Protein AF-A0A5C7ADI3-F1 (afdb_monomer)

Secondary structure (DSSP, 8-state):
-EEEEEEEEEE-SSS-EEEEEEEEE---PPPSSTTTTT--EEEEEEETTEEEES-SS-B-HHHHHHHHHHHHHHHHHTT-EEEEEES-GGG------S---PPPPPPPPP--------PPPPHHHHHHHHTTSHHHHHHS-HHHHHHHHHHHHHH--SSTT-HHHHHHHHTTHHHHHHTTTSS-HHHHHHHHHHHHHHT-GGGHHHHHHHHHH-SSHHHHHHHHHHHHHHS-HHHHHHHHHHHHHHTHHHHH----HHHHHHHHHHHHHHHT--HHHHHHHHHHHTTT-HHHHHHHHHHHHHS-SSHHHHHHHHHHHHHHHHHT-HHHHHHHHHHHHHSPPPPS---EEEEE-TTT--EEEEESB-SSSBS-SS-HHHHHHHHHHHHHHHHHHHHTT-THHHHHHHHHHHTS-GGGPPPPEEEEEEEEETTEEEEEEEEE-TTTT-HHHHHHTSTT-TT-EE-SS--SEEBSS---TTS-GGG--

pLDDT: mean 82.66, std 16.64, range [28.16, 98.69]

Mean predicted aligned error: 15.56 Å

Foldseek 3Di:
DAWDWKWWWWDPPPHTKIKMKTKDFAPDDQDPDPPCNQQGIWIWIDIPVGIDTLDPGRGHPVVRLVSSLVVVQVVVVVVIFTQDIDDPVVNVDDHDDDDDDDDDDDDDDDDDDDDDPADAAPPVLVVLLVCLPPVNVVVDDQVVLLVSLLVLLLPAAPDCPHVRSLVSSLVCLVSLLVCAPVGDLSNLLSSLLNLLRSQALVCLVSLVVCLVPRPDPSSVLSSVLSNLSNDDLVRLVVVLVVLCVVCVVLLPDPDFAQVSVVVVVVVCVVVVHALLVVLSSLLSVVVNDVSSVVRSLRHLLRQDCAQRNVVNLVSVCVSCLSVLVLLSLLQVLLCLLQDDFDDDDQPWDWDQDPVPRDTDTDGPDDPNRHRGNRHPVNSVVSNVVLVVSLVSCVVSVNPSNVVNLVSNVVSNDPVSWAAKDKDWDWDDDPNDIDIAIWIFHTNQSRLSCCVPPVPPDPQWDDDPPDSGITGSDDWPPVDDPVPTD

Radius of gyration: 27.88 Å; Cα contacts (8 Å, |Δi|>4): 667; chains: 1; bounding box: 69×75×76 Å

Structure (mmCIF, N/CA/C/O backbone):
data_AF-A0A5C7ADI3-F1
#
_entry.id   AF-A0A5C7ADI3-F1
#
loop_
_atom_site.group_PDB
_atom_site.id
_atom_site.type_symbol
_atom_site.label_atom_id
_atom_site.label_alt_id
_atom_site.label_comp_id
_atom_site.label_asym_id
_atom_site.label_entity_id
_atom_site.label_seq_id
_atom_site.pdbx_PDB_ins_code
_atom_site.Cartn_x
_atom_site.Cartn_y
_atom_site.Cartn_z
_atom_site.occupancy
_atom_site.B_iso_or_equiv
_atom_site.auth_seq_id
_atom_site.auth_comp_id
_atom_site.auth_asym_id
_atom_site.auth_atom_id
_atom_site.pdbx_PDB_model_num
ATOM 1 N N . MET A 1 1 ? 26.742 -36.962 27.628 1.00 72.81 1 MET A N 1
ATOM 2 C CA . MET A 1 1 ? 25.438 -36.553 27.068 1.00 72.81 1 MET A CA 1
ATOM 3 C C . MET A 1 1 ? 24.797 -37.784 26.461 1.00 72.81 1 MET A C 1
ATOM 5 O O . MET A 1 1 ? 25.396 -38.387 25.574 1.00 72.81 1 MET A O 1
ATOM 9 N N . ARG A 1 2 ? 23.614 -38.178 26.933 1.00 82.25 2 ARG A N 1
ATOM 10 C CA . ARG A 1 2 ? 22.909 -39.387 26.487 1.00 82.25 2 ARG A CA 1
ATOM 11 C C . ARG A 1 2 ? 21.709 -39.012 25.621 1.00 82.25 2 ARG A C 1
ATOM 13 O O . ARG A 1 2 ? 20.872 -38.212 26.026 1.00 82.25 2 ARG A O 1
ATOM 20 N N . LYS A 1 3 ? 21.602 -39.592 24.426 1.00 87.06 3 LYS A N 1
ATOM 21 C CA . LYS A 1 3 ? 20.435 -39.414 23.552 1.00 87.06 3 LYS A CA 1
ATOM 22 C C . LYS A 1 3 ? 19.275 -40.271 24.065 1.00 87.06 3 LYS A C 1
ATOM 24 O O . LYS A 1 3 ? 19.437 -41.476 24.226 1.00 87.06 3 LYS A O 1
ATOM 29 N N . ILE A 1 4 ? 18.134 -39.640 24.332 1.00 88.88 4 ILE A N 1
ATOM 30 C CA . ILE A 1 4 ? 16.936 -40.288 24.887 1.00 88.88 4 ILE A CA 1
ATOM 31 C C . ILE A 1 4 ? 15.903 -40.584 23.794 1.00 88.88 4 ILE A C 1
ATOM 33 O O . ILE A 1 4 ? 15.259 -41.624 23.837 1.00 88.88 4 ILE A O 1
ATOM 37 N N . ALA A 1 5 ? 15.728 -39.674 22.828 1.00 88.50 5 ALA A N 1
ATOM 38 C CA . ALA A 1 5 ?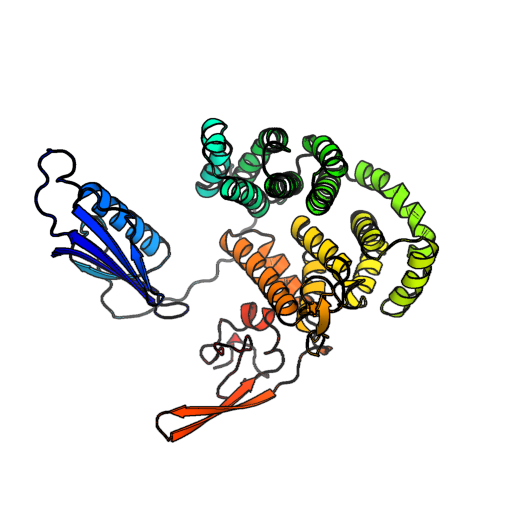 14.802 -39.855 21.708 1.00 88.50 5 ALA A CA 1
ATOM 39 C C . ALA A 1 5 ? 15.239 -39.048 20.475 1.00 88.50 5 ALA A C 1
ATOM 41 O O . ALA A 1 5 ? 15.901 -38.013 20.602 1.00 88.50 5 ALA A O 1
ATOM 42 N N . SER A 1 6 ? 14.837 -39.481 19.280 1.00 91.25 6 SER A N 1
ATOM 43 C CA . SER A 1 6 ? 14.930 -38.695 18.051 1.00 91.25 6 SER A CA 1
ATOM 44 C C . SER A 1 6 ? 13.844 -38.977 17.030 1.00 91.25 6 SER A C 1
ATOM 46 O O . SER A 1 6 ? 13.374 -40.100 16.890 1.00 91.25 6 SER A O 1
ATOM 48 N N . ALA A 1 7 ? 13.528 -37.957 16.240 1.00 90.75 7 ALA A N 1
ATOM 49 C CA . ALA A 1 7 ? 12.684 -38.078 15.064 1.00 90.75 7 ALA A CA 1
ATOM 50 C C . ALA A 1 7 ? 13.279 -37.282 13.898 1.00 90.75 7 ALA A C 1
ATOM 52 O O . ALA A 1 7 ? 13.744 -36.157 14.087 1.00 90.75 7 ALA A O 1
ATOM 53 N N . THR A 1 8 ? 13.233 -37.850 12.694 1.00 90.50 8 THR A N 1
ATOM 54 C CA . THR A 1 8 ? 13.676 -37.195 11.460 1.00 90.50 8 THR A CA 1
ATOM 55 C C . THR A 1 8 ? 12.482 -36.968 10.553 1.00 90.50 8 THR A C 1
ATOM 57 O O . THR A 1 8 ? 11.824 -37.917 10.125 1.00 90.50 8 THR A O 1
ATOM 60 N N . LEU A 1 9 ? 12.234 -35.702 10.243 1.00 89.38 9 LEU A N 1
ATOM 61 C CA . LEU A 1 9 ? 11.218 -35.261 9.301 1.00 89.38 9 LEU A CA 1
ATOM 62 C C . LEU A 1 9 ? 11.861 -34.894 7.966 1.00 89.38 9 LEU A C 1
ATOM 64 O O . LEU A 1 9 ? 12.973 -34.355 7.928 1.00 89.38 9 LEU A O 1
ATOM 68 N N . ILE A 1 10 ? 11.141 -35.153 6.881 1.00 88.69 10 ILE A N 1
ATOM 69 C CA . ILE A 1 10 ? 11.527 -34.778 5.526 1.00 88.69 10 ILE A CA 1
ATOM 70 C C . ILE A 1 10 ? 10.453 -33.890 4.906 1.00 88.69 10 ILE A C 1
ATOM 72 O O . ILE A 1 10 ? 9.255 -34.162 4.972 1.00 88.69 10 ILE A O 1
ATOM 76 N N . ARG A 1 11 ? 10.896 -32.803 4.279 1.00 83.94 11 ARG A N 1
ATOM 77 C CA . ARG A 1 11 ? 10.057 -31.956 3.435 1.00 83.94 11 ARG A CA 1
ATOM 78 C C . ARG A 1 11 ? 10.556 -32.053 2.005 1.00 83.94 11 ARG A C 1
ATOM 80 O O . ARG A 1 11 ? 11.669 -31.617 1.742 1.00 83.94 11 ARG A O 1
ATOM 87 N N . VAL A 1 12 ? 9.738 -32.568 1.089 1.00 73.12 12 VAL A N 1
ATOM 88 C CA . VAL A 1 12 ? 10.162 -32.859 -0.296 1.00 73.12 12 VAL A CA 1
ATOM 89 C C . VAL A 1 12 ? 10.050 -31.635 -1.225 1.00 73.12 12 VAL A C 1
ATOM 91 O O . VAL A 1 12 ? 10.788 -31.526 -2.199 1.00 73.12 12 VAL A O 1
ATOM 94 N N . HIS A 1 13 ? 9.211 -30.639 -0.904 1.00 49.44 13 HIS A N 1
ATOM 95 C CA . HIS A 1 13 ? 8.970 -29.478 -1.777 1.00 49.44 13 HIS A CA 1
ATOM 96 C C . HIS A 1 13 ? 9.166 -28.127 -1.055 1.00 49.44 13 HIS A C 1
ATOM 98 O O . HIS A 1 13 ? 8.615 -27.935 0.040 1.00 49.44 13 HIS A O 1
ATOM 104 N N . PRO A 1 14 ? 9.911 -27.139 -1.612 1.00 43.09 14 PRO A N 1
ATOM 105 C CA . PRO A 1 14 ? 10.512 -27.057 -2.959 1.00 43.09 14 PRO A CA 1
ATOM 106 C C . PRO A 1 14 ? 11.972 -27.561 -3.078 1.00 43.09 14 PRO A C 1
ATOM 108 O O . PRO A 1 14 ? 12.592 -27.402 -4.125 1.00 43.09 14 PRO A O 1
ATOM 111 N N . ARG A 1 15 ? 12.556 -28.104 -2.004 1.00 59.03 15 ARG A N 1
ATOM 112 C CA . ARG A 1 15 ? 13.811 -28.884 -1.977 1.00 59.03 15 ARG A CA 1
ATOM 113 C C . ARG A 1 15 ? 13.698 -29.882 -0.830 1.00 59.03 15 ARG A C 1
ATOM 115 O O . ARG A 1 15 ? 13.107 -29.502 0.183 1.00 59.03 15 ARG A O 1
ATOM 122 N N . GLU A 1 16 ? 14.309 -31.060 -0.962 1.00 76.19 16 GLU A N 1
ATOM 123 C CA . GLU A 1 16 ? 14.456 -31.993 0.158 1.00 76.19 16 GLU A CA 1
ATOM 124 C C . GLU A 1 16 ? 15.177 -31.281 1.304 1.00 76.19 16 GLU A C 1
ATOM 126 O O . GLU A 1 16 ? 16.291 -30.782 1.135 1.00 76.19 16 GLU A O 1
ATOM 131 N N . ARG A 1 17 ? 14.506 -31.172 2.448 1.00 81.00 17 ARG A N 1
ATOM 132 C CA . ARG A 1 17 ? 15.105 -30.674 3.684 1.00 81.00 17 ARG A CA 1
ATOM 133 C C . ARG A 1 17 ? 14.832 -31.653 4.796 1.00 81.00 17 ARG A C 1
ATOM 135 O O . ARG A 1 17 ? 13.678 -32.036 5.005 1.00 81.00 17 ARG A O 1
ATOM 142 N N . ARG A 1 18 ? 15.890 -32.009 5.516 1.00 88.88 18 ARG A N 1
ATOM 143 C CA . ARG A 1 18 ? 15.808 -32.894 6.675 1.00 88.88 18 ARG A CA 1
ATOM 144 C C . ARG A 1 18 ? 15.788 -32.059 7.945 1.00 88.88 18 ARG A C 1
ATOM 146 O O . ARG A 1 18 ? 16.547 -31.102 8.096 1.00 88.88 18 ARG A O 1
ATOM 153 N N . CYS A 1 19 ? 14.878 -32.404 8.840 1.00 90.19 19 CYS A N 1
ATOM 154 C CA . CYS A 1 19 ? 14.758 -31.797 10.153 1.00 90.19 19 CYS A CA 1
ATOM 155 C C . CYS A 1 19 ? 14.823 -32.909 11.195 1.00 90.19 19 CYS A C 1
ATOM 157 O O . CYS A 1 19 ? 13.864 -33.660 11.360 1.00 90.19 19 CYS A O 1
ATOM 159 N N . THR A 1 20 ? 15.945 -33.004 11.899 1.00 92.44 20 THR A N 1
ATOM 160 C CA . THR A 1 20 ? 16.138 -33.987 12.969 1.00 92.44 20 THR A CA 1
ATOM 161 C C . THR A 1 20 ? 15.906 -33.314 14.312 1.00 92.44 20 THR A C 1
ATOM 163 O O . THR A 1 20 ? 16.536 -32.303 14.614 1.00 92.44 20 THR A O 1
ATOM 166 N N . VAL A 1 21 ? 15.006 -33.865 15.118 1.00 91.88 21 VAL A N 1
ATOM 167 C CA . VAL A 1 21 ? 14.747 -33.440 16.496 1.00 91.88 21 VAL A CA 1
ATOM 168 C C . VAL A 1 21 ? 15.341 -34.482 17.430 1.00 91.88 21 VAL A C 1
ATOM 170 O O . VAL A 1 21 ? 15.062 -35.666 17.261 1.00 91.88 21 VAL A O 1
ATOM 173 N N . GLU A 1 22 ? 16.139 -34.061 18.407 1.00 92.50 22 GLU A N 1
ATOM 174 C CA . GLU A 1 22 ? 16.806 -34.943 19.368 1.00 92.50 22 GLU A CA 1
ATOM 175 C C . GLU A 1 22 ? 16.563 -34.460 20.799 1.00 92.50 22 GLU A C 1
ATOM 177 O O . GLU A 1 22 ? 16.774 -33.289 21.109 1.00 92.50 22 GLU A O 1
ATOM 182 N N . LEU A 1 23 ? 16.135 -35.367 21.679 1.00 90.50 23 LEU A N 1
ATOM 183 C CA . LEU A 1 23 ? 16.050 -35.133 23.119 1.00 90.50 23 LEU A CA 1
ATOM 184 C C . LEU A 1 23 ? 17.288 -35.736 23.778 1.00 90.50 23 LEU A C 1
ATOM 186 O O . LEU A 1 23 ? 17.539 -36.938 23.657 1.00 90.50 23 LEU A O 1
ATOM 190 N N . VAL A 1 24 ? 18.060 -34.895 24.460 1.00 88.44 24 VAL A N 1
ATOM 191 C CA . VAL A 1 24 ? 19.365 -35.243 25.027 1.00 88.44 24 VAL A CA 1
ATOM 192 C C . VAL A 1 24 ? 19.374 -34.955 26.524 1.00 88.44 24 VAL A C 1
ATOM 194 O O . VAL A 1 24 ? 18.943 -33.893 26.972 1.00 88.44 24 VAL A O 1
ATOM 197 N N . GLU A 1 25 ? 19.885 -35.908 27.290 1.00 87.19 25 GLU A N 1
ATOM 198 C CA . GLU A 1 25 ? 20.205 -35.783 28.706 1.00 87.19 25 GLU A CA 1
ATOM 199 C C . GLU A 1 25 ? 21.660 -35.316 28.869 1.00 87.19 25 GLU A C 1
ATOM 201 O O . GLU A 1 25 ? 22.586 -35.869 28.264 1.00 87.19 25 GLU A O 1
ATOM 206 N N . LEU A 1 26 ? 21.863 -34.264 29.660 1.00 82.19 26 LEU A N 1
ATOM 207 C CA . LEU A 1 26 ? 23.173 -33.685 29.940 1.00 82.19 26 LEU A CA 1
ATOM 208 C C . LEU A 1 26 ? 23.818 -34.357 31.158 1.00 82.19 26 LEU A C 1
ATOM 210 O O . LEU A 1 26 ? 23.160 -34.556 32.179 1.00 82.19 26 LEU A O 1
ATOM 214 N N . ASP A 1 27 ? 25.125 -34.615 31.080 1.00 72.81 27 ASP A N 1
ATOM 215 C CA . ASP A 1 27 ? 25.900 -35.136 32.210 1.00 72.81 27 ASP A CA 1
ATOM 216 C C . ASP A 1 27 ? 26.224 -33.956 33.140 1.00 72.81 27 ASP A C 1
ATOM 218 O O . ASP A 1 27 ? 27.209 -33.242 32.944 1.00 72.81 27 ASP A O 1
ATOM 222 N N . ARG A 1 28 ? 25.344 -33.680 34.107 1.00 62.31 28 ARG A N 1
ATOM 223 C CA . ARG A 1 28 ? 25.574 -32.678 35.159 1.00 62.31 28 ARG A CA 1
ATOM 224 C C . ARG A 1 28 ? 25.877 -33.378 36.491 1.00 62.31 28 ARG A C 1
ATOM 226 O O . ARG A 1 28 ? 25.191 -34.350 36.806 1.00 62.31 28 ARG A O 1
ATOM 233 N N . PRO A 1 29 ? 26.871 -32.915 37.274 1.00 55.19 29 PRO A N 1
ATOM 234 C CA . PRO A 1 29 ? 27.093 -33.425 38.625 1.00 55.19 29 PRO A CA 1
ATOM 235 C C . PRO A 1 29 ? 25.897 -33.057 39.513 1.00 55.19 29 PRO A C 1
ATOM 237 O O . PRO A 1 29 ? 25.416 -31.926 39.440 1.00 55.19 29 PRO A O 1
ATOM 240 N N . ALA A 1 30 ? 25.423 -34.010 40.323 1.00 50.16 30 ALA A N 1
ATOM 241 C CA . ALA A 1 30 ? 24.259 -33.828 41.189 1.00 50.16 30 ALA A CA 1
ATOM 242 C C . ALA A 1 30 ? 24.462 -32.622 42.120 1.00 50.16 30 ALA A C 1
ATOM 244 O O . ALA A 1 30 ? 25.417 -32.573 42.904 1.00 50.16 30 ALA A O 1
ATOM 245 N N . GLY A 1 31 ? 23.592 -31.622 41.998 1.00 48.19 31 GLY A N 1
ATOM 246 C CA . GLY A 1 31 ? 23.652 -30.412 42.808 1.00 48.19 31 GLY A CA 1
ATOM 247 C C . GLY A 1 31 ? 23.075 -30.672 44.196 1.00 48.19 31 GLY A C 1
ATOM 248 O O . GLY A 1 31 ? 21.997 -31.245 44.332 1.00 48.19 31 GLY A O 1
ATOM 249 N N . ARG A 1 32 ? 23.759 -30.223 45.258 1.00 45.47 32 ARG A N 1
ATOM 250 C CA . ARG A 1 32 ? 23.203 -30.178 46.624 1.00 45.47 32 ARG A CA 1
ATOM 251 C C . ARG A 1 32 ? 22.051 -29.165 46.673 1.00 45.47 32 ARG A C 1
ATOM 253 O O . ARG A 1 32 ? 22.281 -28.029 47.062 1.00 45.47 32 ARG A O 1
ATOM 260 N N . THR A 1 33 ? 20.852 -29.533 46.221 1.00 43.59 33 THR A N 1
ATOM 261 C CA . THR A 1 33 ? 19.523 -29.001 46.608 1.00 43.59 33 THR A CA 1
ATOM 262 C C . THR A 1 33 ? 18.452 -29.579 45.669 1.00 43.59 33 THR A C 1
ATOM 264 O O . THR A 1 33 ? 18.502 -29.416 44.453 1.00 43.59 33 THR A O 1
ATOM 267 N N . GLY A 1 34 ? 17.462 -30.269 46.239 1.00 48.44 34 GLY A N 1
ATOM 268 C CA . GLY A 1 34 ? 16.533 -31.175 45.545 1.00 48.44 34 GLY A CA 1
ATOM 269 C C . GLY A 1 34 ? 15.455 -30.564 44.637 1.00 48.44 34 GLY A C 1
ATOM 270 O O . GLY A 1 34 ? 14.380 -31.147 44.549 1.00 48.44 34 GLY A O 1
ATOM 271 N N . SER A 1 35 ? 15.696 -29.434 43.958 1.00 47.56 35 SER A N 1
ATOM 272 C CA . SER A 1 35 ? 14.765 -28.930 42.921 1.00 47.56 35 SER A CA 1
ATOM 273 C C . SER A 1 35 ? 15.401 -28.696 41.545 1.00 47.56 35 SER A C 1
ATOM 275 O O . SER A 1 35 ? 14.711 -28.830 40.537 1.00 47.56 35 SER A O 1
ATOM 277 N N . ASP A 1 36 ? 16.716 -28.457 41.479 1.00 49.09 36 ASP A N 1
ATOM 278 C CA . ASP A 1 36 ? 17.430 -28.188 40.216 1.00 49.09 36 ASP A CA 1
ATOM 279 C C . ASP A 1 36 ? 17.979 -29.465 39.545 1.00 49.09 36 ASP A C 1
ATOM 281 O O . ASP A 1 36 ? 18.313 -29.474 38.359 1.00 49.09 36 ASP A O 1
ATOM 285 N N . ASP A 1 37 ? 18.006 -30.583 40.276 1.00 52.91 37 ASP A N 1
ATOM 286 C CA . ASP A 1 37 ? 18.566 -31.867 39.821 1.00 52.91 37 ASP A CA 1
ATOM 287 C C . ASP A 1 37 ? 17.727 -32.536 38.707 1.00 52.91 37 ASP A C 1
ATOM 289 O O . ASP A 1 37 ? 18.211 -33.384 37.953 1.00 52.91 37 ASP A O 1
ATOM 293 N N . ALA A 1 38 ? 16.463 -32.119 38.550 1.00 61.47 38 ALA A N 1
ATOM 294 C CA . ALA A 1 38 ? 15.555 -32.616 37.515 1.00 61.47 38 ALA A CA 1
ATOM 295 C C . ALA A 1 38 ? 15.721 -31.904 36.155 1.00 61.47 38 ALA A C 1
ATOM 297 O O . ALA A 1 38 ? 15.266 -32.421 35.128 1.00 61.47 38 ALA A O 1
ATOM 298 N N . ALA A 1 39 ? 16.362 -30.730 36.121 1.00 75.44 39 ALA A N 1
ATOM 299 C CA . ALA A 1 39 ? 16.486 -29.884 34.936 1.00 75.44 39 ALA A CA 1
ATOM 300 C C . ALA A 1 39 ? 17.784 -30.172 34.159 1.00 75.44 39 ALA A C 1
ATOM 302 O O . ALA A 1 39 ? 18.725 -29.375 34.132 1.00 75.44 39 ALA A O 1
ATOM 303 N N . ARG A 1 40 ? 17.845 -31.344 33.513 1.00 84.50 40 ARG A N 1
ATOM 304 C CA . ARG A 1 40 ? 19.030 -31.801 32.756 1.00 84.50 40 ARG A CA 1
ATOM 305 C C . ARG A 1 40 ? 18.761 -32.215 31.310 1.00 84.50 40 ARG A C 1
ATOM 307 O O . ARG A 1 40 ? 19.648 -32.769 30.668 1.00 84.50 40 ARG A O 1
ATOM 314 N N . TYR A 1 41 ? 17.572 -31.932 30.782 1.00 83.56 41 TYR A N 1
ATOM 315 C CA . TYR A 1 41 ? 17.180 -32.327 29.427 1.00 83.56 41 TYR A CA 1
ATOM 316 C C . TYR A 1 41 ? 17.098 -31.125 28.489 1.00 83.56 41 TYR A C 1
ATOM 318 O O . TYR A 1 41 ? 16.583 -30.066 28.856 1.00 83.56 41 TYR A O 1
ATOM 326 N N . VAL A 1 42 ? 17.586 -31.304 27.262 1.00 88.19 42 VAL A N 1
ATOM 327 C CA . VAL A 1 42 ? 17.547 -30.303 26.187 1.00 88.19 42 VAL A CA 1
ATOM 328 C C . VAL A 1 42 ? 16.993 -30.944 24.918 1.00 88.19 42 VAL A C 1
ATOM 330 O O . VAL A 1 42 ? 17.229 -32.124 24.655 1.00 88.19 42 VAL A O 1
ATOM 333 N N . VAL A 1 43 ? 16.249 -30.168 24.129 1.00 89.56 43 VAL A N 1
ATOM 334 C CA . VAL A 1 43 ? 15.730 -30.603 22.828 1.00 89.56 43 VAL A CA 1
ATOM 335 C C . VAL A 1 43 ? 16.389 -29.815 21.708 1.00 89.56 43 VAL A C 1
ATOM 337 O O . VAL A 1 43 ? 16.099 -28.633 21.521 1.00 89.56 43 VAL A O 1
ATOM 340 N N . ASN A 1 44 ? 17.217 -30.494 20.924 1.00 88.75 44 ASN A N 1
ATOM 341 C CA . ASN A 1 44 ? 17.914 -29.919 19.784 1.00 88.75 44 ASN A CA 1
ATOM 342 C C . ASN A 1 44 ? 17.164 -30.208 18.483 1.00 88.75 44 ASN A C 1
ATOM 344 O O . ASN A 1 44 ? 16.536 -31.251 18.310 1.00 88.75 44 ASN A O 1
ATOM 348 N N . VAL A 1 45 ? 17.240 -29.264 17.552 1.00 91.06 45 VAL A N 1
ATOM 349 C CA . VAL A 1 45 ? 16.670 -29.337 16.211 1.00 91.06 45 VAL A CA 1
ATOM 350 C C . VAL A 1 45 ? 17.765 -29.005 15.216 1.00 91.06 45 VAL A C 1
ATOM 352 O O . VAL A 1 45 ? 18.264 -27.878 15.167 1.00 91.06 45 VAL A O 1
ATOM 355 N N . ARG A 1 46 ? 18.102 -29.990 14.391 1.00 86.50 46 ARG A N 1
ATOM 356 C CA . ARG A 1 46 ? 19.099 -29.900 13.329 1.00 86.50 46 ARG A CA 1
ATOM 357 C C . ARG A 1 46 ? 18.411 -29.799 11.980 1.00 86.50 46 ARG A C 1
ATOM 359 O O . ARG A 1 46 ? 17.581 -30.637 11.633 1.00 86.50 46 ARG A O 1
ATOM 366 N N . GLN A 1 47 ? 18.752 -28.756 11.237 1.00 86.88 47 GLN A N 1
ATOM 367 C CA . GLN A 1 47 ? 18.294 -28.505 9.873 1.00 86.88 47 GLN A CA 1
ATOM 368 C C . GLN A 1 47 ? 19.500 -28.139 9.007 1.00 86.88 47 GLN A C 1
ATOM 370 O O . GLN A 1 47 ? 20.525 -27.696 9.521 1.00 86.88 47 GLN A O 1
ATOM 375 N N . ASP A 1 48 ? 19.357 -28.21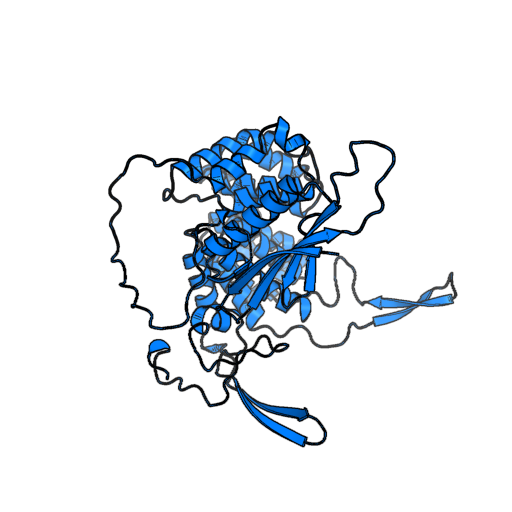4 7.685 1.00 72.25 48 ASP A N 1
ATOM 376 C CA . ASP A 1 48 ? 20.434 -27.853 6.746 1.00 72.25 48 ASP A CA 1
ATOM 377 C C . ASP A 1 48 ? 20.940 -26.403 6.914 1.00 72.25 48 ASP A C 1
ATOM 379 O O . ASP A 1 48 ? 22.039 -26.062 6.487 1.00 72.25 48 ASP A O 1
ATOM 383 N N . SER A 1 49 ? 20.134 -25.524 7.524 1.00 68.00 49 SER A N 1
ATOM 384 C CA . SER A 1 49 ? 20.484 -24.126 7.810 1.00 68.00 49 SER A CA 1
ATOM 385 C C . SER A 1 49 ? 21.167 -23.897 9.164 1.00 68.00 49 SER A C 1
ATOM 387 O O . SER A 1 49 ? 21.495 -22.751 9.465 1.00 68.00 49 SER A O 1
ATOM 389 N N . GLY A 1 50 ? 21.348 -24.937 9.983 1.00 71.94 50 GLY A N 1
ATOM 390 C CA . GLY A 1 50 ? 21.992 -24.852 11.294 1.00 71.94 50 GLY A CA 1
ATOM 391 C C . GLY A 1 50 ? 21.295 -25.667 12.386 1.00 71.94 50 GLY A C 1
ATOM 392 O O . GLY A 1 50 ? 20.236 -26.267 12.186 1.00 71.94 50 GLY A O 1
ATOM 393 N N . GLU A 1 51 ? 21.909 -25.666 13.565 1.00 84.81 51 GLU A N 1
ATOM 394 C CA . GLU A 1 51 ? 21.407 -26.313 14.777 1.00 84.81 51 GLU A CA 1
ATOM 395 C C . GLU A 1 51 ? 20.777 -25.268 15.708 1.00 84.81 51 GLU A C 1
ATOM 397 O O . GLU A 1 51 ? 21.291 -24.162 15.868 1.00 84.81 51 GLU A O 1
ATOM 402 N N . SER A 1 52 ? 19.628 -25.597 16.291 1.00 84.88 52 SER A N 1
ATOM 403 C CA . SER A 1 52 ? 18.889 -24.736 17.219 1.00 84.88 52 SER A CA 1
ATOM 404 C C . SER A 1 52 ? 18.322 -25.568 18.365 1.00 84.88 52 SER A C 1
ATOM 406 O O . SER A 1 52 ? 18.133 -26.768 18.204 1.00 84.88 52 SER A O 1
ATOM 408 N N . SER A 1 53 ? 18.026 -24.952 19.508 1.00 86.06 53 SER A N 1
ATOM 409 C CA . SER A 1 53 ? 17.398 -25.637 20.645 1.00 86.06 53 SER A CA 1
ATOM 410 C C . SER A 1 53 ? 15.972 -25.131 20.877 1.00 86.06 53 SER A C 1
ATOM 412 O O . SER A 1 53 ? 15.720 -23.925 20.837 1.00 86.06 53 SER A O 1
ATOM 414 N N . LEU A 1 54 ? 15.027 -26.040 21.143 1.00 83.25 54 LEU A N 1
ATOM 415 C CA . LEU A 1 54 ? 13.648 -25.712 21.545 1.00 83.25 54 LEU A CA 1
ATOM 416 C C . LEU A 1 54 ? 13.535 -25.369 23.040 1.00 83.25 54 LEU A C 1
ATOM 418 O O . LEU A 1 54 ? 12.503 -24.863 23.500 1.00 83.25 54 LEU A O 1
ATOM 422 N N . THR A 1 55 ? 14.593 -25.636 23.801 1.00 81.44 55 THR A N 1
ATOM 423 C CA . THR A 1 55 ? 14.720 -25.358 25.234 1.00 81.44 55 THR A CA 1
ATOM 424 C C . THR A 1 55 ? 15.948 -24.473 25.444 1.00 81.44 55 THR A C 1
ATOM 426 O O . THR A 1 55 ? 17.080 -24.929 25.293 1.00 81.44 55 THR A O 1
ATOM 429 N N . ALA A 1 56 ? 15.737 -23.190 25.749 1.00 71.44 56 ALA A N 1
ATOM 430 C CA . ALA A 1 56 ? 16.826 -22.218 25.911 1.00 71.44 56 ALA A CA 1
ATOM 431 C C . ALA A 1 56 ? 17.752 -22.544 27.100 1.00 71.44 56 ALA A C 1
ATOM 433 O O . ALA A 1 56 ? 18.930 -22.200 27.078 1.00 71.44 56 ALA A O 1
ATOM 434 N N . THR A 1 57 ? 17.225 -23.240 28.107 1.00 76.56 57 THR A N 1
ATOM 435 C CA . THR A 1 57 ? 17.949 -23.782 29.260 1.00 76.56 57 THR A CA 1
ATOM 436 C C . THR A 1 57 ? 17.554 -25.248 29.466 1.00 76.56 57 THR A C 1
ATOM 438 O O . THR A 1 57 ? 16.479 -25.653 29.007 1.00 76.56 57 THR A O 1
ATOM 441 N N . PRO A 1 58 ? 18.393 -26.063 30.133 1.00 83.06 58 PRO A N 1
ATOM 442 C CA . PRO A 1 58 ? 18.015 -27.414 30.537 1.00 83.06 58 PRO A CA 1
ATOM 443 C C . PRO A 1 58 ? 16.730 -27.396 31.365 1.00 83.06 58 PRO A C 1
ATOM 445 O O . PRO A 1 58 ? 16.546 -26.528 32.215 1.00 83.06 58 PRO A O 1
ATOM 448 N N . CYS A 1 59 ? 15.833 -28.332 31.082 1.00 83.00 59 CYS A N 1
ATOM 449 C CA . CYS A 1 59 ? 14.513 -28.419 31.699 1.00 83.00 59 CYS A CA 1
ATOM 450 C C . CYS A 1 59 ? 14.210 -29.862 32.117 1.00 83.00 59 CYS A C 1
ATOM 452 O O . CYS A 1 59 ? 15.039 -30.764 31.944 1.00 83.00 59 CYS A O 1
ATOM 454 N N . THR A 1 60 ? 13.037 -30.077 32.707 1.00 87.75 60 THR A N 1
ATOM 455 C CA . THR A 1 60 ? 12.591 -31.414 33.118 1.00 87.75 60 THR A CA 1
ATOM 456 C C . THR A 1 60 ? 12.298 -32.301 31.907 1.00 87.75 60 THR A C 1
ATOM 458 O O . THR A 1 60 ? 11.942 -31.810 30.833 1.00 87.75 60 THR A O 1
ATOM 461 N N . LEU A 1 61 ? 12.388 -33.626 32.077 1.00 85.31 61 LEU A N 1
ATOM 462 C CA . LEU A 1 61 ? 12.091 -34.583 31.002 1.00 85.31 61 LEU A CA 1
ATOM 463 C C . LEU A 1 61 ? 10.678 -34.380 30.431 1.00 85.31 61 LEU A C 1
ATOM 465 O O . LEU A 1 61 ? 10.497 -34.390 29.215 1.00 85.31 61 LEU A O 1
ATOM 469 N N . ALA A 1 62 ? 9.692 -34.138 31.300 1.00 84.31 62 ALA A N 1
ATOM 470 C CA . ALA A 1 62 ? 8.302 -33.933 30.902 1.00 84.31 62 ALA A CA 1
ATOM 471 C C . ALA A 1 62 ? 8.111 -32.662 30.055 1.00 84.31 62 ALA A C 1
ATOM 473 O O . ALA A 1 62 ? 7.336 -32.660 29.095 1.00 84.31 62 ALA A O 1
ATOM 474 N N . GLU A 1 63 ? 8.816 -31.575 30.382 1.00 83.94 63 GLU A N 1
ATOM 475 C CA . GLU A 1 63 ? 8.775 -30.348 29.584 1.00 83.94 63 GLU A CA 1
ATOM 476 C C . GLU A 1 63 ? 9.495 -30.525 28.240 1.00 83.94 63 GLU A C 1
ATOM 478 O O . GLU A 1 63 ? 8.948 -30.149 27.197 1.00 83.94 63 GLU A O 1
ATOM 483 N N . ALA A 1 64 ? 10.674 -31.154 28.245 1.00 86.00 64 ALA A N 1
ATOM 484 C CA . ALA A 1 64 ? 11.430 -31.463 27.034 1.00 86.00 64 ALA A CA 1
ATOM 485 C C . ALA A 1 64 ? 10.605 -32.331 26.065 1.00 86.00 64 ALA A C 1
ATOM 487 O O . ALA A 1 64 ? 10.460 -31.991 24.889 1.00 86.00 64 ALA A O 1
ATOM 488 N N . GLN A 1 65 ? 9.982 -33.405 26.562 1.00 89.56 65 GLN A N 1
ATOM 489 C CA . GLN A 1 65 ? 9.116 -34.279 25.765 1.00 89.56 65 GLN A CA 1
ATOM 490 C C . GLN A 1 65 ? 7.925 -33.521 25.173 1.00 89.56 65 GLN A C 1
ATOM 492 O O . GLN A 1 65 ? 7.647 -33.653 23.980 1.00 89.56 65 GLN A O 1
ATOM 497 N N . ARG A 1 66 ? 7.255 -32.678 25.969 1.00 88.62 66 ARG A N 1
ATOM 498 C CA . ARG A 1 66 ? 6.116 -31.873 25.505 1.00 88.62 66 ARG A CA 1
ATOM 499 C C . ARG A 1 66 ? 6.512 -30.936 24.367 1.00 88.62 66 ARG A C 1
ATOM 501 O O . ARG A 1 66 ? 5.873 -30.944 23.319 1.00 88.62 66 ARG A O 1
ATOM 508 N N . ARG A 1 67 ? 7.604 -30.179 24.529 1.00 87.19 67 ARG A N 1
ATOM 509 C CA . ARG A 1 67 ? 8.084 -29.238 23.500 1.00 87.19 67 ARG A CA 1
ATOM 510 C C . ARG A 1 67 ? 8.511 -29.942 22.214 1.00 87.19 67 ARG A C 1
ATOM 512 O O . ARG A 1 67 ? 8.234 -29.430 21.128 1.00 87.19 67 ARG A O 1
ATOM 519 N N . ALA A 1 68 ? 9.162 -31.100 22.327 1.00 87.94 68 ALA A N 1
ATOM 520 C CA . ALA A 1 68 ? 9.545 -31.912 21.178 1.00 87.94 68 ALA A CA 1
ATOM 521 C C . ALA A 1 68 ? 8.313 -32.431 20.416 1.00 87.94 68 ALA A C 1
ATOM 523 O O . ALA A 1 68 ? 8.218 -32.237 19.204 1.00 87.94 68 ALA A O 1
ATOM 524 N N . LEU A 1 69 ? 7.333 -33.009 21.123 1.00 89.50 69 LEU A N 1
ATOM 525 C CA . LEU A 1 69 ? 6.093 -33.516 20.526 1.00 89.50 69 LEU A CA 1
ATOM 526 C C . LEU A 1 69 ? 5.271 -32.401 19.866 1.00 89.50 69 LEU A C 1
ATOM 528 O O . LEU A 1 69 ? 4.819 -32.565 18.735 1.00 89.50 69 LEU A O 1
ATOM 532 N N . ASP A 1 70 ? 5.129 -31.244 20.515 1.00 88.62 70 ASP A N 1
ATOM 533 C CA . ASP A 1 70 ? 4.405 -30.095 19.955 1.00 88.62 70 ASP A CA 1
ATOM 534 C C . ASP A 1 70 ? 5.090 -29.528 18.708 1.00 88.62 70 ASP A C 1
ATOM 536 O O . ASP A 1 70 ? 4.439 -29.021 17.790 1.00 88.62 70 ASP A O 1
ATOM 540 N N . PHE A 1 71 ? 6.422 -29.569 18.655 1.00 90.31 71 PHE A N 1
ATOM 541 C CA . PHE A 1 71 ? 7.162 -29.192 17.457 1.00 90.31 71 PHE A CA 1
ATOM 542 C C . PHE A 1 71 ? 6.938 -30.197 16.323 1.00 90.31 71 PHE A C 1
ATOM 544 O O . PHE A 1 71 ? 6.582 -29.784 15.219 1.00 90.31 71 PHE A O 1
ATOM 551 N N . LEU A 1 72 ? 7.076 -31.497 16.596 1.00 89.75 72 LEU A N 1
ATOM 552 C CA . LEU A 1 72 ? 6.892 -32.560 15.605 1.00 89.75 72 LEU A CA 1
ATOM 553 C C . LEU A 1 72 ? 5.461 -32.574 15.047 1.00 89.75 72 LEU A C 1
ATOM 555 O O . LEU A 1 72 ? 5.289 -32.539 13.832 1.00 89.75 72 LEU A O 1
ATOM 559 N N . ARG A 1 73 ? 4.430 -32.488 15.900 1.00 90.62 73 ARG A N 1
ATOM 560 C CA . ARG A 1 73 ? 3.017 -32.419 15.471 1.00 90.62 73 ARG A CA 1
ATOM 561 C C . ARG A 1 73 ? 2.736 -31.227 14.562 1.00 90.62 73 ARG A C 1
ATOM 563 O O . ARG A 1 73 ? 2.064 -31.377 13.548 1.00 90.62 73 ARG A O 1
ATOM 570 N N . ARG A 1 74 ? 3.283 -30.046 14.879 1.00 88.25 74 ARG A N 1
ATOM 571 C CA . ARG A 1 74 ? 3.136 -28.852 14.026 1.00 88.25 74 ARG A CA 1
ATOM 572 C C . ARG A 1 74 ? 3.792 -29.024 12.660 1.00 88.25 74 ARG A C 1
ATOM 574 O O . ARG A 1 74 ? 3.274 -28.497 11.682 1.00 88.25 74 ARG A O 1
ATOM 581 N N . ARG A 1 75 ? 4.928 -29.720 12.590 1.00 88.88 75 ARG A N 1
ATOM 582 C CA . ARG A 1 75 ? 5.627 -29.985 11.327 1.00 88.88 75 ARG A CA 1
ATOM 583 C C . ARG A 1 75 ? 4.898 -31.020 10.473 1.00 88.88 75 ARG A C 1
ATOM 585 O O . ARG A 1 75 ? 4.718 -30.774 9.285 1.00 88.88 75 ARG A O 1
ATOM 592 N N . LEU A 1 76 ? 4.399 -32.093 11.084 1.00 86.88 76 LEU A N 1
ATOM 593 C CA . LEU A 1 76 ? 3.547 -33.079 10.411 1.00 86.88 76 LEU A CA 1
ATOM 594 C C . LEU A 1 76 ? 2.265 -32.425 9.870 1.00 86.88 76 LEU A C 1
ATOM 596 O O . LEU A 1 76 ? 1.946 -32.563 8.695 1.00 86.88 76 LEU A O 1
ATOM 600 N N . ALA A 1 77 ? 1.594 -31.596 10.679 1.00 80.81 77 ALA A N 1
ATOM 601 C CA . ALA A 1 77 ? 0.423 -30.828 10.242 1.00 80.81 77 ALA A CA 1
ATOM 602 C C . ALA A 1 77 ? 0.734 -29.808 9.126 1.00 80.81 77 ALA A C 1
ATOM 604 O O . ALA A 1 77 ? -0.160 -29.402 8.391 1.00 80.81 77 ALA A O 1
ATOM 605 N N . ALA A 1 78 ? 1.997 -29.391 8.985 1.00 79.56 78 ALA A N 1
ATOM 606 C CA . ALA A 1 78 ? 2.461 -28.529 7.900 1.00 79.56 78 ALA A CA 1
ATOM 607 C C . ALA A 1 78 ? 2.843 -29.305 6.620 1.00 79.56 78 ALA A C 1
ATOM 609 O O . ALA A 1 78 ? 3.363 -28.693 5.681 1.00 79.56 78 ALA A O 1
ATOM 610 N N . GLY A 1 79 ? 2.593 -30.619 6.580 1.00 81.75 79 GLY A N 1
ATOM 611 C CA . GLY A 1 79 ? 2.845 -31.487 5.430 1.00 81.75 79 GLY A CA 1
ATOM 612 C C . GLY A 1 79 ? 4.278 -32.017 5.332 1.00 81.75 79 GLY A C 1
ATOM 613 O O . GLY A 1 79 ? 4.730 -32.328 4.233 1.00 81.75 79 GLY A O 1
ATOM 614 N N . GLU A 1 80 ? 5.027 -32.066 6.439 1.00 87.19 80 GLU A N 1
ATOM 615 C CA . GLU A 1 80 ? 6.300 -32.801 6.495 1.00 87.19 80 GLU A CA 1
ATOM 616 C C . GLU A 1 80 ? 6.035 -34.282 6.794 1.00 87.19 80 GLU A C 1
ATOM 618 O O . GLU A 1 80 ? 5.152 -34.604 7.584 1.00 87.19 80 GLU A O 1
ATOM 623 N N . THR A 1 81 ? 6.815 -35.176 6.192 1.00 89.94 81 THR A N 1
ATOM 624 C CA . THR A 1 81 ? 6.686 -36.627 6.378 1.00 89.94 81 THR A CA 1
ATOM 625 C C . THR A 1 81 ? 7.646 -37.110 7.463 1.00 89.94 81 THR A C 1
ATOM 627 O O . THR A 1 81 ? 8.792 -36.654 7.537 1.00 89.94 81 THR A O 1
ATOM 630 N N . LEU A 1 82 ? 7.211 -38.057 8.298 1.00 88.88 82 LEU A N 1
ATOM 631 C CA . LEU A 1 82 ? 8.075 -38.734 9.265 1.00 88.88 82 LEU A CA 1
ATOM 632 C C . LEU A 1 82 ? 8.876 -39.846 8.580 1.00 88.88 82 LEU A C 1
ATOM 634 O O . LEU A 1 82 ? 8.305 -40.826 8.118 1.00 88.88 82 LEU A O 1
ATOM 638 N N . LEU A 1 83 ? 10.201 -39.695 8.540 1.00 86.94 83 LEU A N 1
ATOM 639 C CA . LEU A 1 83 ? 11.108 -40.643 7.884 1.00 86.94 83 LEU A CA 1
ATOM 640 C C . LEU A 1 83 ? 11.702 -41.657 8.868 1.00 86.94 83 LEU A C 1
ATOM 642 O O . LEU A 1 83 ? 11.908 -42.816 8.526 1.00 86.94 83 LEU A O 1
ATOM 646 N N . ARG A 1 84 ? 12.004 -41.230 10.099 1.00 86.75 84 ARG A N 1
ATOM 647 C CA . ARG A 1 84 ? 12.522 -42.113 11.155 1.00 86.75 84 ARG A CA 1
ATOM 648 C C . ARG A 1 84 ? 12.055 -41.641 12.524 1.00 86.75 84 ARG A C 1
ATOM 650 O O . ARG A 1 84 ? 12.068 -40.440 12.791 1.00 86.75 84 ARG A O 1
ATOM 657 N N . ARG A 1 85 ? 11.711 -42.589 13.394 1.00 89.00 85 ARG A N 1
ATOM 658 C CA . ARG A 1 85 ? 11.329 -42.374 14.793 1.00 89.00 85 ARG A CA 1
ATOM 659 C C . ARG A 1 85 ? 12.097 -43.358 15.674 1.00 89.00 85 ARG A C 1
ATOM 661 O O . ARG A 1 85 ? 12.187 -44.530 15.334 1.00 89.00 85 ARG A O 1
ATOM 668 N N . ASP A 1 86 ? 12.674 -42.860 16.757 1.00 82.50 86 ASP A N 1
ATOM 669 C CA . ASP A 1 86 ? 13.309 -43.644 17.816 1.00 82.50 86 ASP A CA 1
ATOM 670 C C . ASP A 1 86 ? 12.982 -42.948 19.146 1.00 82.50 86 ASP A C 1
ATOM 672 O O . ASP A 1 86 ? 13.521 -41.880 19.447 1.00 82.50 86 ASP A O 1
ATOM 676 N N . GLY A 1 87 ? 11.984 -43.458 19.870 1.00 76.81 87 GLY A N 1
ATOM 677 C CA . GLY A 1 87 ? 11.260 -42.705 20.899 1.00 76.81 87 GLY A CA 1
ATOM 678 C C . GLY A 1 87 ? 10.196 -41.754 20.319 1.00 76.81 87 GLY A C 1
ATOM 679 O O . GLY A 1 87 ? 10.068 -41.603 19.111 1.00 76.81 87 GLY A O 1
ATOM 680 N N . PHE A 1 88 ? 9.418 -41.087 21.181 1.00 83.81 88 PHE A N 1
ATOM 681 C CA . PHE A 1 88 ? 8.223 -40.293 20.813 1.00 83.81 88 PHE A CA 1
ATOM 682 C C . PHE A 1 88 ? 6.996 -41.100 20.326 1.00 83.81 88 PHE A C 1
ATOM 684 O O . PHE A 1 88 ? 6.249 -40.625 19.472 1.00 83.81 88 PHE A O 1
ATOM 691 N N . GLU A 1 89 ? 6.718 -42.267 20.919 1.00 78.19 89 GLU A N 1
A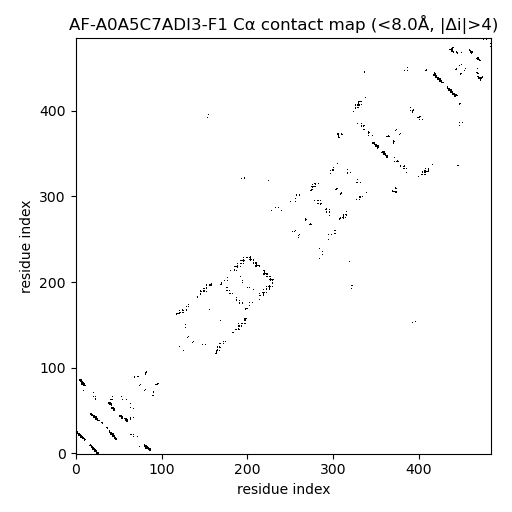TOM 692 C CA . GLU A 1 89 ? 5.551 -43.117 20.578 1.00 78.19 89 GLU A CA 1
ATOM 693 C C . GLU A 1 89 ? 4.197 -42.378 20.611 1.00 78.19 89 GLU A C 1
ATOM 695 O O . GLU A 1 89 ? 3.293 -42.660 19.829 1.00 78.19 89 GLU A O 1
ATOM 700 N N . ALA A 1 90 ? 4.079 -41.336 21.440 1.00 77.25 90 ALA A N 1
ATOM 701 C CA . ALA A 1 90 ? 2.894 -40.477 21.539 1.00 77.25 90 ALA A CA 1
ATOM 702 C C . ALA A 1 90 ? 2.600 -39.611 20.286 1.00 77.25 90 ALA A C 1
ATOM 704 O O . ALA A 1 90 ? 1.695 -38.766 20.318 1.00 77.25 90 ALA A O 1
ATOM 705 N N . LEU A 1 91 ? 3.374 -39.754 19.203 1.00 75.06 91 LEU A N 1
ATOM 706 C CA . LEU A 1 91 ? 3.080 -39.145 17.903 1.00 75.06 91 LEU A CA 1
ATOM 707 C C . LEU A 1 91 ? 1.996 -39.897 17.127 1.00 75.06 91 LEU A C 1
ATOM 709 O O . LEU A 1 91 ? 1.317 -39.251 16.338 1.00 75.06 91 LEU A O 1
ATOM 713 N N . GLY A 1 92 ? 1.813 -41.206 17.349 1.00 71.31 92 GLY A N 1
ATOM 714 C CA . GLY A 1 92 ? 0.754 -42.003 16.709 1.00 71.31 92 GLY A CA 1
ATOM 715 C C . GLY A 1 92 ? 0.812 -42.077 15.173 1.00 71.31 92 GLY A C 1
ATOM 716 O O . GLY A 1 92 ? -0.168 -42.474 14.553 1.00 71.31 92 GLY A O 1
ATOM 717 N N . VAL A 1 93 ? 1.931 -41.671 14.561 1.00 70.00 93 VAL A N 1
ATOM 718 C CA . VAL A 1 93 ? 2.171 -41.691 13.109 1.00 70.00 93 VAL A CA 1
ATOM 719 C C . VAL A 1 93 ? 3.355 -42.611 12.840 1.00 70.00 93 VAL A C 1
ATOM 721 O O . VAL A 1 93 ? 4.444 -42.383 13.376 1.00 70.00 93 VAL A O 1
ATOM 724 N N . GLU A 1 94 ? 3.138 -43.645 12.032 1.00 70.31 94 GLU A N 1
ATOM 725 C CA . GLU A 1 94 ? 4.184 -44.581 11.618 1.00 70.31 94 GLU A CA 1
ATOM 726 C C . GLU A 1 94 ? 5.056 -43.976 10.503 1.00 70.31 94 GLU A C 1
ATOM 728 O O . GLU A 1 94 ? 4.547 -43.209 9.680 1.00 70.31 94 GLU A O 1
ATOM 733 N N . PRO A 1 95 ? 6.376 -44.250 10.485 1.00 69.25 95 PRO A N 1
ATOM 734 C CA . PRO A 1 95 ? 7.264 -43.729 9.453 1.00 69.25 95 PRO A CA 1
ATOM 735 C C . PRO A 1 95 ? 6.873 -44.277 8.075 1.00 69.25 95 PRO A C 1
ATOM 737 O O . PRO A 1 95 ? 6.637 -45.473 7.909 1.00 69.25 95 PRO A O 1
ATOM 740 N N . GLU A 1 96 ? 6.803 -43.391 7.083 1.00 61.03 96 GLU A N 1
ATOM 741 C CA . GLU A 1 96 ? 6.357 -43.741 5.732 1.00 61.03 96 GLU A CA 1
ATOM 742 C C . GLU A 1 96 ? 7.437 -44.589 5.034 1.00 61.03 96 GLU A C 1
ATOM 744 O O . GLU A 1 96 ? 8.552 -44.125 4.779 1.00 61.03 96 GLU A O 1
ATOM 749 N N . SER A 1 97 ? 7.124 -45.861 4.765 1.00 43.75 97 SER A N 1
ATOM 750 C CA . SER A 1 97 ? 7.975 -46.759 3.978 1.00 43.75 97 SER A CA 1
ATOM 751 C C . SER A 1 97 ? 7.935 -46.338 2.509 1.00 43.75 97 SER A C 1
ATOM 753 O O . SER A 1 97 ? 6.865 -46.198 1.920 1.00 43.75 97 SER A O 1
ATOM 755 N N . ALA A 1 98 ? 9.103 -46.112 1.913 1.00 41.12 98 ALA A N 1
ATOM 756 C CA . ALA A 1 98 ? 9.227 -45.607 0.553 1.00 41.12 98 ALA A CA 1
ATOM 757 C C . ALA A 1 98 ? 8.788 -46.653 -0.493 1.00 41.12 98 ALA A C 1
ATOM 759 O O . ALA A 1 98 ? 9.613 -47.457 -0.917 1.00 41.12 98 ALA A O 1
ATOM 760 N N . ALA A 1 99 ? 7.524 -46.614 -0.942 1.00 28.16 99 ALA A N 1
ATOM 761 C CA . ALA A 1 99 ? 7.094 -47.125 -2.253 1.00 28.16 99 ALA A CA 1
ATOM 762 C C . ALA A 1 99 ? 5.648 -46.718 -2.645 1.00 28.16 99 ALA A C 1
ATOM 764 O O . ALA A 1 99 ? 4.697 -47.065 -1.953 1.00 28.16 99 ALA A O 1
ATOM 765 N N . ALA A 1 100 ? 5.522 -46.151 -3.859 1.00 29.75 100 ALA A N 1
ATOM 766 C CA . ALA A 1 100 ? 4.344 -46.138 -4.759 1.00 29.75 100 ALA A CA 1
ATOM 767 C C . ALA A 1 100 ? 3.265 -45.017 -4.582 1.00 29.75 100 ALA A C 1
ATOM 769 O O . ALA A 1 100 ? 3.275 -44.310 -3.581 1.00 29.75 100 ALA A O 1
ATOM 770 N N . PRO A 1 101 ? 2.436 -44.710 -5.615 1.00 35.88 101 PRO A N 1
ATOM 771 C CA . PRO A 1 101 ? 2.462 -43.414 -6.303 1.00 35.88 101 PRO A CA 1
ATOM 772 C C . PRO A 1 101 ? 1.197 -42.547 -6.127 1.00 35.88 101 PRO A C 1
ATOM 774 O O . PRO A 1 101 ? 0.126 -42.997 -5.732 1.00 35.88 101 PRO A O 1
ATOM 777 N N . LEU A 1 102 ? 1.356 -41.268 -6.479 1.00 31.42 102 LEU A N 1
ATOM 778 C CA . LEU A 1 102 ? 0.384 -40.177 -6.367 1.00 31.42 102 LEU A CA 1
ATOM 779 C C . LEU A 1 102 ? -0.838 -40.362 -7.284 1.00 31.42 102 LEU A C 1
ATOM 781 O O . LEU A 1 102 ? -0.703 -40.420 -8.505 1.00 31.42 102 LEU A O 1
ATOM 785 N N . SER A 1 103 ? -2.033 -40.358 -6.690 1.00 30.91 103 SER A N 1
ATOM 786 C CA . SER A 1 103 ? -3.302 -40.183 -7.408 1.00 30.91 103 SER A CA 1
ATOM 787 C C . SER A 1 103 ? -3.567 -38.698 -7.687 1.00 30.91 103 SER A C 1
ATOM 789 O O . SER A 1 103 ? -3.332 -37.838 -6.837 1.00 30.91 103 SER A O 1
ATOM 791 N N . SER A 1 104 ? -4.029 -38.405 -8.900 1.00 28.70 104 SER A N 1
ATOM 792 C CA . SER A 1 104 ? -4.305 -37.068 -9.436 1.00 28.70 104 SER A CA 1
ATOM 793 C C . SER A 1 104 ? -5.433 -36.339 -8.683 1.00 28.70 104 SER A C 1
ATOM 795 O O . SER A 1 104 ? -6.404 -36.987 -8.291 1.00 28.70 104 SER A O 1
ATOM 797 N N . PRO A 1 105 ? -5.383 -35.002 -8.518 1.00 33.78 105 PRO A N 1
ATOM 798 C CA . PRO A 1 105 ? -6.494 -34.259 -7.939 1.00 33.78 105 PRO A CA 1
ATOM 799 C C . PRO A 1 105 ? -7.546 -33.915 -9.003 1.00 33.78 105 PRO A C 1
ATOM 801 O O . PRO A 1 105 ? -7.253 -33.275 -10.014 1.00 33.78 105 PRO A O 1
ATOM 804 N N . SER A 1 106 ? -8.787 -34.315 -8.737 1.00 29.86 106 SER A N 1
ATOM 805 C CA . SER A 1 106 ? -9.985 -33.888 -9.460 1.00 29.86 106 SER A CA 1
ATOM 806 C C . SER A 1 106 ? -10.280 -32.410 -9.187 1.00 29.86 106 SER A C 1
ATOM 808 O O . SER A 1 106 ? -10.264 -31.957 -8.042 1.00 29.86 106 SER A O 1
ATOM 810 N N . VAL A 1 107 ? -10.561 -31.660 -10.250 1.00 30.52 107 VAL A N 1
ATOM 811 C CA . VAL A 1 107 ? -10.988 -30.254 -10.217 1.00 30.52 107 VAL A CA 1
ATOM 812 C C . VAL A 1 107 ? -12.373 -30.153 -9.557 1.00 30.52 107 VAL A C 1
ATOM 814 O O . VAL A 1 107 ? -13.286 -30.831 -10.029 1.00 30.52 107 VAL A O 1
ATOM 817 N N . PRO A 1 108 ? -12.592 -29.320 -8.519 1.00 35.56 108 PRO A N 1
ATOM 818 C CA . PRO A 1 108 ? -13.940 -29.047 -8.048 1.00 35.56 108 PRO A CA 1
ATOM 819 C C . PRO A 1 108 ? -14.577 -27.939 -8.891 1.00 35.56 108 PRO A C 1
ATOM 821 O O . PRO A 1 108 ? -14.057 -26.828 -9.017 1.00 35.56 108 PRO A O 1
ATOM 824 N N . THR A 1 109 ? -15.723 -28.275 -9.470 1.00 33.09 109 THR 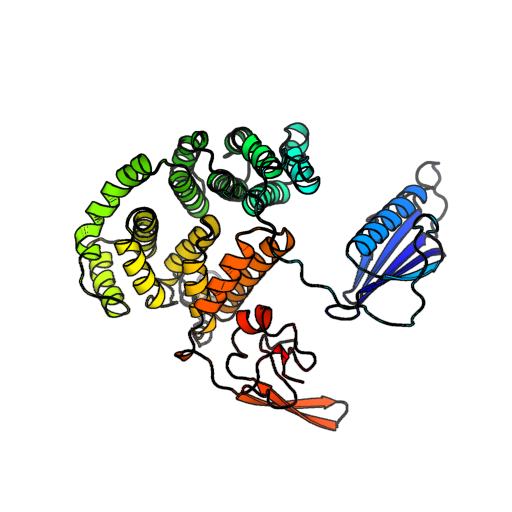A N 1
ATOM 825 C CA . THR A 1 109 ? -16.632 -27.379 -10.180 1.00 33.09 109 THR A CA 1
ATOM 826 C C . THR A 1 109 ? -17.233 -26.349 -9.220 1.00 33.09 109 THR A C 1
ATOM 828 O O . THR A 1 109 ? -17.529 -26.646 -8.061 1.00 33.09 109 THR A O 1
ATOM 831 N N . ALA A 1 110 ? -17.406 -25.126 -9.720 1.00 33.50 110 ALA A N 1
ATOM 832 C CA . ALA A 1 110 ? -17.963 -23.986 -9.004 1.00 33.50 110 ALA A CA 1
ATOM 833 C C . ALA A 1 110 ? -19.318 -24.308 -8.349 1.00 33.50 110 ALA A C 1
ATOM 835 O O . ALA A 1 110 ? -20.225 -24.823 -8.999 1.00 33.50 110 ALA A O 1
ATOM 836 N N . SER A 1 111 ? -19.450 -23.966 -7.066 1.00 35.53 111 SER A N 1
ATOM 837 C CA . SER A 1 111 ? -20.714 -24.016 -6.329 1.00 35.53 111 SER A CA 1
ATOM 838 C C . SER A 1 111 ? -21.245 -22.597 -6.126 1.00 35.53 111 SER A C 1
ATOM 840 O O . SER A 1 111 ? -20.569 -21.741 -5.558 1.00 35.53 111 SER A O 1
ATOM 842 N N . THR A 1 112 ? -22.458 -22.372 -6.618 1.00 34.22 112 THR A N 1
ATOM 843 C CA . THR A 1 112 ? -23.322 -21.201 -6.415 1.00 34.22 112 THR A CA 1
ATOM 844 C C . THR A 1 112 ? -23.570 -20.950 -4.916 1.00 34.22 112 THR A C 1
ATOM 846 O O . THR A 1 112 ? -23.708 -21.923 -4.169 1.00 34.22 112 THR A O 1
ATOM 849 N N . PRO A 1 113 ? -23.661 -19.694 -4.430 1.00 41.31 113 PRO A N 1
ATOM 850 C CA . PRO A 1 113 ? -23.856 -19.438 -3.008 1.00 41.31 113 PRO A CA 1
ATOM 851 C C . PRO A 1 113 ? -25.320 -19.678 -2.618 1.00 41.31 113 PRO A C 1
ATOM 853 O O . PRO A 1 113 ? -26.195 -18.860 -2.884 1.00 41.31 113 PRO A O 1
ATOM 856 N N . SER A 1 114 ? -25.580 -20.809 -1.962 1.00 36.69 114 SER A N 1
ATOM 857 C CA . SER A 1 114 ? -26.774 -21.000 -1.139 1.00 36.69 114 SER A CA 1
ATOM 858 C C . SER A 1 114 ? -26.459 -20.516 0.274 1.00 36.69 114 SER A C 1
ATOM 860 O O . SER A 1 114 ? -25.457 -20.932 0.858 1.00 36.69 114 SER A O 1
ATOM 862 N N . GLY A 1 115 ? -27.300 -19.632 0.817 1.00 43.25 115 GLY A N 1
ATOM 863 C CA . GLY A 1 115 ? -27.181 -19.096 2.171 1.00 43.25 115 GLY A CA 1
ATOM 864 C C . GLY A 1 115 ? -27.178 -20.210 3.216 1.00 43.25 115 GLY A C 1
ATOM 865 O O . GLY A 1 115 ? -28.222 -20.763 3.552 1.00 43.25 115 GLY A O 1
ATOM 866 N N . ALA A 1 116 ? -25.991 -20.542 3.719 1.00 37.62 116 ALA A N 1
ATOM 867 C CA . ALA A 1 116 ? -25.796 -21.428 4.855 1.00 37.62 116 ALA A CA 1
ATOM 868 C C . ALA A 1 116 ? -25.659 -20.593 6.144 1.00 37.62 116 ALA A C 1
ATOM 870 O O . ALA A 1 116 ? -25.101 -19.491 6.106 1.00 37.62 116 ALA A O 1
ATOM 871 N N . PRO A 1 117 ? -26.153 -21.087 7.294 1.00 46.41 117 PRO A N 1
ATOM 872 C CA . PRO A 1 117 ? -26.051 -20.383 8.567 1.00 46.41 117 PRO A CA 1
ATOM 873 C C . PRO A 1 117 ? -24.582 -20.149 8.941 1.00 46.41 117 PRO A C 1
ATOM 875 O O . PRO A 1 117 ? -23.708 -20.962 8.641 1.00 46.41 117 PRO A O 1
ATOM 878 N N . ALA A 1 118 ? -24.308 -19.012 9.586 1.00 58.00 118 ALA A N 1
ATOM 879 C CA . ALA A 1 118 ? -22.951 -18.574 9.885 1.00 58.00 118 ALA A CA 1
ATOM 880 C C . ALA A 1 118 ? -22.180 -19.616 10.714 1.00 58.00 118 ALA A C 1
ATOM 882 O O . ALA A 1 118 ? -22.510 -19.864 11.873 1.00 58.00 118 ALA A O 1
ATOM 883 N N . GLY A 1 119 ? -21.139 -20.196 10.115 1.00 68.50 119 GLY A N 1
ATOM 884 C CA . GLY A 1 119 ? -20.236 -21.125 10.789 1.00 68.50 119 GLY A CA 1
ATOM 885 C C . GLY A 1 119 ? -19.477 -20.487 11.966 1.00 68.50 119 GLY A C 1
ATOM 886 O O . GLY A 1 119 ? -19.473 -19.263 12.127 1.00 68.50 119 GLY A O 1
ATOM 887 N N . PRO A 1 120 ? -18.825 -21.302 12.813 1.00 85.94 120 PRO A N 1
ATOM 888 C CA . PRO A 1 120 ? -18.026 -20.811 13.932 1.00 85.94 120 PRO A CA 1
ATOM 889 C C . PRO A 1 120 ? -16.822 -19.986 13.451 1.00 85.94 120 PRO A C 1
ATOM 891 O O . PRO A 1 120 ? -16.270 -20.228 12.379 1.00 85.94 120 PRO A O 1
ATOM 894 N N . VAL A 1 121 ? -16.377 -19.027 14.273 1.00 88.88 121 VAL A N 1
ATOM 895 C CA . VAL A 1 121 ? -15.191 -18.206 13.976 1.00 88.88 121 VAL A CA 1
ATOM 896 C C . VAL A 1 121 ? -13.958 -19.113 13.838 1.00 88.88 121 VAL A C 1
ATOM 898 O O . VAL A 1 121 ? -13.670 -19.876 14.767 1.00 88.88 121 VAL A O 1
ATOM 901 N N . PRO A 1 122 ? -13.178 -19.015 12.744 1.00 90.25 122 PRO A N 1
ATOM 902 C CA . PRO A 1 122 ? -11.973 -19.816 12.568 1.00 90.25 122 PRO A CA 1
ATOM 903 C C . PRO A 1 122 ? -10.998 -19.666 13.752 1.00 90.25 122 PRO A C 1
ATOM 905 O O . PRO A 1 122 ? -10.730 -18.534 14.176 1.00 90.25 122 PRO A O 1
ATOM 908 N N . PRO A 1 123 ? -10.382 -20.754 14.262 1.00 91.50 123 PRO A N 1
ATOM 909 C CA . PRO A 1 123 ? -9.536 -20.706 15.460 1.00 91.50 123 PRO A CA 1
ATOM 910 C C . PRO A 1 123 ? -8.386 -19.695 15.383 1.00 91.50 123 PRO A C 1
ATOM 912 O O . PRO A 1 123 ? -8.054 -19.046 16.373 1.00 91.50 123 PRO A O 1
ATOM 915 N N . ALA A 1 124 ? -7.793 -19.513 14.199 1.00 91.75 124 ALA A N 1
ATOM 916 C CA . ALA A 1 124 ? -6.729 -18.534 13.985 1.00 91.75 124 ALA A CA 1
ATOM 917 C C . ALA A 1 124 ? -7.215 -17.082 14.154 1.00 91.75 124 ALA A C 1
ATOM 919 O O . ALA A 1 124 ? -6.478 -16.244 14.676 1.00 91.75 124 ALA A O 1
ATOM 920 N N . ILE A 1 125 ? -8.454 -16.791 13.745 1.00 94.00 125 ILE A N 1
ATOM 921 C CA . ILE A 1 125 ? -9.084 -15.476 13.905 1.00 94.00 125 ILE A CA 1
ATOM 922 C C . ILE A 1 125 ? -9.493 -15.269 15.359 1.00 94.00 125 ILE A C 1
ATOM 924 O O . ILE A 1 125 ? -9.160 -14.236 15.932 1.00 94.00 125 ILE A O 1
ATOM 928 N N . ALA A 1 126 ? -10.101 -16.273 15.994 1.00 94.56 126 ALA A N 1
ATOM 929 C CA . ALA A 1 126 ? -10.422 -16.224 17.419 1.00 94.56 126 ALA A CA 1
ATOM 930 C C . ALA A 1 126 ? -9.166 -15.975 18.276 1.00 94.56 126 ALA A C 1
ATOM 932 O O . ALA A 1 126 ? -9.167 -15.115 19.157 1.00 94.56 126 ALA A O 1
ATOM 933 N N . ALA A 1 127 ? -8.057 -16.659 17.973 1.00 95.06 127 ALA A N 1
ATOM 934 C CA . ALA A 1 127 ? -6.777 -16.442 18.640 1.00 95.06 127 ALA A CA 1
ATOM 935 C C . ALA A 1 127 ? -6.228 -15.027 18.406 1.00 95.06 127 ALA A C 1
ATOM 937 O O . ALA A 1 127 ? -5.700 -14.424 19.338 1.00 95.06 127 ALA A O 1
ATOM 938 N N . LEU A 1 128 ? -6.355 -14.485 17.189 1.00 96.12 128 LEU A N 1
ATOM 939 C CA . LEU A 1 128 ? -5.939 -13.118 16.875 1.00 96.12 128 LEU A CA 1
ATOM 940 C C . LEU A 1 128 ? -6.764 -12.082 17.650 1.00 96.12 128 LEU A C 1
ATOM 942 O O . LEU A 1 128 ? -6.176 -11.199 18.267 1.00 96.12 128 LEU A O 1
ATOM 946 N N . VAL A 1 129 ? -8.090 -12.226 17.671 1.00 96.94 129 VAL A N 1
ATOM 947 C CA . VAL A 1 129 ? -9.017 -11.364 18.425 1.00 96.94 129 VAL A CA 1
ATOM 948 C C . VAL A 1 129 ? -8.699 -11.409 19.919 1.00 96.94 129 VAL A C 1
ATOM 950 O O . VAL A 1 129 ? -8.519 -10.368 20.549 1.00 96.94 129 VAL A O 1
ATOM 953 N N . ALA A 1 130 ? -8.501 -12.605 20.478 1.00 95.62 130 ALA A N 1
ATOM 954 C CA . ALA A 1 130 ? -8.191 -12.784 21.894 1.00 95.62 130 ALA A CA 1
ATOM 955 C C . ALA A 1 130 ? -6.882 -12.104 22.338 1.00 95.62 130 ALA A C 1
ATOM 957 O O . ALA A 1 130 ? -6.699 -11.866 23.532 1.00 95.62 130 ALA A O 1
ATOM 958 N N . ARG A 1 131 ? -5.955 -11.777 21.424 1.00 96.38 131 ARG A N 1
ATOM 959 C CA . ARG A 1 131 ? -4.722 -11.039 21.771 1.00 96.38 131 ARG A CA 1
ATOM 960 C C . ARG A 1 131 ? -4.985 -9.589 22.173 1.00 96.38 131 ARG A C 1
ATOM 962 O O . ARG A 1 131 ? -4.177 -9.035 22.907 1.00 96.38 131 ARG A O 1
ATOM 969 N N . PHE A 1 132 ? -6.097 -8.999 21.737 1.00 97.31 132 PHE A N 1
ATOM 970 C CA . PHE A 1 132 ? -6.469 -7.617 22.063 1.00 97.31 132 PHE A CA 1
ATOM 971 C C . PHE A 1 132 ? -7.213 -7.483 23.399 1.00 97.31 132 PHE A C 1
ATOM 973 O O . PHE A 1 132 ? -7.486 -6.363 23.836 1.00 97.31 132 PHE A O 1
ATOM 980 N N . ALA A 1 133 ? -7.495 -8.603 24.077 1.00 95.38 133 ALA A N 1
ATOM 981 C CA . ALA A 1 133 ? -8.041 -8.590 25.429 1.00 95.38 133 ALA A CA 1
ATOM 982 C C . ALA A 1 133 ? -7.094 -7.822 26.376 1.00 95.38 133 ALA A C 1
ATOM 984 O O . ALA A 1 133 ? -5.890 -8.101 26.352 1.00 95.38 133 ALA A O 1
ATOM 985 N N . PRO A 1 134 ? -7.595 -6.909 27.235 1.00 94.06 134 PRO A N 1
ATOM 986 C CA . PRO A 1 134 ? -6.755 -6.019 28.042 1.00 94.06 134 PRO A CA 1
ATOM 987 C C . PRO A 1 134 ? -5.634 -6.735 28.808 1.00 94.06 134 PRO A C 1
ATOM 989 O O . PRO A 1 134 ? -4.469 -6.372 28.670 1.00 94.06 134 PRO A O 1
ATOM 992 N N . ALA A 1 135 ? -5.960 -7.821 29.518 1.00 93.06 135 ALA A N 1
ATOM 993 C CA . ALA A 1 135 ? -4.990 -8.593 30.298 1.00 93.06 135 ALA A CA 1
ATOM 994 C C . ALA A 1 135 ? -3.854 -9.188 29.446 1.00 93.06 135 ALA A C 1
ATOM 996 O O . ALA A 1 135 ? -2.708 -9.245 29.884 1.00 93.06 135 ALA A O 1
ATOM 997 N N . ARG A 1 136 ? -4.151 -9.618 28.212 1.00 93.44 136 ARG A N 1
ATOM 998 C CA . ARG A 1 136 ? -3.142 -10.168 27.294 1.00 93.44 136 ARG A CA 1
ATOM 999 C C . ARG A 1 136 ? -2.349 -9.068 26.601 1.00 93.44 136 ARG A C 1
ATOM 1001 O O . ARG A 1 136 ? -1.142 -9.207 26.439 1.00 93.44 136 ARG A O 1
ATOM 1008 N N . TRP A 1 137 ? -3.009 -7.976 26.227 1.00 94.19 137 TRP A N 1
ATOM 1009 C CA . TRP A 1 137 ? -2.382 -6.868 25.515 1.00 94.19 137 TRP A CA 1
ATOM 1010 C C . TRP A 1 137 ? -1.276 -6.195 26.333 1.00 94.19 137 TRP A C 1
ATOM 1012 O O . TRP A 1 137 ? -0.208 -5.884 25.798 1.00 94.19 137 TRP A O 1
ATOM 1022 N N . THR A 1 138 ? -1.490 -6.026 27.641 1.00 91.31 138 THR A N 1
ATOM 1023 C CA . THR A 1 138 ? -0.495 -5.447 28.558 1.00 91.31 138 THR A CA 1
ATOM 1024 C C . THR A 1 138 ? 0.799 -6.262 28.601 1.00 91.31 138 THR A C 1
ATOM 1026 O O . THR A 1 138 ? 1.876 -5.683 28.702 1.00 91.31 138 THR A O 1
ATOM 1029 N N . LEU A 1 139 ? 0.711 -7.585 28.435 1.00 92.56 139 LEU A N 1
ATOM 1030 C CA . LEU A 1 139 ? 1.858 -8.499 28.453 1.00 92.56 139 LEU A CA 1
ATOM 1031 C C . LEU A 1 139 ? 2.535 -8.669 27.083 1.00 92.56 139 LEU A C 1
ATOM 1033 O O . LEU A 1 139 ? 3.601 -9.278 26.994 1.00 92.56 139 LEU A O 1
ATOM 1037 N N . GLU A 1 140 ? 1.931 -8.175 26.000 1.00 92.81 140 GLU A N 1
ATOM 1038 C CA . GLU A 1 140 ? 2.503 -8.305 24.659 1.00 92.81 140 GLU A CA 1
ATOM 1039 C C . GLU A 1 140 ? 3.643 -7.297 24.429 1.00 92.81 140 GLU A C 1
ATOM 1041 O O . GLU A 1 140 ? 3.442 -6.098 24.619 1.00 92.81 140 GLU A O 1
ATOM 1046 N N . PRO A 1 141 ? 4.820 -7.738 23.946 1.00 93.75 141 PRO A N 1
ATOM 1047 C CA . PRO A 1 141 ? 5.885 -6.839 23.510 1.00 93.75 141 PRO A CA 1
ATOM 1048 C C . PRO A 1 141 ? 5.436 -5.909 22.377 1.00 93.75 141 PRO A C 1
ATOM 1050 O O . PRO A 1 141 ? 4.666 -6.313 21.500 1.00 93.75 141 PRO A O 1
ATOM 1053 N N . ASP A 1 142 ? 6.003 -4.707 22.308 1.00 89.81 142 ASP A N 1
ATOM 1054 C CA . ASP A 1 142 ? 5.597 -3.675 21.340 1.00 89.81 142 ASP A CA 1
ATOM 1055 C C . ASP A 1 142 ? 5.650 -4.136 19.875 1.00 89.81 142 ASP A C 1
ATOM 1057 O O . ASP A 1 142 ? 4.688 -3.955 19.123 1.00 89.81 142 ASP A O 1
ATOM 1061 N N . ASP A 1 143 ? 6.707 -4.847 19.472 1.00 90.44 143 ASP A N 1
ATOM 1062 C CA . ASP A 1 143 ? 6.805 -5.408 18.118 1.00 90.44 143 ASP A CA 1
ATOM 1063 C C . ASP A 1 143 ? 5.695 -6.424 17.816 1.00 90.44 143 ASP A C 1
ATOM 1065 O O . ASP A 1 143 ? 5.319 -6.649 16.661 1.00 90.44 143 ASP A O 1
ATOM 1069 N N . ARG A 1 144 ? 5.205 -7.135 18.836 1.00 94.69 144 ARG A N 1
ATOM 1070 C CA . ARG A 1 144 ? 4.115 -8.105 18.688 1.00 94.69 144 ARG A CA 1
ATOM 1071 C C . ARG A 1 144 ? 2.750 -7.432 18.662 1.00 94.69 144 ARG A C 1
ATOM 1073 O O . ARG A 1 144 ? 1.887 -7.954 17.953 1.00 94.69 144 ARG A O 1
ATOM 1080 N N . ARG A 1 145 ? 2.581 -6.299 19.352 1.00 96.88 145 ARG A N 1
ATOM 1081 C CA . ARG A 1 145 ? 1.388 -5.439 19.284 1.00 96.88 145 ARG A CA 1
ATOM 1082 C C . ARG A 1 145 ? 1.197 -4.878 17.877 1.00 96.88 145 ARG A C 1
ATOM 1084 O O . ARG A 1 145 ? 0.172 -5.138 17.250 1.00 96.88 145 ARG A O 1
ATOM 1091 N N . ALA A 1 146 ? 2.226 -4.232 17.321 1.00 96.69 146 ALA A N 1
ATOM 1092 C CA . ALA A 1 146 ? 2.169 -3.688 15.961 1.00 96.69 146 ALA A CA 1
ATOM 1093 C C . ALA A 1 146 ? 1.917 -4.789 14.914 1.00 96.69 146 ALA A C 1
ATOM 1095 O O . ALA A 1 146 ? 1.064 -4.652 14.037 1.00 96.69 146 ALA A O 1
ATOM 1096 N N . ARG A 1 147 ? 2.592 -5.943 15.044 1.00 96.19 147 ARG A N 1
ATOM 1097 C CA . ARG A 1 147 ? 2.344 -7.102 14.169 1.00 96.19 147 ARG A CA 1
ATOM 1098 C C . ARG A 1 147 ? 0.936 -7.678 14.314 1.00 96.19 147 ARG A C 1
ATOM 1100 O O . ARG A 1 147 ? 0.396 -8.141 13.316 1.00 96.19 147 ARG A O 1
ATOM 1107 N N . ALA A 1 148 ? 0.350 -7.679 15.513 1.00 97.31 148 ALA A N 1
ATOM 1108 C CA . ALA A 1 148 ? -1.029 -8.122 15.720 1.00 97.31 148 ALA A CA 1
ATOM 1109 C C . ALA A 1 148 ? -2.012 -7.208 14.982 1.00 97.31 148 ALA A C 1
ATOM 1111 O O . ALA A 1 148 ? -2.828 -7.707 14.212 1.00 97.31 148 ALA A O 1
ATOM 1112 N N . ALA A 1 149 ? -1.870 -5.888 15.142 1.00 97.94 149 ALA A N 1
ATOM 1113 C CA . ALA A 1 149 ? -2.682 -4.899 14.434 1.00 97.94 149 ALA A CA 1
ATOM 1114 C C . ALA A 1 149 ? -2.529 -5.033 12.910 1.00 97.94 149 ALA A C 1
ATOM 1116 O O . ALA A 1 149 ? -3.517 -5.148 12.188 1.00 97.94 149 ALA A O 1
ATOM 1117 N N . TRP A 1 150 ? -1.295 -5.171 12.409 1.00 96.62 150 TRP A N 1
ATOM 1118 C CA . TRP A 1 150 ? -1.069 -5.436 10.986 1.00 96.62 150 TRP A CA 1
ATOM 1119 C C . TRP A 1 150 ? -1.732 -6.738 10.517 1.00 96.62 150 TRP A C 1
ATOM 1121 O O . TRP A 1 150 ? -2.266 -6.800 9.413 1.00 96.62 150 TRP A O 1
ATOM 1131 N N . ARG A 1 151 ? -1.724 -7.786 11.349 1.00 96.75 151 ARG A N 1
ATOM 1132 C CA . ARG A 1 151 ? -2.355 -9.066 11.015 1.00 96.75 151 ARG A CA 1
ATOM 1133 C C . ARG A 1 151 ? -3.877 -8.958 10.943 1.00 96.75 151 ARG A C 1
ATOM 1135 O O . ARG A 1 151 ? -4.457 -9.581 10.062 1.00 96.75 151 ARG A O 1
ATOM 1142 N N . VAL A 1 152 ? -4.502 -8.146 11.800 1.00 97.31 152 VAL A N 1
ATOM 1143 C CA . VAL A 1 152 ? -5.933 -7.810 11.691 1.00 97.31 152 VAL A CA 1
ATOM 1144 C C . VAL A 1 152 ? -6.209 -7.172 10.332 1.00 97.31 152 VAL A C 1
ATOM 1146 O O . VAL A 1 152 ? -7.067 -7.657 9.604 1.00 97.31 152 VAL A O 1
ATOM 1149 N N . ALA A 1 153 ? -5.406 -6.181 9.933 1.00 95.94 153 ALA A N 1
ATOM 1150 C CA . ALA A 1 153 ? -5.511 -5.556 8.615 1.00 95.94 153 ALA A CA 1
ATOM 1151 C C . ALA A 1 153 ? -5.277 -6.548 7.454 1.00 95.94 153 ALA A C 1
ATOM 1153 O O . ALA A 1 153 ? -5.800 -6.370 6.357 1.00 95.94 153 ALA A O 1
ATOM 1154 N N . GLU A 1 154 ? -4.418 -7.558 7.615 1.00 93.75 154 GLU A N 1
ATOM 1155 C CA . GLU A 1 154 ? -4.188 -8.574 6.576 1.00 93.75 154 GLU A CA 1
ATOM 1156 C C . GLU A 1 154 ? -5.379 -9.524 6.417 1.00 93.75 154 GLU A C 1
ATOM 1158 O O . GLU A 1 154 ? -5.705 -9.872 5.284 1.00 93.75 154 GLU A O 1
ATOM 1163 N N . CYS A 1 155 ? -6.011 -9.921 7.524 1.00 93.88 155 CYS A N 1
ATOM 1164 C CA . CYS A 1 155 ? -7.136 -10.859 7.541 1.00 93.88 155 CYS A CA 1
ATOM 1165 C C . CYS A 1 155 ? -8.503 -10.199 7.306 1.00 93.88 155 CYS A C 1
ATOM 1167 O O . CYS A 1 155 ? -9.454 -10.899 6.965 1.00 93.88 155 CYS A O 1
ATOM 1169 N N . SER A 1 156 ? -8.621 -8.884 7.510 1.00 92.88 156 SER A N 1
ATOM 1170 C CA . SER A 1 156 ? -9.863 -8.145 7.273 1.00 92.88 156 SER A CA 1
ATOM 1171 C C . SER A 1 156 ? -10.283 -8.262 5.817 1.00 92.88 156 SER A C 1
ATOM 1173 O O . SER A 1 156 ? -9.443 -8.128 4.935 1.00 92.88 156 SER A O 1
ATOM 1175 N N . ASP A 1 157 ? -11.561 -8.415 5.547 1.00 88.00 157 ASP A N 1
ATOM 1176 C CA . ASP A 1 157 ? -12.124 -8.417 4.210 1.00 88.00 157 ASP A CA 1
ATOM 1177 C C . ASP A 1 157 ? -13.440 -7.638 4.214 1.00 88.00 157 ASP A C 1
ATOM 1179 O O . ASP A 1 157 ? -14.238 -7.754 5.146 1.00 88.00 157 ASP A O 1
ATOM 1183 N N . ARG A 1 158 ? -13.635 -6.812 3.182 1.00 75.94 158 ARG A N 1
ATOM 1184 C CA . ARG A 1 158 ? -14.890 -6.078 2.979 1.00 75.94 158 ARG A CA 1
ATOM 1185 C C . ARG A 1 158 ? -15.921 -6.933 2.243 1.00 75.94 158 ARG A C 1
ATOM 1187 O O . ARG A 1 158 ? -17.096 -6.597 2.294 1.00 75.94 158 ARG A O 1
ATOM 1194 N N . SER A 1 159 ? -15.493 -8.018 1.589 1.00 70.00 159 SER A N 1
ATOM 1195 C CA . SER A 1 159 ? -16.403 -8.990 0.985 1.00 70.00 159 SER A CA 1
ATOM 1196 C C . SER A 1 159 ? -17.148 -9.797 2.053 1.00 70.00 159 SER A C 1
ATOM 1198 O O . SER A 1 159 ? -16.627 -10.075 3.135 1.00 70.00 159 SER A O 1
ATOM 1200 N N . GLU A 1 160 ? -18.372 -10.210 1.735 1.00 60.59 160 GLU A N 1
ATOM 1201 C CA . GLU A 1 160 ? -19.267 -10.956 2.628 1.00 60.59 160 GLU A CA 1
ATOM 1202 C C . GLU A 1 160 ? -18.913 -12.451 2.756 1.00 60.59 160 GLU A C 1
ATOM 1204 O O . GLU A 1 160 ? -19.586 -13.183 3.477 1.00 60.59 160 GLU A O 1
ATOM 1209 N N . ALA A 1 161 ? -17.843 -12.910 2.096 1.00 61.59 161 ALA A N 1
ATOM 1210 C CA . ALA A 1 161 ? -17.499 -14.327 1.937 1.00 61.59 161 ALA A CA 1
ATOM 1211 C C . ALA A 1 161 ? -17.179 -15.090 3.247 1.00 61.59 161 ALA A C 1
ATOM 1213 O O . ALA A 1 161 ? -17.196 -16.318 3.243 1.00 61.59 161 ALA A O 1
ATOM 1214 N N . ASP A 1 162 ? -16.927 -14.400 4.368 1.00 68.56 162 ASP A N 1
ATOM 1215 C CA . ASP A 1 162 ? -16.844 -15.017 5.703 1.00 68.56 162 ASP A CA 1
ATOM 1216 C C . ASP A 1 162 ? -17.503 -14.121 6.770 1.00 68.56 162 ASP A C 1
ATOM 1218 O O . ASP A 1 162 ? -16.847 -13.284 7.407 1.00 68.56 162 ASP A O 1
ATOM 1222 N N . PRO A 1 163 ? -18.816 -14.268 7.005 1.00 82.38 163 PRO A N 1
ATOM 1223 C CA . PRO A 1 163 ? -19.528 -13.386 7.913 1.00 82.38 163 PRO A CA 1
ATOM 1224 C C . PRO A 1 163 ? -19.098 -13.570 9.379 1.00 82.38 163 PRO A C 1
ATOM 1226 O O . PRO A 1 163 ? -19.215 -12.626 10.159 1.00 82.38 163 PRO A O 1
ATOM 1229 N N . ALA A 1 164 ? -18.582 -14.735 9.790 1.00 88.56 164 ALA A N 1
ATOM 1230 C CA . ALA A 1 164 ? -18.217 -14.984 11.186 1.00 88.56 164 ALA A CA 1
ATOM 1231 C C . ALA A 1 164 ? -16.834 -14.423 11.534 1.00 88.56 164 ALA A C 1
ATOM 1233 O O . ALA A 1 164 ? -16.707 -13.684 12.516 1.00 88.56 164 ALA A O 1
ATOM 1234 N N . ALA A 1 165 ? -15.813 -14.714 10.721 1.00 90.12 165 ALA A N 1
ATOM 1235 C CA . ALA A 1 165 ? -14.478 -14.162 10.929 1.00 90.12 165 ALA A CA 1
ATOM 1236 C C . ALA A 1 165 ? -14.490 -12.635 10.849 1.00 90.12 165 ALA A C 1
ATOM 1238 O O . ALA A 1 165 ? -13.935 -11.967 11.723 1.00 90.12 165 ALA A O 1
ATOM 1239 N N . GLN A 1 166 ? -15.163 -12.074 9.840 1.00 91.81 166 GLN A N 1
ATOM 1240 C CA . GLN A 1 166 ? -15.186 -10.6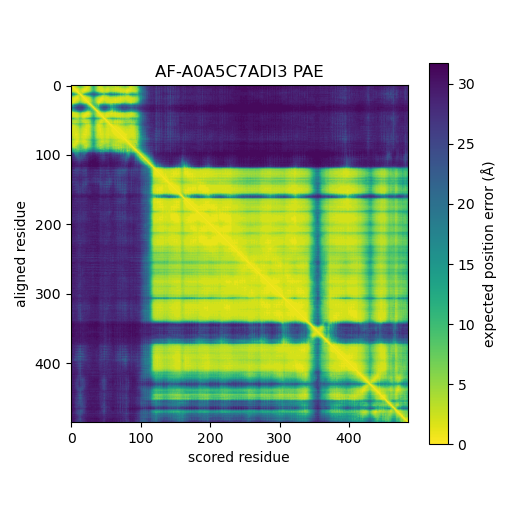27 9.650 1.00 91.81 166 GLN A CA 1
ATOM 1241 C C . GLN A 1 166 ? -15.981 -9.909 10.745 1.00 91.81 166 GLN A C 1
ATOM 1243 O O . GLN A 1 166 ? -15.553 -8.846 11.188 1.00 91.81 166 GLN A O 1
ATOM 1248 N N . ARG A 1 167 ? -17.070 -10.493 11.272 1.00 91.75 167 ARG A N 1
ATOM 1249 C CA . ARG A 1 167 ? -17.743 -9.947 12.469 1.00 91.75 167 ARG A CA 1
ATOM 1250 C C . ARG A 1 167 ? -16.825 -9.927 13.690 1.00 91.75 167 ARG A C 1
ATOM 1252 O O . ARG A 1 167 ? -16.764 -8.905 14.364 1.00 91.75 167 ARG A O 1
ATOM 1259 N N . ALA A 1 168 ? -16.092 -11.011 13.948 1.00 94.31 168 ALA A N 1
ATOM 1260 C CA . ALA A 1 168 ? -15.172 -11.087 15.085 1.00 94.31 168 ALA A CA 1
ATOM 1261 C C . ALA A 1 168 ? -13.995 -10.101 14.963 1.00 94.31 168 ALA A C 1
ATOM 1263 O O . ALA A 1 168 ? -13.519 -9.563 15.959 1.00 94.31 168 ALA A O 1
ATOM 1264 N N . LEU A 1 169 ? -13.517 -9.843 13.743 1.00 95.62 169 LEU A N 1
ATOM 1265 C CA . LEU A 1 169 ? -12.505 -8.816 13.508 1.00 95.62 169 LEU A CA 1
ATOM 1266 C C . LEU A 1 169 ? -13.088 -7.403 13.651 1.00 95.62 169 LEU A C 1
ATOM 1268 O O . LEU A 1 169 ? -12.458 -6.559 14.280 1.00 95.62 169 LEU A O 1
ATOM 1272 N N . ARG A 1 170 ? -14.289 -7.139 13.119 1.00 94.19 170 ARG A N 1
ATOM 1273 C CA . ARG A 1 170 ? -14.957 -5.830 13.242 1.00 94.19 170 ARG A CA 1
ATOM 1274 C C . ARG A 1 170 ? -15.313 -5.487 14.687 1.00 94.19 170 ARG A C 1
ATOM 1276 O O . ARG A 1 170 ? -15.175 -4.334 15.071 1.00 94.19 170 ARG A O 1
ATOM 1283 N N . SER A 1 171 ? -15.646 -6.470 15.526 1.00 94.94 171 SER A N 1
ATOM 1284 C CA . SER A 1 171 ? -15.884 -6.222 16.956 1.00 94.94 171 SER A CA 1
ATOM 1285 C C . SER A 1 171 ? -14.645 -5.720 17.709 1.00 94.94 171 SER A C 1
ATOM 1287 O O . SER A 1 171 ? -14.770 -5.270 18.843 1.00 94.94 171 SER A O 1
ATOM 1289 N N . LEU A 1 172 ? -13.446 -5.790 17.113 1.00 97.62 172 LEU A N 1
ATOM 1290 C CA . LEU A 1 172 ? -12.247 -5.187 17.693 1.00 97.62 172 LEU A CA 1
ATOM 1291 C C . LEU A 1 172 ? -12.202 -3.666 17.541 1.00 97.62 172 LEU A C 1
ATOM 1293 O O . LEU A 1 172 ? -11.442 -3.051 18.280 1.00 97.62 172 LEU A O 1
ATOM 1297 N N . VAL A 1 173 ? -12.948 -3.054 16.612 1.00 97.88 173 VAL A N 1
ATOM 1298 C CA . VAL A 1 173 ? -12.769 -1.633 16.257 1.00 97.88 173 VAL A CA 1
ATOM 1299 C C . VAL A 1 173 ? -12.772 -0.699 17.474 1.00 97.88 173 VAL A C 1
ATOM 1301 O O . VAL A 1 173 ? -11.802 0.052 17.592 1.00 97.88 173 VAL A O 1
ATOM 1304 N N . PRO A 1 174 ? -13.731 -0.774 18.422 1.00 97.88 174 PRO A N 1
ATOM 1305 C CA . PRO A 1 174 ? -13.702 0.082 19.610 1.00 97.88 174 PRO A CA 1
ATOM 1306 C C . PRO A 1 174 ? -12.398 -0.067 20.400 1.00 97.88 174 PRO A C 1
ATOM 1308 O O . PRO A 1 174 ? -11.742 0.917 20.734 1.00 97.88 174 PRO A O 1
ATOM 1311 N N . ARG A 1 175 ? -11.941 -1.311 20.590 1.00 97.88 175 ARG A N 1
ATOM 1312 C CA . ARG A 1 175 ? -10.677 -1.598 21.270 1.00 97.88 175 ARG A CA 1
ATOM 1313 C C . ARG A 1 175 ? -9.463 -1.095 20.488 1.00 97.88 175 ARG A C 1
ATOM 1315 O O . ARG A 1 175 ? -8.488 -0.673 21.097 1.00 97.88 175 ARG A O 1
ATOM 1322 N N . LEU A 1 176 ? -9.478 -1.152 19.157 1.00 98.50 176 LEU A N 1
ATOM 1323 C CA . LEU A 1 176 ? -8.387 -0.612 18.339 1.00 98.50 176 LEU A CA 1
ATOM 1324 C C . LEU A 1 176 ? -8.309 0.915 18.449 1.00 98.50 176 LEU A C 1
ATOM 1326 O O . LEU A 1 176 ? -7.202 1.443 18.491 1.00 98.50 176 LEU A O 1
ATOM 1330 N N . VAL A 1 177 ? -9.458 1.596 18.524 1.00 98.50 177 VAL A N 1
ATOM 1331 C CA . VAL A 1 177 ? -9.545 3.048 18.739 1.00 98.50 177 VAL A CA 1
ATOM 1332 C C . VAL A 1 177 ? -9.012 3.432 20.122 1.00 98.50 177 VAL A C 1
ATOM 1334 O O . VAL A 1 177 ? -8.194 4.340 20.214 1.00 98.50 177 VAL A O 1
ATOM 1337 N N . GLU A 1 178 ? -9.377 2.700 21.179 1.00 97.94 178 GLU A N 1
ATOM 1338 C CA . GLU A 1 178 ? -8.844 2.913 22.540 1.00 97.94 178 GLU A CA 1
ATOM 1339 C C . GLU A 1 178 ? -7.315 2.777 22.637 1.00 97.94 178 GLU A C 1
ATOM 1341 O O . GLU A 1 178 ? -6.692 3.332 23.539 1.00 97.94 178 GLU A O 1
ATOM 1346 N N . LEU A 1 179 ? -6.710 1.983 21.751 1.00 97.94 179 LEU A N 1
ATOM 1347 C CA . LEU A 1 179 ? -5.273 1.705 21.746 1.00 97.94 179 LEU A CA 1
ATOM 1348 C C . LEU A 1 179 ? -4.457 2.714 20.931 1.00 97.94 179 LEU A C 1
ATOM 1350 O O . LEU A 1 179 ? -3.226 2.625 20.920 1.00 97.94 179 LEU A O 1
ATOM 1354 N N . LEU A 1 180 ? -5.113 3.644 20.235 1.00 97.81 180 LEU A N 1
ATOM 1355 C CA . LEU A 1 180 ? -4.422 4.707 19.515 1.00 97.81 180 LEU A CA 1
ATOM 1356 C C . LEU A 1 180 ? -3.612 5.560 20.491 1.00 97.81 180 LEU A C 1
ATOM 1358 O O . LEU A 1 180 ? -4.050 5.861 21.597 1.00 97.81 180 LEU A O 1
ATOM 1362 N N . GLU A 1 181 ? -2.399 5.916 20.079 1.00 95.69 181 GLU A N 1
ATOM 1363 C CA . GLU A 1 181 ? -1.452 6.750 20.824 1.00 95.69 181 GLU A CA 1
ATOM 1364 C C . GLU A 1 181 ? -0.973 6.137 22.158 1.00 95.69 181 GLU A C 1
ATOM 1366 O O . GLU A 1 181 ? -0.148 6.727 22.854 1.00 95.69 181 GLU A O 1
ATOM 1371 N N . SER A 1 182 ? -1.380 4.902 22.486 1.00 93.31 182 SER A N 1
ATOM 1372 C CA . SER A 1 182 ? -1.021 4.214 23.735 1.00 93.31 182 SER A CA 1
ATOM 1373 C C . SER A 1 182 ? 0.359 3.535 23.701 1.00 93.31 182 SER A C 1
ATOM 1375 O O . SER A 1 182 ? 0.764 2.909 24.682 1.00 93.31 182 SER A O 1
ATOM 1377 N N . GLY A 1 183 ? 1.048 3.541 22.556 1.00 91.88 183 GLY A N 1
ATOM 1378 C CA . GLY A 1 183 ? 2.266 2.756 22.335 1.00 91.88 183 GLY A CA 1
ATOM 1379 C C . GLY A 1 183 ? 3.259 3.412 21.378 1.00 91.88 183 GLY A C 1
ATOM 1380 O O . GLY A 1 183 ? 3.504 4.617 21.434 1.00 91.88 183 GLY A O 1
ATOM 1381 N N . SER A 1 184 ? 3.875 2.623 20.496 1.00 94.94 184 SER A N 1
ATOM 1382 C CA . SER A 1 184 ? 4.831 3.125 19.495 1.00 94.94 184 SER A CA 1
ATOM 1383 C C . SER A 1 184 ? 4.134 3.730 18.270 1.00 94.94 184 SER A C 1
ATOM 1385 O O . SER A 1 184 ? 3.021 3.345 17.933 1.00 94.94 184 SER A O 1
ATOM 1387 N N . ASP A 1 185 ? 4.798 4.640 17.549 1.00 96.56 185 ASP A N 1
ATOM 1388 C CA . ASP A 1 185 ? 4.226 5.239 16.324 1.00 96.56 185 ASP A CA 1
ATOM 1389 C C . ASP A 1 185 ? 3.947 4.174 15.245 1.00 96.56 185 ASP A C 1
ATOM 1391 O O . ASP A 1 185 ? 2.995 4.271 14.475 1.00 96.56 185 ASP A O 1
ATOM 1395 N N . LEU A 1 186 ? 4.742 3.097 15.235 1.00 96.62 186 LEU A N 1
ATOM 1396 C CA . LEU A 1 186 ? 4.497 1.945 14.373 1.00 96.62 186 LEU A CA 1
ATOM 1397 C C . LEU A 1 186 ? 3.194 1.218 14.737 1.00 96.62 186 LEU A C 1
ATOM 1399 O O . LEU A 1 186 ? 2.514 0.727 13.836 1.00 96.62 186 LEU A O 1
ATOM 1403 N N . LEU A 1 187 ? 2.849 1.135 16.027 1.00 97.88 187 LEU A N 1
ATOM 1404 C CA . LEU A 1 187 ? 1.571 0.575 16.456 1.00 97.88 187 LEU A CA 1
ATOM 1405 C C . LEU A 1 187 ? 0.416 1.425 15.921 1.00 97.88 187 LEU A C 1
ATOM 1407 O O . LEU A 1 187 ? -0.467 0.852 15.292 1.00 97.88 187 LEU A O 1
ATOM 1411 N N . ASP A 1 188 ? 0.462 2.749 16.075 1.00 98.44 188 ASP A N 1
ATOM 1412 C CA . ASP A 1 188 ? -0.588 3.658 15.583 1.00 98.44 188 ASP A CA 1
ATOM 1413 C C . ASP A 1 188 ? -0.793 3.524 14.072 1.00 98.44 188 ASP A C 1
ATOM 1415 O O . ASP A 1 188 ? -1.920 3.404 13.592 1.00 98.44 188 ASP A O 1
ATOM 1419 N N . LEU A 1 189 ? 0.303 3.443 13.310 1.00 98.19 189 LEU A N 1
ATOM 1420 C CA . LEU A 1 189 ? 0.250 3.189 11.871 1.00 98.19 189 LEU A CA 1
ATOM 1421 C C . LEU A 1 189 ? -0.445 1.857 11.551 1.00 98.19 189 LEU A C 1
ATOM 1423 O O . LEU A 1 189 ? -1.263 1.781 10.630 1.00 98.19 189 LEU A O 1
ATOM 1427 N N . CYS A 1 190 ? -0.116 0.788 12.282 1.00 98.44 190 CYS A N 1
ATOM 1428 C CA . CYS A 1 190 ? -0.727 -0.525 12.085 1.00 98.44 190 CYS A CA 1
ATOM 1429 C C . CYS A 1 190 ? -2.195 -0.574 12.542 1.00 98.44 190 CYS A C 1
ATOM 1431 O O . CYS A 1 190 ? -2.985 -1.271 11.906 1.00 98.44 190 CYS A O 1
ATOM 1433 N N . LEU A 1 191 ? -2.564 0.154 13.600 1.00 98.69 191 LEU A N 1
ATOM 1434 C CA . LEU A 1 191 ? -3.944 0.295 14.066 1.00 98.69 191 LEU A CA 1
ATOM 1435 C C . LEU A 1 191 ? -4.785 1.054 13.038 1.00 98.69 191 LEU A C 1
ATOM 1437 O O . LEU A 1 191 ? -5.827 0.546 12.639 1.00 98.69 191 LEU A O 1
ATOM 1441 N N . ALA A 1 192 ? -4.294 2.182 12.516 1.00 98.62 192 ALA A N 1
ATOM 1442 C CA . ALA A 1 192 ? -4.960 2.919 11.441 1.00 98.62 192 ALA A CA 1
ATOM 1443 C C . ALA A 1 192 ? -5.198 2.036 10.204 1.00 98.62 192 ALA A C 1
ATOM 1445 O O . ALA A 1 192 ? -6.293 2.017 9.644 1.00 98.62 192 ALA A O 1
ATOM 1446 N N . ALA A 1 193 ? -4.200 1.228 9.815 1.00 98.25 193 ALA A N 1
ATOM 1447 C CA . ALA A 1 193 ? -4.351 0.277 8.714 1.00 98.25 193 ALA A CA 1
ATOM 1448 C C . ALA A 1 193 ? -5.445 -0.773 8.972 1.00 98.25 193 ALA A C 1
ATOM 1450 O O . ALA A 1 193 ? -6.187 -1.132 8.057 1.00 98.25 193 ALA A O 1
ATOM 1451 N N . ALA A 1 194 ? -5.518 -1.292 10.202 1.00 98.31 194 ALA A N 1
ATOM 1452 C CA . ALA A 1 194 ? -6.527 -2.265 10.602 1.00 98.31 194 ALA A CA 1
ATOM 1453 C C . ALA A 1 194 ? -7.924 -1.645 10.598 1.00 98.31 194 ALA A C 1
ATOM 1455 O O . ALA A 1 194 ? -8.807 -2.167 9.927 1.00 98.31 194 ALA A O 1
ATOM 1456 N N . ILE A 1 195 ? -8.097 -0.507 11.271 1.00 98.50 195 ILE A N 1
ATOM 1457 C CA . ILE A 1 195 ? -9.369 0.213 11.376 1.00 98.50 195 ILE A CA 1
ATOM 1458 C C . ILE A 1 195 ? -9.906 0.558 9.980 1.00 98.50 195 ILE A C 1
ATOM 1460 O O . ILE A 1 195 ? -11.031 0.184 9.651 1.00 98.50 195 ILE A O 1
ATOM 1464 N N . GLY A 1 196 ? -9.082 1.166 9.117 1.00 97.44 196 GLY A N 1
ATOM 1465 C CA . GLY A 1 196 ? -9.497 1.535 7.760 1.00 97.44 196 GLY A CA 1
ATOM 1466 C C . GLY A 1 196 ? -9.962 0.342 6.917 1.00 97.44 196 GLY A C 1
ATOM 1467 O O . GLY A 1 196 ? -10.937 0.449 6.176 1.00 97.44 196 GLY A O 1
ATOM 1468 N N . ARG A 1 197 ? -9.313 -0.825 7.040 1.00 95.81 197 ARG A N 1
ATOM 1469 C CA . ARG A 1 197 ? -9.727 -2.031 6.299 1.00 95.81 197 ARG A CA 1
ATOM 1470 C C . ARG A 1 197 ? -10.922 -2.761 6.908 1.00 95.81 197 ARG A C 1
ATOM 1472 O O . ARG A 1 197 ? -11.632 -3.434 6.164 1.00 95.81 197 ARG A O 1
ATOM 1479 N N . LEU A 1 198 ? -11.140 -2.648 8.218 1.00 95.19 198 LEU A N 1
ATOM 1480 C CA . LEU A 1 198 ? -12.320 -3.207 8.883 1.00 95.19 198 LEU A CA 1
ATOM 1481 C C . LEU A 1 198 ? -13.604 -2.470 8.490 1.00 95.19 198 LEU A C 1
ATOM 1483 O O . LEU A 1 198 ? -14.663 -3.094 8.472 1.00 95.19 198 LEU A O 1
ATOM 1487 N N . GLY A 1 199 ? -13.496 -1.194 8.108 1.00 94.12 199 GLY A N 1
ATOM 1488 C CA . GLY A 1 199 ? -14.574 -0.479 7.429 1.00 94.12 199 GLY A CA 1
ATOM 1489 C C . GLY A 1 199 ? -15.694 0.019 8.343 1.00 94.12 199 GLY A C 1
ATOM 1490 O O . GLY A 1 199 ? -16.794 0.239 7.850 1.00 94.12 199 GLY A O 1
ATOM 1491 N N . ASP A 1 200 ? -15.449 0.158 9.648 1.00 94.00 200 ASP A N 1
ATOM 1492 C CA . ASP A 1 200 ? -16.442 0.673 10.596 1.00 94.00 200 ASP A CA 1
ATOM 1493 C C . ASP A 1 200 ? -16.477 2.217 10.574 1.00 94.00 200 ASP A C 1
ATOM 1495 O O . ASP A 1 200 ? -15.505 2.854 11.004 1.00 94.00 200 ASP A O 1
ATOM 1499 N N . PRO A 1 201 ? -17.573 2.834 10.089 1.00 94.56 201 PRO A N 1
ATOM 1500 C CA . PRO A 1 201 ? -17.671 4.285 9.943 1.00 94.56 201 PRO A CA 1
ATOM 1501 C C . PRO A 1 201 ? -17.593 5.030 11.282 1.00 94.56 201 PRO A C 1
ATOM 1503 O O . PRO A 1 201 ? -17.173 6.186 11.305 1.00 94.56 201 PRO A O 1
ATOM 1506 N N . GLY A 1 202 ? -17.916 4.379 12.409 1.00 95.69 202 GLY A N 1
ATOM 1507 C CA . GLY A 1 202 ? -17.841 4.988 13.740 1.00 95.69 202 GLY A CA 1
ATOM 1508 C C . GLY A 1 202 ? -16.422 5.394 14.152 1.00 95.69 202 GLY A C 1
ATOM 1509 O O . GLY A 1 202 ? -16.249 6.248 15.018 1.00 95.69 202 GLY A O 1
ATOM 1510 N N . ALA A 1 203 ? -15.393 4.837 13.507 1.00 97.75 203 ALA A N 1
ATOM 1511 C CA . ALA A 1 203 ? -13.997 5.179 13.771 1.00 97.75 203 ALA A CA 1
ATOM 1512 C C . ALA A 1 203 ? -13.452 6.327 12.893 1.00 97.75 203 ALA A C 1
ATOM 1514 O O . ALA A 1 203 ? -12.277 6.680 13.026 1.00 97.75 203 ALA A O 1
ATOM 1515 N N . ALA A 1 204 ? -14.263 6.920 12.005 1.00 97.62 204 ALA A N 1
ATOM 1516 C CA . ALA A 1 204 ? -13.812 7.966 11.082 1.00 97.62 204 ALA A CA 1
ATOM 1517 C C . ALA A 1 204 ? -13.242 9.199 11.808 1.00 97.62 204 ALA A C 1
ATOM 1519 O O . ALA A 1 204 ? -12.190 9.703 11.410 1.00 97.62 204 ALA A O 1
ATOM 1520 N N . GLU A 1 205 ? -13.873 9.629 12.904 1.00 97.69 205 GLU A N 1
ATOM 1521 C CA . GLU A 1 205 ? -13.414 10.774 13.703 1.00 97.69 205 GLU A CA 1
ATOM 1522 C C . GLU A 1 205 ? -12.076 10.488 14.400 1.00 97.69 205 GLU A C 1
ATOM 1524 O O . GLU A 1 205 ? -11.150 11.294 14.352 1.00 97.69 205 GLU A O 1
ATOM 1529 N N . ALA A 1 206 ? -11.905 9.288 14.963 1.00 98.19 206 ALA A N 1
ATOM 1530 C CA . ALA A 1 206 ? -10.628 8.886 15.553 1.00 98.19 206 ALA A CA 1
ATOM 1531 C C . ALA A 1 206 ? -9.493 8.891 14.512 1.00 98.19 206 ALA A C 1
ATOM 1533 O O . ALA A 1 206 ? -8.365 9.295 14.805 1.00 98.19 206 ALA A O 1
ATOM 1534 N N . MET A 1 207 ? -9.788 8.481 13.272 1.00 98.69 207 MET A N 1
ATOM 1535 C CA . MET A 1 207 ? -8.834 8.557 12.163 1.00 98.69 207 MET A CA 1
ATOM 1536 C C . MET A 1 207 ? -8.558 10.001 11.723 1.00 98.69 207 MET A C 1
ATOM 1538 O O . MET A 1 207 ? -7.415 10.308 11.383 1.00 98.69 207 MET A O 1
ATOM 1542 N N . ALA A 1 208 ? -9.550 10.896 11.780 1.00 98.06 208 ALA A N 1
ATOM 1543 C CA . ALA A 1 208 ? -9.360 12.327 11.550 1.00 98.06 208 ALA A CA 1
ATOM 1544 C C . ALA A 1 208 ? -8.379 12.931 12.565 1.00 98.06 208 ALA A C 1
ATOM 1546 O O . ALA A 1 208 ? -7.345 13.468 12.165 1.00 98.06 208 ALA A O 1
ATOM 1547 N N . VAL A 1 209 ? -8.623 12.730 13.861 1.00 98.25 209 VAL A N 1
ATOM 1548 C CA . VAL A 1 209 ? -7.748 13.219 14.938 1.00 98.25 209 VAL A CA 1
ATOM 1549 C C . VAL A 1 209 ? -6.322 12.683 14.787 1.00 98.25 209 VAL A C 1
ATOM 1551 O O . VAL A 1 209 ? -5.353 13.447 14.840 1.00 98.25 209 VAL A O 1
ATOM 1554 N N . LEU A 1 210 ? -6.165 11.380 14.528 1.00 98.38 210 LEU A N 1
ATOM 1555 C CA . LEU A 1 210 ? -4.844 10.773 14.345 1.00 98.38 210 LEU A CA 1
ATOM 1556 C C . LEU A 1 210 ? -4.128 11.288 13.084 1.00 98.38 210 LEU A C 1
ATOM 1558 O O . LEU A 1 210 ? -2.898 11.393 13.071 1.00 98.38 210 LEU A O 1
ATOM 1562 N N . SER A 1 211 ? -4.868 11.635 12.026 1.00 97.94 211 SER A N 1
ATOM 1563 C CA . SER A 1 211 ? -4.287 12.203 10.803 1.00 97.94 211 SER A CA 1
ATOM 1564 C C . SER A 1 211 ? -3.637 13.569 11.038 1.00 97.94 211 SER A C 1
ATOM 1566 O O . SER A 1 211 ? -2.627 13.892 10.411 1.00 97.94 211 SER A O 1
ATOM 1568 N N . GLU A 1 212 ? -4.139 14.326 12.011 1.00 97.06 212 GLU A N 1
ATOM 1569 C CA . GLU A 1 212 ? -3.607 15.634 12.386 1.00 97.06 212 GLU A CA 1
ATOM 1570 C C . GLU A 1 212 ? -2.488 15.518 13.426 1.00 97.06 212 GLU A C 1
ATOM 1572 O O . GLU A 1 212 ? -1.431 16.145 13.283 1.00 97.06 212 GLU A O 1
ATOM 1577 N N . ARG A 1 213 ? -2.691 14.684 14.455 1.00 95.50 213 ARG A N 1
ATOM 1578 C CA . ARG A 1 213 ? -1.834 14.617 15.653 1.00 95.50 213 ARG A CA 1
ATOM 1579 C C . ARG A 1 213 ? -0.757 13.535 15.618 1.00 95.50 213 ARG A C 1
ATOM 1581 O O . ARG A 1 213 ? 0.188 13.607 16.399 1.00 95.50 213 ARG A O 1
ATOM 1588 N N . GLY A 1 214 ? -0.839 12.583 14.686 1.00 94.75 214 GLY A N 1
ATOM 1589 C CA . GLY A 1 214 ? 0.078 11.445 14.611 1.00 94.75 214 GLY A CA 1
ATOM 1590 C C . GLY A 1 214 ? 1.562 11.843 14.622 1.00 94.75 214 GLY A C 1
ATOM 1591 O O . GLY A 1 214 ? 1.975 12.814 13.985 1.00 94.75 214 GLY A O 1
ATOM 1592 N N . ARG A 1 215 ? 2.397 11.072 15.327 1.00 95.69 215 ARG A N 1
ATOM 1593 C CA . ARG A 1 215 ? 3.805 11.435 15.590 1.00 95.69 215 ARG A CA 1
ATOM 1594 C C . ARG A 1 215 ? 4.674 11.476 14.337 1.00 95.69 215 ARG A C 1
ATOM 1596 O O . ARG A 1 215 ? 5.583 12.301 14.251 1.00 95.69 215 ARG A O 1
ATOM 1603 N N . SER A 1 216 ? 4.419 10.601 13.363 1.00 96.00 216 SER A N 1
ATOM 1604 C CA . SER A 1 216 ? 5.152 10.598 12.095 1.00 96.00 216 SER A CA 1
ATOM 1605 C C . SER A 1 216 ? 4.275 10.933 10.885 1.00 96.00 216 SER A C 1
ATOM 1607 O O . SER A 1 216 ? 3.093 10.585 10.842 1.00 96.00 216 SER A O 1
ATOM 1609 N N . PRO A 1 217 ? 4.862 11.498 9.808 1.00 94.19 217 PRO A N 1
ATOM 1610 C CA . PRO A 1 217 ? 4.151 11.686 8.544 1.00 94.19 217 PRO A CA 1
ATOM 1611 C C . PRO A 1 217 ? 3.603 10.382 7.946 1.00 94.19 217 PRO A C 1
ATOM 1613 O O . PRO A 1 217 ? 2.690 10.409 7.128 1.00 94.19 217 PRO A O 1
ATOM 1616 N N . ALA A 1 218 ? 4.187 9.226 8.286 1.00 94.62 218 ALA A N 1
ATOM 1617 C CA . ALA A 1 218 ? 3.692 7.940 7.808 1.00 94.62 218 ALA A CA 1
ATOM 1618 C C . ALA A 1 218 ? 2.375 7.561 8.494 1.00 94.62 218 ALA A C 1
ATOM 1620 O O . ALA A 1 218 ? 1.447 7.160 7.795 1.00 94.62 218 ALA A O 1
ATOM 1621 N N . THR A 1 219 ? 2.298 7.742 9.813 1.00 97.62 219 THR A N 1
ATOM 1622 C CA . THR A 1 219 ? 1.084 7.527 10.610 1.00 97.62 219 THR A CA 1
ATOM 1623 C C . THR A 1 219 ? -0.015 8.491 10.194 1.00 97.62 219 THR A C 1
ATOM 1625 O O . THR A 1 219 ? -1.106 8.034 9.871 1.00 97.62 219 THR A O 1
ATOM 1628 N N . LYS A 1 220 ? 0.296 9.790 10.065 1.00 97.81 220 LYS A N 1
ATOM 1629 C CA . LYS A 1 220 ? -0.666 10.804 9.600 1.00 97.81 220 LYS A CA 1
ATOM 1630 C C . LYS A 1 220 ? -1.300 10.436 8.260 1.00 97.81 220 LYS A C 1
ATOM 1632 O O . LYS A 1 220 ? -2.519 10.425 8.132 1.00 97.81 220 LYS A O 1
ATOM 1637 N N . ARG A 1 221 ? -0.481 10.038 7.276 1.00 96.25 221 ARG A N 1
ATOM 1638 C CA . ARG A 1 221 ? -0.986 9.573 5.975 1.00 96.25 221 ARG A CA 1
ATOM 1639 C C . ARG A 1 221 ? -1.823 8.304 6.094 1.00 96.25 221 ARG A C 1
ATOM 1641 O O . ARG A 1 221 ? -2.857 8.222 5.455 1.00 96.25 221 ARG A O 1
ATOM 1648 N N . TYR A 1 222 ? -1.405 7.314 6.881 1.00 97.12 222 TYR A N 1
ATOM 1649 C CA . TYR A 1 222 ? -2.197 6.090 7.057 1.00 97.12 222 TYR A CA 1
ATOM 1650 C C . TYR A 1 222 ? -3.551 6.368 7.717 1.00 97.12 222 TYR A C 1
ATOM 1652 O O . TYR A 1 222 ? -4.551 5.811 7.280 1.00 97.12 222 TYR A O 1
ATOM 1660 N N . ALA A 1 223 ? -3.588 7.251 8.713 1.00 98.62 223 ALA A N 1
ATOM 1661 C CA . ALA A 1 223 ? -4.810 7.679 9.380 1.00 98.62 223 ALA A CA 1
ATOM 1662 C C . ALA A 1 223 ? -5.727 8.485 8.448 1.00 98.62 223 ALA A C 1
ATOM 1664 O O . ALA A 1 223 ? -6.908 8.176 8.357 1.00 98.62 223 ALA A O 1
ATOM 1665 N N . HIS A 1 224 ? -5.180 9.428 7.671 1.00 98.00 224 HIS A N 1
ATOM 1666 C CA . HIS A 1 224 ? -5.925 10.151 6.628 1.00 98.00 224 HIS A CA 1
ATOM 1667 C C . HIS A 1 224 ? -6.575 9.183 5.634 1.00 98.00 224 HIS A C 1
ATOM 1669 O O . HIS A 1 224 ? -7.771 9.238 5.372 1.00 98.00 224 HIS A O 1
ATOM 1675 N N . GLN A 1 225 ? -5.801 8.216 5.147 1.00 98.06 225 GLN A N 1
ATOM 1676 C CA . GLN A 1 225 ? -6.288 7.209 4.210 1.00 98.06 225 GLN A CA 1
ATOM 1677 C C . GLN A 1 225 ? -7.342 6.290 4.830 1.00 98.06 225 GLN A C 1
ATOM 1679 O O . GLN A 1 225 ? -8.342 5.986 4.186 1.00 98.06 225 GLN A O 1
ATOM 1684 N N . ALA A 1 226 ? -7.148 5.882 6.086 1.00 98.25 226 ALA A N 1
ATOM 1685 C CA . ALA A 1 226 ? -8.146 5.130 6.829 1.00 98.25 226 ALA A CA 1
ATOM 1686 C C . ALA A 1 226 ? -9.442 5.937 6.975 1.00 98.25 226 ALA A C 1
ATOM 1688 O O . ALA A 1 226 ? -10.491 5.400 6.653 1.00 98.25 226 ALA A O 1
ATOM 1689 N N . ARG A 1 227 ? -9.383 7.225 7.346 1.00 98.38 227 ARG A N 1
ATOM 1690 C CA . ARG A 1 227 ? -10.556 8.114 7.406 1.00 98.38 227 ARG A CA 1
ATOM 1691 C C . ARG A 1 227 ? -11.327 8.099 6.087 1.00 98.38 227 ARG A C 1
ATOM 1693 O O . ARG A 1 227 ? -12.516 7.811 6.109 1.00 98.38 227 ARG A O 1
ATOM 1700 N N . LEU A 1 228 ? -10.662 8.337 4.952 1.00 98.12 228 LEU A N 1
ATOM 1701 C CA . LEU A 1 228 ? -11.327 8.341 3.640 1.00 98.12 228 LEU A CA 1
ATOM 1702 C C . LEU A 1 228 ? -12.015 7.001 3.322 1.00 98.12 228 LEU A C 1
ATOM 1704 O O . LEU A 1 228 ? -13.104 6.991 2.763 1.00 98.12 228 LEU A O 1
ATOM 1708 N N . MET A 1 229 ? -11.418 5.872 3.717 1.00 96.81 229 MET A N 1
ATOM 1709 C CA . MET A 1 229 ? -11.997 4.532 3.519 1.00 96.81 229 MET A CA 1
ATOM 1710 C C . MET A 1 229 ? -13.238 4.244 4.385 1.00 96.81 229 MET A C 1
ATOM 1712 O O . MET A 1 229 ? -13.949 3.269 4.107 1.00 96.81 229 MET A O 1
ATOM 1716 N N . LEU A 1 230 ? -13.460 5.040 5.437 1.00 96.94 230 LEU A N 1
ATOM 1717 C CA . LEU A 1 230 ? -14.564 4.911 6.394 1.00 96.94 230 LEU A CA 1
ATOM 1718 C C . LEU A 1 230 ? -15.727 5.871 6.112 1.00 96.94 230 LEU A C 1
ATOM 1720 O O . LEU A 1 230 ? -16.805 5.684 6.672 1.00 96.94 230 LEU A O 1
ATOM 1724 N N . LEU A 1 231 ? -15.523 6.894 5.276 1.00 97.19 231 LEU A N 1
ATOM 1725 C CA . LEU A 1 231 ? -16.574 7.845 4.919 1.00 97.19 231 LEU A CA 1
ATOM 1726 C C . LEU A 1 231 ? -17.617 7.203 3.995 1.00 97.19 231 LEU A C 1
ATOM 1728 O O . LEU A 1 231 ? -17.292 6.391 3.126 1.00 97.19 231 LEU A O 1
ATOM 1732 N N . ALA A 1 232 ? -18.874 7.615 4.166 1.00 95.56 232 ALA A N 1
ATOM 1733 C CA . ALA A 1 232 ? -19.930 7.352 3.195 1.00 95.56 232 ALA A CA 1
ATOM 1734 C C . ALA A 1 232 ? -19.633 8.080 1.865 1.00 95.56 232 ALA A C 1
ATOM 1736 O O . ALA A 1 232 ? -18.943 9.104 1.893 1.00 95.56 232 ALA A O 1
ATOM 1737 N N . PRO A 1 233 ? -20.143 7.598 0.716 1.00 94.81 233 PRO A N 1
ATOM 1738 C CA . PRO A 1 233 ? -19.839 8.172 -0.597 1.00 94.81 233 PRO A CA 1
ATOM 1739 C C . PRO A 1 233 ? -20.080 9.684 -0.698 1.00 94.81 233 PRO A C 1
ATOM 1741 O O . PRO A 1 233 ? -19.234 10.403 -1.224 1.00 94.81 233 PRO A O 1
ATOM 1744 N N . GLU A 1 234 ? -21.181 10.186 -0.139 1.00 95.25 234 GLU A N 1
ATOM 1745 C CA . GLU A 1 234 ? -21.547 11.606 -0.173 1.00 95.25 234 GLU A CA 1
ATOM 1746 C C . GLU A 1 234 ? -20.581 12.443 0.673 1.00 95.25 234 GLU A C 1
ATOM 1748 O O . GLU A 1 234 ? -20.058 13.458 0.218 1.00 95.25 234 GLU A O 1
ATOM 1753 N N . ALA A 1 235 ? -20.273 11.977 1.887 1.00 95.88 235 ALA A N 1
ATOM 1754 C CA . ALA A 1 235 ? -19.316 12.638 2.771 1.00 95.88 235 ALA A CA 1
ATOM 1755 C C . ALA A 1 235 ? -17.895 12.622 2.188 1.00 95.88 235 ALA A C 1
ATOM 1757 O O . ALA A 1 235 ? -17.157 13.595 2.326 1.00 95.88 235 ALA A O 1
ATOM 1758 N N . LEU A 1 236 ? -17.511 11.531 1.517 1.00 96.62 236 LEU A N 1
ATOM 1759 C CA . LEU A 1 236 ? -16.235 11.415 0.819 1.00 96.62 236 LEU A CA 1
ATOM 1760 C C . LEU A 1 236 ? -16.149 12.401 -0.352 1.00 96.62 236 LEU A C 1
ATOM 1762 O O . LEU A 1 236 ? -15.125 13.065 -0.502 1.00 96.62 236 LEU A O 1
ATOM 1766 N N . GLN A 1 237 ? -17.217 12.527 -1.144 1.00 96.06 237 GLN A N 1
ATOM 1767 C CA . GLN A 1 237 ? -17.298 13.499 -2.233 1.00 96.06 237 GLN A CA 1
ATOM 1768 C C . GLN A 1 237 ? -17.112 14.926 -1.702 1.00 96.06 237 GLN A C 1
ATOM 1770 O O . GLN A 1 237 ? -16.200 15.621 -2.150 1.00 96.06 237 GLN A O 1
ATOM 1775 N N . SER A 1 238 ? -17.897 15.335 -0.699 1.00 95.19 238 SER A N 1
ATOM 1776 C CA . SER A 1 238 ? -17.789 16.670 -0.092 1.00 95.19 238 SER A CA 1
ATOM 1777 C C . SER A 1 238 ? -16.411 16.925 0.527 1.00 95.19 238 SER A C 1
ATOM 1779 O O . SER A 1 238 ? -15.852 18.010 0.389 1.00 95.19 238 SER A O 1
ATOM 1781 N N . GLN A 1 239 ? -15.808 15.916 1.163 1.00 94.69 239 GLN A N 1
ATOM 1782 C CA . GLN A 1 239 ? -14.470 16.026 1.750 1.00 94.69 239 GLN A CA 1
ATOM 1783 C C . GLN A 1 239 ? -13.381 16.336 0.707 1.00 94.69 239 GLN A C 1
ATOM 1785 O O . GLN A 1 239 ? -12.363 16.942 1.051 1.00 94.69 239 GLN A O 1
ATOM 1790 N N . LEU A 1 240 ? -13.572 15.914 -0.545 1.00 96.50 240 LEU A N 1
ATOM 1791 C CA . LEU A 1 240 ? -12.589 16.040 -1.621 1.00 96.50 240 LEU A CA 1
ATOM 1792 C C . LEU A 1 240 ? -12.874 17.205 -2.588 1.00 96.50 240 LEU A C 1
ATOM 1794 O O . LEU A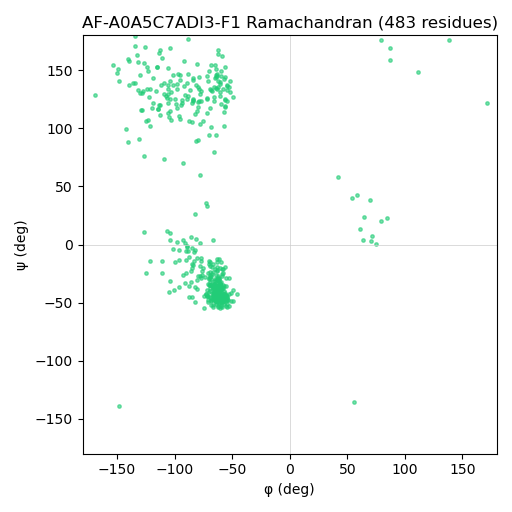 1 240 ? -12.038 17.491 -3.444 1.00 96.50 240 LEU A O 1
ATOM 1798 N N . GLU A 1 241 ? -13.989 17.928 -2.439 1.00 93.94 241 GLU A N 1
ATOM 1799 C CA . GLU A 1 241 ? -14.345 19.070 -3.302 1.00 93.94 241 GLU A CA 1
ATOM 1800 C C . GLU A 1 241 ? -13.321 20.208 -3.260 1.00 93.94 241 GLU A C 1
ATOM 1802 O O . GLU A 1 241 ? -13.007 20.807 -4.295 1.00 93.94 241 GLU A O 1
ATOM 1807 N N . VAL A 1 242 ? -12.756 20.487 -2.082 1.00 91.38 242 VAL A N 1
ATOM 1808 C CA . VAL A 1 242 ? -11.725 21.523 -1.925 1.00 91.38 242 VAL A CA 1
ATOM 1809 C C . VAL A 1 242 ? -10.484 21.162 -2.741 1.00 91.38 242 VAL A C 1
ATOM 1811 O O . VAL A 1 242 ? -10.008 21.982 -3.526 1.00 91.38 242 VAL A O 1
ATOM 1814 N N . ALA A 1 243 ? -10.010 19.917 -2.630 1.00 92.38 243 ALA A N 1
ATOM 1815 C CA . ALA A 1 243 ? -8.879 19.426 -3.414 1.00 92.38 243 ALA A CA 1
ATOM 1816 C C . ALA A 1 243 ? -9.201 19.423 -4.920 1.00 92.38 243 ALA A C 1
ATOM 1818 O O . ALA A 1 243 ? -8.374 19.834 -5.733 1.00 92.38 243 ALA A O 1
ATOM 1819 N N . ALA A 1 244 ? -10.418 19.027 -5.309 1.00 93.75 244 ALA A N 1
ATOM 1820 C CA . ALA A 1 244 ? -10.847 19.035 -6.707 1.00 93.75 244 ALA A CA 1
ATOM 1821 C C . ALA A 1 244 ? -10.800 20.448 -7.309 1.00 93.75 244 ALA A C 1
ATOM 1823 O O . ALA A 1 244 ? -10.322 20.634 -8.428 1.00 93.75 244 ALA A O 1
ATOM 1824 N N . SER A 1 245 ? -11.260 21.442 -6.547 1.00 94.75 245 SER A N 1
ATOM 1825 C CA . SER A 1 245 ? -11.240 22.853 -6.945 1.00 94.75 245 SER A CA 1
ATOM 1826 C C . SER A 1 245 ? -9.808 23.378 -7.039 1.00 94.75 245 SER A C 1
ATOM 1828 O O . SER A 1 245 ? -9.438 24.025 -8.021 1.00 94.75 245 SER A O 1
ATOM 1830 N N . GLN A 1 246 ? -8.980 23.029 -6.052 1.00 93.62 246 GLN A N 1
ATOM 1831 C CA . GLN A 1 246 ? -7.577 23.422 -5.954 1.00 93.62 246 GLN A CA 1
ATOM 1832 C C . GLN A 1 246 ? -6.711 22.906 -7.118 1.00 93.62 246 GLN A C 1
ATOM 1834 O O . GLN A 1 246 ? -5.724 23.562 -7.466 1.00 93.62 246 GLN A O 1
ATOM 1839 N N . TRP A 1 247 ? -7.052 21.755 -7.700 1.00 95.38 247 TRP A N 1
ATOM 1840 C CA . TRP A 1 247 ? -6.325 21.127 -8.813 1.00 95.38 247 TRP A CA 1
ATOM 1841 C C . TRP A 1 247 ? -7.059 21.230 -10.159 1.00 95.38 247 TRP A C 1
ATOM 1843 O O . TRP A 1 247 ? -6.694 20.552 -11.118 1.00 95.38 247 TRP A O 1
ATOM 1853 N N . SER A 1 248 ? -8.116 22.042 -10.248 1.00 95.19 248 SER A N 1
ATOM 1854 C CA . SER A 1 248 ? -9.001 22.098 -11.421 1.00 95.19 248 SER A CA 1
ATOM 1855 C C . SER A 1 248 ? -8.268 22.416 -12.731 1.00 95.19 248 SER A C 1
ATOM 1857 O O . SER A 1 248 ? -8.513 21.751 -13.739 1.00 95.19 248 SER A O 1
ATOM 1859 N N . ALA A 1 249 ? -7.329 23.367 -12.714 1.00 94.56 249 ALA A N 1
ATOM 1860 C CA . ALA A 1 249 ? -6.538 23.746 -13.885 1.00 94.56 249 ALA A CA 1
ATOM 1861 C C . ALA A 1 249 ? -5.628 22.601 -14.359 1.00 94.56 249 ALA A C 1
ATOM 1863 O O . ALA A 1 249 ? -5.627 22.244 -15.538 1.00 94.56 249 ALA A O 1
ATOM 1864 N N . GLU A 1 250 ? -4.894 21.971 -13.440 1.00 95.25 250 GLU A N 1
ATOM 1865 C CA . GLU A 1 250 ? -3.979 20.872 -13.748 1.00 95.25 250 GLU A CA 1
ATOM 1866 C C . GLU A 1 250 ? -4.732 19.602 -14.185 1.00 95.25 250 GLU A C 1
ATOM 1868 O O . GLU A 1 250 ? -4.280 18.860 -15.066 1.00 95.25 250 GLU A O 1
ATOM 1873 N N . LEU A 1 251 ? -5.918 19.359 -13.621 1.00 95.38 251 LEU A N 1
ATOM 1874 C CA . LEU A 1 251 ? -6.805 18.267 -14.022 1.00 95.38 251 LEU A CA 1
ATOM 1875 C C . LEU A 1 251 ? -7.404 18.486 -15.418 1.00 95.38 251 LEU A C 1
ATOM 1877 O O . LEU A 1 251 ? -7.542 17.510 -16.154 1.00 95.38 251 LEU A O 1
ATOM 1881 N N . ALA A 1 252 ? -7.657 19.731 -15.827 1.00 95.25 252 ALA A N 1
ATOM 1882 C CA . ALA A 1 252 ? -8.188 20.069 -17.151 1.00 95.25 252 ALA A CA 1
ATOM 1883 C C . ALA A 1 252 ? -7.153 20.006 -18.293 1.00 95.25 252 ALA A C 1
ATOM 1885 O O . ALA A 1 252 ? -7.535 20.041 -19.461 1.00 95.25 252 ALA A O 1
ATOM 1886 N N . LEU A 1 253 ? -5.851 19.893 -17.990 1.00 93.81 253 LEU A N 1
ATOM 1887 C CA . LEU A 1 253 ? -4.804 19.815 -19.019 1.00 93.81 253 LEU A CA 1
ATOM 1888 C C . LEU A 1 253 ? -5.051 18.643 -19.998 1.00 93.81 253 LEU A C 1
ATOM 1890 O O . LEU A 1 253 ? -5.107 17.502 -19.528 1.00 93.81 253 LEU A O 1
ATOM 1894 N N . PRO A 1 254 ? -5.103 18.869 -21.327 1.00 94.19 254 PRO A N 1
ATOM 1895 C CA . PRO A 1 254 ? -5.393 17.839 -22.333 1.00 94.19 254 PRO A CA 1
ATOM 1896 C C . PRO A 1 254 ? -4.154 17.004 -22.712 1.00 94.19 254 PRO A C 1
ATOM 1898 O O . PRO A 1 254 ? -4.045 16.506 -23.830 1.00 94.19 254 PRO A O 1
ATOM 1901 N N . VAL A 1 255 ? -3.181 16.895 -21.805 1.00 90.81 255 VAL A N 1
ATOM 1902 C CA . VAL A 1 255 ? -1.923 16.170 -22.018 1.00 90.81 255 VAL A CA 1
ATOM 1903 C C . VAL A 1 255 ? -1.818 14.977 -21.078 1.00 90.81 255 VAL A C 1
ATOM 1905 O O . VAL A 1 255 ? -2.354 14.977 -19.968 1.00 90.81 255 VAL A O 1
ATOM 1908 N N . GLU A 1 256 ? -1.070 13.971 -21.519 1.00 89.94 256 GLU A N 1
ATOM 1909 C CA . GLU A 1 256 ? -0.876 12.707 -20.817 1.00 89.94 256 GLU A CA 1
ATOM 1910 C C . GLU A 1 256 ? 0.595 12.273 -20.804 1.00 89.94 256 GLU A C 1
ATOM 1912 O O . GLU A 1 256 ? 1.455 12.865 -21.467 1.00 89.94 256 GLU A O 1
ATOM 1917 N N . GLY A 1 257 ? 0.898 11.231 -20.026 1.00 83.25 257 GLY A N 1
ATOM 1918 C CA . GLY A 1 257 ? 2.214 10.603 -20.010 1.00 83.25 257 GLY A CA 1
ATOM 1919 C C . GLY A 1 257 ? 3.360 11.588 -19.709 1.00 83.25 257 GLY A C 1
ATOM 1920 O O . GLY A 1 257 ? 3.247 12.401 -18.789 1.00 83.25 257 GLY A O 1
ATOM 1921 N N . PRO A 1 258 ? 4.487 11.531 -20.447 1.00 84.81 258 PRO A N 1
ATOM 1922 C CA . PRO A 1 258 ? 5.626 12.423 -20.216 1.00 84.81 258 PRO A CA 1
ATOM 1923 C C . PRO A 1 258 ? 5.310 13.916 -20.385 1.00 84.81 258 PRO A C 1
ATOM 1925 O O . PRO A 1 258 ? 5.864 14.730 -19.651 1.00 84.81 258 PRO A O 1
ATOM 1928 N N . ALA A 1 259 ? 4.408 14.283 -21.303 1.00 83.00 259 ALA A N 1
ATOM 1929 C CA . ALA A 1 259 ? 4.017 15.680 -21.506 1.00 83.00 259 ALA A CA 1
ATOM 1930 C C . ALA A 1 259 ? 3.269 16.237 -20.285 1.00 83.00 259 ALA A C 1
ATOM 1932 O O . ALA A 1 259 ? 3.516 17.367 -19.869 1.00 83.00 259 ALA A O 1
ATOM 1933 N N . LEU A 1 260 ? 2.424 15.413 -19.655 1.00 89.19 260 LEU A N 1
ATOM 1934 C CA . LEU A 1 260 ? 1.774 15.764 -18.394 1.00 89.19 260 LEU A CA 1
ATOM 1935 C C . LEU A 1 260 ? 2.787 15.944 -17.257 1.00 89.19 260 LEU A C 1
ATOM 1937 O O . LEU A 1 260 ? 2.651 16.877 -16.475 1.00 89.19 260 LEU A O 1
ATOM 1941 N N . VAL A 1 261 ? 3.814 15.090 -17.169 1.00 88.38 261 VAL A N 1
ATOM 1942 C CA . VAL A 1 261 ? 4.868 15.236 -16.147 1.00 88.38 261 VAL A CA 1
ATOM 1943 C C . VAL A 1 261 ? 5.543 16.603 -16.254 1.00 88.38 261 VAL A C 1
ATOM 1945 O O . VAL A 1 261 ? 5.710 17.260 -15.233 1.00 88.38 261 VAL A O 1
ATOM 1948 N N . LEU A 1 262 ? 5.899 17.034 -17.468 1.00 85.75 262 LEU A N 1
ATOM 1949 C CA . LEU A 1 262 ? 6.536 18.334 -17.699 1.00 85.75 262 LEU A CA 1
ATOM 1950 C C . LEU A 1 262 ? 5.612 19.495 -17.316 1.00 85.75 262 LEU A C 1
ATOM 1952 O O . LEU A 1 262 ? 6.019 20.349 -16.540 1.00 85.75 262 LEU A O 1
ATOM 1956 N N . ALA A 1 263 ? 4.355 19.477 -17.769 1.00 87.00 263 ALA A N 1
ATOM 1957 C CA . ALA A 1 263 ? 3.390 20.530 -17.442 1.00 87.00 263 ALA A CA 1
ATOM 1958 C C . ALA A 1 263 ? 3.127 20.657 -15.928 1.00 87.00 263 ALA A C 1
ATOM 1960 O O . ALA A 1 263 ? 2.905 21.751 -15.413 1.00 87.00 263 ALA A O 1
ATOM 1961 N N . LEU A 1 264 ? 3.159 19.537 -15.197 1.00 90.69 264 LEU A N 1
ATOM 1962 C CA . LEU A 1 264 ? 2.970 19.534 -13.748 1.00 90.69 264 LEU A CA 1
ATOM 1963 C C . LEU A 1 264 ? 4.199 20.024 -12.975 1.00 90.69 264 LEU A C 1
ATOM 1965 O O . LEU A 1 264 ? 4.023 20.528 -11.871 1.00 90.69 264 LEU A O 1
ATOM 1969 N N . LEU A 1 265 ? 5.419 19.900 -13.513 1.00 88.00 265 LEU A N 1
ATOM 1970 C CA . LEU A 1 265 ? 6.611 20.455 -12.859 1.00 88.00 265 LEU A CA 1
ATOM 1971 C C . LEU A 1 265 ? 6.498 21.976 -12.723 1.00 88.00 265 LEU A C 1
ATOM 1973 O O . LEU A 1 265 ? 6.688 22.492 -11.623 1.00 88.00 265 LEU A O 1
ATOM 1977 N N . ASP A 1 266 ? 6.095 22.659 -13.796 1.00 81.62 266 ASP A N 1
ATOM 1978 C CA . ASP A 1 266 ? 5.910 24.114 -13.800 1.00 81.62 266 ASP A CA 1
ATOM 1979 C C . ASP A 1 266 ? 4.827 24.542 -12.793 1.00 81.62 266 ASP A C 1
ATOM 1981 O O . ASP A 1 266 ? 5.004 25.490 -12.024 1.00 81.62 266 ASP A O 1
ATOM 1985 N N . ALA A 1 267 ? 3.712 23.802 -12.741 1.00 89.75 267 ALA A N 1
ATOM 1986 C CA . ALA A 1 267 ? 2.625 24.063 -11.797 1.00 89.75 267 ALA A CA 1
ATOM 1987 C C . ALA A 1 267 ? 3.054 23.849 -10.334 1.00 89.75 267 ALA A C 1
ATOM 1989 O O . ALA A 1 267 ? 2.733 24.659 -9.461 1.00 89.75 267 ALA A O 1
ATOM 1990 N N . LEU A 1 268 ? 3.796 22.772 -10.054 1.00 90.00 268 LEU A N 1
ATOM 1991 C CA . LEU A 1 268 ? 4.333 22.478 -8.725 1.00 90.00 268 LEU A CA 1
ATOM 1992 C C . LEU A 1 268 ? 5.308 23.565 -8.263 1.00 90.00 268 LEU A C 1
ATOM 1994 O O . LEU A 1 268 ? 5.195 24.043 -7.132 1.00 90.00 268 LEU A O 1
ATOM 1998 N N . GLU A 1 269 ? 6.209 24.006 -9.143 1.00 88.94 269 GLU A N 1
ATOM 1999 C CA . GLU A 1 269 ? 7.165 25.075 -8.853 1.00 88.94 269 GLU A CA 1
ATOM 2000 C C . GLU A 1 269 ? 6.454 26.400 -8.546 1.00 88.94 269 GLU A C 1
ATOM 2002 O O . GLU A 1 269 ? 6.700 27.001 -7.494 1.00 88.94 269 GLU A O 1
ATOM 2007 N N . ALA A 1 270 ? 5.503 26.811 -9.392 1.00 90.25 270 ALA A N 1
ATOM 2008 C CA . ALA A 1 270 ? 4.724 28.036 -9.197 1.00 90.25 270 ALA A CA 1
ATOM 2009 C C . ALA A 1 270 ? 3.970 28.047 -7.855 1.00 90.25 270 ALA A C 1
ATOM 2011 O O . ALA A 1 270 ? 3.849 29.085 -7.200 1.00 90.25 270 ALA A O 1
ATOM 2012 N N . ARG A 1 271 ? 3.496 26.876 -7.417 1.00 91.25 271 ARG A N 1
ATOM 2013 C CA . ARG A 1 271 ? 2.732 26.692 -6.174 1.00 91.25 271 ARG A CA 1
ATOM 2014 C C . ARG A 1 271 ? 3.609 26.388 -4.961 1.00 91.25 271 ARG A C 1
ATOM 2016 O O . ARG A 1 271 ? 3.085 26.329 -3.850 1.00 91.25 271 ARG A O 1
ATOM 2023 N N . ARG A 1 272 ? 4.923 26.215 -5.149 1.00 91.81 272 ARG A N 1
ATOM 2024 C CA . ARG A 1 272 ? 5.882 25.778 -4.116 1.00 91.81 272 ARG A CA 1
ATOM 2025 C C . ARG A 1 272 ? 5.463 24.465 -3.440 1.00 91.81 272 ARG A C 1
ATOM 2027 O O . ARG A 1 272 ? 5.591 24.321 -2.224 1.00 91.81 272 ARG A O 1
ATOM 2034 N N . LEU A 1 273 ? 4.948 23.532 -4.235 1.00 91.94 273 LEU A N 1
ATOM 2035 C CA . LEU A 1 273 ? 4.537 22.191 -3.816 1.00 91.94 273 LEU A CA 1
ATOM 2036 C C . LEU A 1 273 ? 5.479 21.140 -4.408 1.00 91.94 273 LEU A C 1
ATOM 2038 O O . LEU A 1 273 ? 6.148 21.393 -5.407 1.00 91.94 273 LEU A O 1
ATOM 2042 N N . ASP A 1 274 ? 5.501 19.943 -3.822 1.00 91.00 274 ASP A N 1
ATOM 2043 C CA . ASP A 1 274 ? 6.279 18.815 -4.336 1.00 91.00 274 ASP A CA 1
ATOM 2044 C C . ASP A 1 274 ? 5.359 17.688 -4.861 1.00 91.00 274 ASP A C 1
ATOM 2046 O O . ASP A 1 274 ? 4.161 17.612 -4.575 1.00 91.00 274 ASP A O 1
ATOM 2050 N N . TRP A 1 275 ? 5.940 16.727 -5.590 1.00 91.62 275 TRP A N 1
ATOM 2051 C CA . TRP A 1 275 ? 5.231 15.531 -6.071 1.00 91.62 275 TRP A CA 1
ATOM 2052 C C . TRP A 1 275 ? 4.411 14.774 -5.009 1.00 91.62 275 TRP A C 1
ATOM 2054 O O . TRP A 1 275 ? 3.349 14.258 -5.364 1.00 91.62 275 TRP A O 1
ATOM 2064 N N . PRO A 1 276 ? 4.862 14.621 -3.743 1.00 92.06 276 PRO A N 1
ATOM 2065 C CA . PRO A 1 276 ? 4.065 13.971 -2.709 1.00 92.06 276 PRO A CA 1
ATOM 2066 C C . PRO A 1 276 ? 2.732 14.661 -2.425 1.00 92.06 276 PRO A C 1
ATOM 2068 O O . PRO A 1 276 ? 1.777 13.942 -2.149 1.00 92.06 276 PRO A O 1
ATOM 2071 N N . ASP A 1 277 ? 2.673 15.992 -2.502 1.00 92.31 277 ASP A N 1
ATOM 2072 C CA . ASP A 1 277 ? 1.453 16.761 -2.239 1.00 92.31 277 ASP A CA 1
ATOM 2073 C C . ASP A 1 277 ? 0.432 16.490 -3.351 1.00 92.31 277 ASP A C 1
ATOM 2075 O O . ASP A 1 277 ? -0.665 15.999 -3.094 1.00 92.31 277 ASP A O 1
ATOM 2079 N N . LEU A 1 278 ? 0.854 16.656 -4.611 1.00 95.25 278 LEU A N 1
ATOM 2080 C CA . LEU A 1 278 ? 0.005 16.397 -5.776 1.00 95.25 278 LEU A CA 1
ATOM 2081 C C . LEU A 1 278 ? -0.456 14.940 -5.855 1.00 95.25 278 LEU A C 1
ATOM 2083 O O . LEU A 1 278 ? -1.644 14.680 -6.032 1.00 95.25 278 LEU A O 1
ATOM 2087 N N . LEU A 1 279 ? 0.458 13.967 -5.740 1.00 96.25 279 LEU A N 1
ATOM 2088 C CA . LEU A 1 279 ? 0.083 12.556 -5.891 1.00 96.25 279 LEU A CA 1
ATOM 2089 C C . LEU A 1 279 ? -0.798 12.051 -4.752 1.00 96.25 279 LEU A C 1
ATOM 2091 O O . LEU A 1 279 ? -1.542 11.095 -4.965 1.00 96.25 279 LEU A O 1
ATOM 2095 N N . GLN A 1 280 ? -0.700 12.635 -3.557 1.00 94.44 280 GLN A N 1
ATOM 2096 C CA . GLN A 1 280 ? -1.617 12.300 -2.476 1.00 94.44 280 GLN A CA 1
ATOM 2097 C C . GLN A 1 280 ? -3.031 12.767 -2.830 1.00 94.44 280 GLN A C 1
ATOM 2099 O O . GLN A 1 280 ? -3.932 11.932 -2.888 1.00 94.44 280 GLN A O 1
ATOM 2104 N N . ASP A 1 281 ? -3.199 14.045 -3.171 1.00 96.19 281 ASP A N 1
ATOM 2105 C CA . ASP A 1 281 ? -4.511 14.616 -3.488 1.00 96.19 281 ASP A CA 1
ATOM 2106 C C . ASP A 1 281 ? -5.138 13.969 -4.724 1.00 96.19 281 ASP A C 1
ATOM 2108 O O . ASP A 1 281 ? -6.309 13.603 -4.712 1.00 96.19 281 ASP A O 1
ATOM 2112 N N . TRP A 1 282 ? -4.361 13.754 -5.789 1.00 97.88 282 TRP A N 1
ATOM 2113 C CA . TRP A 1 282 ? -4.866 13.112 -7.004 1.00 97.88 282 TRP A CA 1
ATOM 2114 C C . TRP A 1 282 ? -5.256 11.656 -6.763 1.00 97.88 282 TRP A C 1
ATOM 2116 O O . TRP A 1 282 ? -6.231 11.177 -7.343 1.00 97.88 282 TRP A O 1
ATOM 2126 N N . TYR A 1 283 ? -4.531 10.940 -5.897 1.00 98.12 283 TYR A N 1
ATOM 2127 C CA . TYR A 1 283 ? -4.914 9.576 -5.548 1.00 98.12 283 TYR A CA 1
ATOM 2128 C C . TYR A 1 283 ? -6.137 9.521 -4.633 1.00 98.12 283 TYR A C 1
ATOM 2130 O O . TYR A 1 283 ? -6.896 8.554 -4.698 1.00 98.12 283 TYR A O 1
ATOM 2138 N N . ASP A 1 284 ? -6.367 10.545 -3.817 1.00 98.00 284 ASP A N 1
ATOM 2139 C CA . ASP A 1 284 ? -7.589 10.688 -3.026 1.00 98.00 284 ASP A CA 1
ATOM 2140 C C . ASP A 1 284 ? -8.782 11.030 -3.918 1.00 98.00 284 ASP A C 1
ATOM 2142 O O . ASP A 1 284 ? -9.788 10.328 -3.876 1.00 98.00 284 ASP A O 1
ATOM 2146 N N . LEU A 1 285 ? -8.636 12.007 -4.814 1.00 98.06 285 LEU A N 1
ATOM 2147 C CA . LEU A 1 285 ? -9.646 12.380 -5.808 1.00 98.06 285 LEU A CA 1
ATOM 2148 C C . LEU A 1 285 ? -10.054 11.207 -6.705 1.00 98.06 285 LEU A C 1
ATOM 2150 O O . LEU A 1 285 ? -11.230 11.061 -7.031 1.00 98.06 285 LEU A O 1
ATOM 2154 N N . ALA A 1 286 ? -9.114 10.323 -7.048 1.00 97.69 286 ALA A N 1
ATOM 2155 C CA . ALA A 1 286 ? -9.387 9.113 -7.820 1.00 97.69 286 ALA A CA 1
ATOM 2156 C C . ALA A 1 286 ? -10.361 8.127 -7.135 1.00 97.69 286 ALA A C 1
ATOM 2158 O O . ALA A 1 286 ? -10.822 7.199 -7.799 1.00 97.69 286 ALA A O 1
ATOM 2159 N N . LEU A 1 287 ? -10.681 8.297 -5.841 1.00 96.19 287 LEU A N 1
ATOM 2160 C CA . LEU A 1 287 ? -11.726 7.518 -5.159 1.00 96.19 287 LEU A CA 1
ATOM 2161 C C . LEU A 1 287 ? -13.138 7.876 -5.630 1.00 96.19 287 LEU A C 1
ATOM 2163 O O . LEU A 1 287 ? -14.018 7.023 -5.584 1.00 96.19 287 LEU A O 1
ATOM 2167 N N . VAL A 1 288 ? -13.351 9.123 -6.054 1.00 96.62 288 VAL A N 1
ATOM 2168 C CA . VAL A 1 288 ? -14.680 9.648 -6.407 1.00 96.62 288 VAL A CA 1
ATOM 2169 C C . VAL A 1 288 ? -14.768 10.158 -7.845 1.00 96.62 288 VAL A C 1
ATOM 2171 O O . VAL A 1 288 ? -15.858 10.334 -8.379 1.00 96.62 288 VAL A O 1
ATOM 2174 N N . ARG A 1 289 ? -13.622 10.349 -8.509 1.00 96.19 289 ARG A N 1
ATOM 2175 C CA . ARG A 1 289 ? -13.529 10.833 -9.890 1.00 96.19 289 ARG A CA 1
ATOM 2176 C C . ARG A 1 289 ? -12.802 9.841 -10.807 1.00 96.19 289 ARG A C 1
ATOM 2178 O O . ARG A 1 289 ? -11.566 9.795 -10.802 1.00 96.19 289 ARG A O 1
ATOM 2185 N N . PRO A 1 290 ? -13.535 9.065 -11.631 1.00 95.81 290 PRO A N 1
ATOM 2186 C CA . PRO A 1 290 ? -12.942 8.108 -12.570 1.00 95.81 290 PRO A CA 1
ATOM 2187 C C . PRO A 1 290 ? -12.014 8.748 -13.611 1.00 95.81 290 PRO A C 1
ATOM 2189 O O . PRO A 1 290 ? -11.012 8.153 -14.002 1.00 95.81 290 PRO A O 1
ATOM 2192 N N . ASP A 1 291 ? -12.308 9.977 -14.030 1.00 95.12 291 ASP A N 1
ATOM 2193 C CA . ASP A 1 291 ? -11.476 10.740 -14.961 1.00 95.12 291 ASP A CA 1
ATOM 2194 C C . ASP A 1 291 ? -10.107 11.089 -14.344 1.00 95.12 291 ASP A C 1
ATOM 2196 O O . ASP A 1 291 ? -9.063 10.904 -14.976 1.00 95.12 291 ASP A O 1
ATOM 2200 N N . VAL A 1 292 ? -10.089 11.472 -13.061 1.00 96.94 292 VAL A N 1
ATOM 2201 C CA . VAL A 1 292 ? -8.848 11.697 -12.304 1.00 96.94 292 VAL A CA 1
ATOM 2202 C C . VAL A 1 292 ? -8.083 10.388 -12.130 1.00 96.94 292 VAL A C 1
ATOM 2204 O O . VAL A 1 292 ? -6.857 10.383 -12.245 1.00 96.94 292 VAL A O 1
ATOM 2207 N N . ARG A 1 293 ? -8.780 9.259 -11.921 1.00 97.62 293 ARG A N 1
ATOM 2208 C CA . ARG A 1 293 ? -8.143 7.933 -11.867 1.00 97.62 293 ARG A CA 1
ATOM 2209 C C . ARG A 1 293 ? -7.398 7.621 -13.165 1.00 97.62 293 ARG A C 1
ATOM 2211 O O . ARG A 1 293 ? -6.223 7.261 -13.103 1.00 97.62 293 ARG A O 1
ATOM 2218 N N . ALA A 1 294 ? -8.032 7.793 -14.324 1.00 96.12 294 ALA A N 1
ATOM 2219 C CA . ALA A 1 294 ? -7.388 7.556 -15.618 1.00 96.12 294 ALA A CA 1
ATOM 2220 C C . ALA A 1 294 ? -6.131 8.427 -15.797 1.00 96.12 294 ALA A C 1
ATOM 2222 O O . ALA A 1 294 ? -5.050 7.915 -16.116 1.00 96.12 294 ALA A O 1
ATOM 2223 N N . LYS A 1 295 ? -6.240 9.726 -15.489 1.00 96.38 295 LYS A N 1
ATOM 2224 C CA . LYS A 1 295 ? -5.121 10.672 -15.590 1.00 96.38 295 LYS A CA 1
ATOM 2225 C C . LYS A 1 295 ? -3.985 10.341 -14.621 1.00 96.38 295 LYS A C 1
ATOM 2227 O O . LYS A 1 295 ? -2.814 10.370 -15.001 1.00 96.38 295 LYS A O 1
ATOM 2232 N N . LEU A 1 296 ? -4.315 9.954 -13.389 1.00 97.62 296 LEU A N 1
ATOM 2233 C CA . LEU A 1 296 ? -3.347 9.498 -12.397 1.00 97.62 296 LEU A CA 1
ATOM 2234 C C . LEU A 1 296 ? -2.607 8.243 -12.867 1.00 97.62 296 LEU A C 1
ATOM 2236 O O . LEU A 1 296 ? -1.389 8.183 -12.738 1.00 97.62 296 LEU A O 1
ATOM 2240 N N . LEU A 1 297 ? -3.296 7.247 -13.426 1.00 96.75 297 LEU A N 1
ATOM 2241 C CA . LEU A 1 297 ? -2.639 6.044 -13.949 1.00 96.75 297 LEU A CA 1
ATOM 2242 C C . LEU A 1 297 ? -1.683 6.393 -15.100 1.00 96.75 297 LEU A C 1
ATOM 2244 O O . LEU A 1 297 ? -0.560 5.884 -15.133 1.00 96.75 297 LEU A O 1
ATOM 2248 N N . SER A 1 298 ? -2.080 7.303 -15.996 1.00 94.06 298 SER A N 1
ATOM 2249 C CA . SER A 1 298 ? -1.208 7.841 -17.054 1.00 94.06 298 SER A CA 1
ATOM 2250 C C . SER A 1 298 ? 0.046 8.507 -16.462 1.00 94.06 298 SER A C 1
ATOM 2252 O O . SER A 1 298 ? 1.177 8.179 -16.839 1.00 94.06 298 SER A O 1
ATOM 2254 N N . LEU A 1 299 ? -0.128 9.341 -15.431 1.00 95.12 299 LEU A N 1
ATOM 2255 C CA . LEU A 1 299 ? 0.965 9.993 -14.709 1.00 95.12 299 LEU A CA 1
ATOM 2256 C C . LEU A 1 299 ? 1.897 8.986 -14.009 1.00 95.12 299 LEU A C 1
ATOM 2258 O O . LEU A 1 299 ? 3.120 9.066 -14.142 1.00 95.12 299 LEU A O 1
ATOM 2262 N N . LEU A 1 300 ? 1.347 7.996 -13.299 1.00 96.06 300 LEU A N 1
ATOM 2263 C CA . LEU A 1 300 ? 2.118 6.970 -12.590 1.00 96.06 300 LEU A CA 1
ATOM 2264 C C . LEU A 1 300 ? 2.959 6.110 -13.541 1.00 96.06 300 LEU A C 1
ATOM 2266 O O . LEU A 1 300 ? 4.034 5.658 -13.134 1.00 96.06 300 LEU A O 1
ATOM 2270 N N . ARG A 1 301 ? 2.514 5.894 -14.789 1.00 92.06 301 ARG A N 1
ATOM 2271 C CA . ARG A 1 301 ? 3.309 5.218 -15.833 1.00 92.06 301 ARG A CA 1
ATOM 2272 C C . ARG A 1 301 ? 4.528 6.046 -16.238 1.00 92.06 301 ARG A C 1
ATOM 2274 O O . ARG A 1 301 ? 5.621 5.492 -16.360 1.00 92.06 301 ARG A O 1
ATOM 2281 N N . ALA A 1 302 ? 4.359 7.359 -16.384 1.00 89.62 302 ALA A N 1
ATOM 2282 C CA . ALA A 1 302 ? 5.389 8.252 -16.911 1.00 89.62 302 ALA A CA 1
ATOM 2283 C C . ALA A 1 302 ? 6.397 8.765 -15.866 1.00 89.62 302 ALA A C 1
ATOM 2285 O O . ALA A 1 302 ? 7.565 8.968 -16.195 1.00 89.62 302 ALA A O 1
ATOM 2286 N N . LEU A 1 303 ? 5.986 8.954 -14.607 1.00 90.12 303 LEU A N 1
ATOM 2287 C CA . LEU A 1 303 ? 6.808 9.609 -13.579 1.00 90.12 303 LEU A CA 1
ATOM 2288 C C . LEU A 1 303 ? 8.172 8.942 -13.363 1.00 90.12 303 LEU A C 1
ATOM 2290 O O . LEU A 1 303 ? 8.200 7.771 -12.993 1.00 90.12 303 LEU A O 1
ATOM 2294 N N . PRO A 1 304 ? 9.318 9.629 -13.464 1.00 87.00 304 PRO A N 1
ATOM 2295 C CA . PRO A 1 304 ? 10.623 8.981 -13.354 1.00 87.00 304 PRO A CA 1
ATOM 2296 C C . PRO A 1 304 ? 10.848 8.333 -11.975 1.00 87.00 304 PRO A C 1
ATOM 2298 O O . PRO A 1 304 ? 10.524 8.900 -10.933 1.00 87.00 304 PRO A O 1
ATOM 2301 N N . LEU A 1 305 ? 11.473 7.148 -11.936 1.00 87.50 305 LEU A N 1
ATOM 2302 C CA . LEU A 1 305 ? 11.910 6.518 -10.678 1.00 87.50 305 LEU A CA 1
ATOM 2303 C C . LEU A 1 305 ? 13.214 7.168 -10.167 1.00 87.50 305 LEU A C 1
ATOM 2305 O O . LEU A 1 305 ? 14.249 6.514 -10.037 1.00 87.50 305 LEU A O 1
ATOM 2309 N N . GLN A 1 306 ? 13.173 8.474 -9.906 1.00 81.00 306 GLN A N 1
ATOM 2310 C CA . GLN A 1 306 ? 14.297 9.311 -9.465 1.00 81.00 306 GLN A CA 1
ATOM 2311 C C . GLN A 1 306 ? 13.956 10.068 -8.175 1.00 81.00 306 GLN A C 1
ATOM 2313 O O . GLN A 1 306 ? 12.820 10.025 -7.722 1.00 81.00 306 GLN A O 1
ATOM 2318 N N . ALA A 1 307 ? 14.940 10.706 -7.536 1.00 71.69 307 ALA A N 1
ATOM 2319 C CA . ALA A 1 307 ? 14.846 11.149 -6.141 1.00 71.69 307 ALA A CA 1
ATOM 2320 C C . ALA A 1 307 ? 13.605 11.972 -5.778 1.00 71.69 307 ALA A C 1
ATOM 2322 O O . ALA A 1 307 ? 13.011 11.713 -4.734 1.00 71.69 307 ALA A O 1
ATOM 2323 N N . GLU A 1 308 ? 13.206 12.896 -6.644 1.00 75.38 308 GLU A N 1
ATOM 2324 C CA . GLU A 1 308 ? 12.106 13.826 -6.387 1.00 75.38 308 GLU A CA 1
ATOM 2325 C C . GLU A 1 308 ? 10.741 13.132 -6.496 1.00 75.38 308 GLU A C 1
ATOM 2327 O O . GLU A 1 308 ? 9.984 13.080 -5.529 1.00 75.38 308 GLU A O 1
ATOM 2332 N N . ALA A 1 309 ? 10.458 12.480 -7.625 1.00 84.88 309 ALA A N 1
ATOM 2333 C CA . ALA A 1 309 ? 9.181 11.800 -7.852 1.00 84.88 309 ALA A CA 1
ATOM 2334 C C . ALA A 1 309 ? 9.055 10.446 -7.121 1.00 84.88 309 ALA A C 1
ATOM 2336 O O . ALA A 1 309 ? 7.962 10.013 -6.748 1.00 84.88 309 ALA A O 1
ATOM 2337 N N . PHE A 1 310 ? 10.163 9.739 -6.876 1.00 89.50 310 PHE A N 1
ATOM 2338 C CA . PHE A 1 310 ? 10.120 8.371 -6.353 1.00 89.50 310 PHE A CA 1
ATOM 2339 C C . PHE A 1 310 ? 9.631 8.285 -4.903 1.00 89.50 310 PHE A C 1
ATOM 2341 O O . PHE A 1 310 ? 9.048 7.273 -4.502 1.00 89.50 310 PHE A O 1
ATOM 2348 N N . GLN A 1 311 ? 9.844 9.330 -4.101 1.00 88.44 311 GLN A N 1
ATOM 2349 C CA . GLN A 1 311 ? 9.265 9.396 -2.761 1.00 88.44 311 GLN A CA 1
ATOM 2350 C C . GLN A 1 311 ? 7.733 9.413 -2.822 1.00 88.44 311 GLN A C 1
ATOM 2352 O O . GLN A 1 311 ? 7.095 8.642 -2.103 1.00 88.44 311 GLN A O 1
ATOM 2357 N N . ALA A 1 312 ? 7.167 10.224 -3.715 1.00 91.31 312 ALA A N 1
ATOM 2358 C CA . ALA A 1 312 ? 5.730 10.320 -3.936 1.00 91.31 312 ALA A CA 1
ATOM 2359 C C . ALA A 1 312 ? 5.153 8.984 -4.436 1.00 91.31 312 ALA A C 1
ATOM 2361 O O . ALA A 1 312 ? 4.211 8.452 -3.849 1.00 91.31 312 ALA A O 1
ATOM 2362 N N . LEU A 1 313 ? 5.813 8.348 -5.413 1.00 95.19 313 LEU A N 1
ATOM 2363 C CA . LEU A 1 313 ? 5.439 7.012 -5.900 1.00 95.19 313 LEU A CA 1
ATOM 2364 C C . LEU A 1 313 ? 5.438 5.956 -4.788 1.00 95.19 313 LEU A C 1
ATOM 2366 O O . LEU A 1 313 ? 4.580 5.076 -4.753 1.00 95.19 313 LEU A O 1
ATOM 2370 N N . ARG A 1 314 ? 6.379 6.032 -3.840 1.00 93.88 314 ARG A N 1
ATOM 2371 C CA . ARG A 1 314 ? 6.396 5.138 -2.674 1.00 93.88 314 ARG A CA 1
ATOM 2372 C C . ARG A 1 314 ? 5.242 5.389 -1.709 1.00 93.88 314 ARG A C 1
ATOM 2374 O O . ARG A 1 314 ? 4.864 4.456 -0.998 1.00 93.88 314 ARG A O 1
ATOM 2381 N N . TYR A 1 315 ? 4.745 6.617 -1.610 1.00 94.69 315 TYR A N 1
ATOM 2382 C CA . TYR A 1 315 ? 3.567 6.920 -0.802 1.00 94.69 315 TYR A CA 1
ATOM 2383 C C . TYR A 1 315 ? 2.318 6.356 -1.462 1.00 94.69 315 TYR A C 1
ATOM 2385 O O . TYR A 1 315 ? 1.646 5.558 -0.815 1.00 94.69 315 TYR A O 1
ATOM 2393 N N . VAL A 1 316 ? 2.116 6.612 -2.759 1.00 97.56 316 VAL A N 1
ATOM 2394 C CA . VAL A 1 316 ? 1.038 5.990 -3.547 1.00 97.56 316 VAL A CA 1
ATOM 2395 C C . VAL A 1 316 ? 1.094 4.468 -3.436 1.00 97.56 316 VAL A C 1
ATOM 2397 O O . VAL A 1 316 ? 0.099 3.853 -3.084 1.00 97.56 316 VAL A O 1
ATOM 2400 N N . TYR A 1 317 ? 2.271 3.853 -3.602 1.00 97.62 317 TYR A N 1
ATOM 2401 C CA . TYR A 1 317 ? 2.450 2.405 -3.444 1.00 97.62 317 TYR A CA 1
ATOM 2402 C C . TYR A 1 317 ? 1.968 1.893 -2.075 1.00 97.62 317 TYR A C 1
ATOM 2404 O O . TYR A 1 317 ? 1.270 0.887 -1.986 1.00 97.62 317 TYR A O 1
ATOM 2412 N N . LYS A 1 318 ? 2.336 2.577 -0.984 1.00 96.44 318 LYS A N 1
ATOM 2413 C CA . LYS A 1 318 ? 1.927 2.183 0.373 1.00 96.44 318 LYS A CA 1
ATOM 2414 C C . LYS A 1 318 ? 0.436 2.399 0.625 1.00 96.44 318 LYS A C 1
ATOM 2416 O O . LYS A 1 318 ? -0.147 1.622 1.380 1.00 96.44 318 LYS A O 1
ATOM 2421 N N . THR A 1 319 ? -0.147 3.442 0.044 1.00 97.44 319 THR A N 1
ATOM 2422 C CA . THR A 1 319 ? -1.586 3.711 0.110 1.00 97.44 319 THR A CA 1
ATOM 2423 C C . THR A 1 319 ? -2.363 2.688 -0.716 1.00 97.44 319 THR A C 1
ATOM 2425 O O . THR A 1 319 ? -3.355 2.159 -0.234 1.00 97.44 319 THR A O 1
ATOM 2428 N N . ALA A 1 320 ? -1.869 2.311 -1.896 1.00 97.94 320 ALA A N 1
ATOM 2429 C CA . ALA A 1 320 ? -2.435 1.248 -2.719 1.00 97.94 320 ALA A CA 1
ATOM 2430 C C . ALA A 1 320 ? -2.391 -0.108 -1.997 1.00 97.94 320 ALA A C 1
ATOM 2432 O O . ALA A 1 320 ? -3.376 -0.841 -2.001 1.00 97.94 320 ALA A O 1
ATOM 2433 N N . GLU A 1 321 ? -1.297 -0.417 -1.280 1.00 96.19 321 GLU A N 1
ATOM 2434 C CA . GLU A 1 321 ? -1.247 -1.589 -0.393 1.00 96.19 321 GLU A CA 1
ATOM 2435 C C . GLU A 1 321 ? -2.335 -1.522 0.689 1.00 96.19 321 GLU A C 1
ATOM 2437 O O . GLU A 1 321 ? -2.990 -2.530 0.951 1.00 96.19 321 GLU A O 1
ATOM 2442 N N . LEU A 1 322 ? -2.543 -0.364 1.326 1.00 96.00 322 LEU A N 1
ATOM 2443 C CA . LEU A 1 322 ? -3.583 -0.175 2.343 1.00 96.00 322 LEU A CA 1
ATOM 2444 C C . LEU A 1 322 ? -4.989 -0.384 1.758 1.00 96.00 322 LEU A C 1
ATOM 2446 O O . LEU A 1 322 ? -5.724 -1.230 2.270 1.00 96.00 322 LEU A O 1
ATOM 2450 N N . ARG A 1 323 ? -5.305 0.318 0.664 1.00 95.38 323 ARG A N 1
ATOM 2451 C CA . ARG A 1 323 ? -6.595 0.292 -0.043 1.00 95.38 323 ARG A CA 1
ATOM 2452 C C . ARG A 1 323 ? -6.875 -1.017 -0.781 1.00 95.38 323 ARG A C 1
ATOM 2454 O O . ARG A 1 323 ? -8.014 -1.243 -1.164 1.00 95.38 323 ARG A O 1
ATOM 2461 N N . ARG A 1 324 ? -5.860 -1.873 -0.965 1.00 95.12 324 ARG A N 1
ATOM 2462 C CA . ARG A 1 324 ? -5.920 -3.065 -1.832 1.00 95.12 324 ARG A CA 1
ATOM 2463 C C . ARG A 1 324 ? -6.256 -2.706 -3.284 1.00 95.12 324 ARG A C 1
ATOM 2465 O O . ARG A 1 324 ? -7.037 -3.381 -3.944 1.00 95.12 324 ARG A O 1
ATOM 2472 N N . ASP A 1 325 ? -5.641 -1.638 -3.781 1.00 97.50 325 ASP A N 1
ATOM 2473 C CA . ASP A 1 325 ? -5.770 -1.206 -5.174 1.00 97.50 325 ASP A CA 1
ATOM 2474 C C . ASP A 1 325 ? -4.825 -2.037 -6.052 1.00 97.50 325 ASP A C 1
ATOM 2476 O O . ASP A 1 325 ? -3.642 -1.720 -6.212 1.00 97.50 325 ASP A O 1
ATOM 2480 N N . ALA A 1 326 ? -5.333 -3.169 -6.541 1.00 97.19 326 ALA A N 1
ATOM 2481 C CA . ALA A 1 326 ? -4.539 -4.127 -7.299 1.00 97.19 326 ALA A CA 1
ATOM 2482 C C . ALA A 1 326 ? -4.027 -3.546 -8.626 1.00 97.19 326 ALA A C 1
ATOM 2484 O O . ALA A 1 326 ? -2.882 -3.821 -8.971 1.00 97.19 326 ALA A O 1
ATOM 2485 N N . GLU A 1 327 ? -4.801 -2.692 -9.301 1.00 97.56 327 GLU A N 1
ATOM 2486 C CA . GLU A 1 327 ? -4.417 -2.061 -10.572 1.00 97.56 327 GLU A CA 1
ATOM 2487 C C . GLU A 1 327 ? -3.195 -1.145 -10.391 1.00 97.56 327 GLU A C 1
ATOM 2489 O O . GLU A 1 327 ? -2.187 -1.275 -11.092 1.00 97.56 327 GLU A O 1
ATOM 2494 N N . VAL A 1 328 ? -3.223 -0.257 -9.386 1.00 98.31 328 VAL A N 1
ATOM 2495 C CA . VAL A 1 328 ? -2.078 0.621 -9.085 1.00 98.31 328 VAL A CA 1
ATOM 2496 C C . VAL A 1 328 ? -0.855 -0.196 -8.665 1.00 98.31 328 VAL A C 1
ATOM 2498 O O . VAL A 1 328 ? 0.274 0.119 -9.056 1.00 98.31 328 VAL A O 1
ATOM 2501 N N . LEU A 1 329 ? -1.051 -1.263 -7.884 1.00 98.00 329 LEU A N 1
ATOM 2502 C CA . LEU A 1 329 ? 0.038 -2.166 -7.516 1.00 98.00 329 LEU A CA 1
ATOM 2503 C C . LEU A 1 329 ? 0.615 -2.877 -8.749 1.00 98.00 329 LEU A C 1
ATOM 2505 O O . LEU A 1 329 ? 1.838 -2.913 -8.883 1.00 98.00 329 LEU A O 1
ATOM 2509 N N . GLY A 1 330 ? -0.229 -3.387 -9.646 1.00 96.81 330 GLY A N 1
ATOM 2510 C CA . GLY A 1 330 ? 0.154 -4.020 -10.909 1.00 96.81 330 GLY A CA 1
ATOM 2511 C C . GLY A 1 330 ? 1.014 -3.105 -11.769 1.00 96.81 330 GLY A C 1
ATOM 2512 O O . GLY A 1 330 ? 2.154 -3.445 -12.100 1.00 96.81 330 GLY A O 1
ATOM 2513 N N . LEU A 1 331 ? 0.525 -1.887 -12.006 1.00 97.00 331 LEU A N 1
ATOM 2514 C CA . LEU A 1 331 ? 1.233 -0.834 -12.730 1.00 97.00 331 LEU A CA 1
ATOM 2515 C C . LEU A 1 331 ? 2.607 -0.552 -12.109 1.00 97.00 331 LEU A C 1
ATOM 2517 O O . LEU A 1 331 ? 3.627 -0.611 -12.795 1.00 97.00 331 LEU A O 1
ATOM 2521 N N . LEU A 1 332 ? 2.677 -0.262 -10.806 1.00 97.06 332 LEU A N 1
ATOM 2522 C CA . LEU A 1 332 ? 3.949 0.085 -10.163 1.00 97.06 332 LEU A CA 1
ATOM 2523 C C . LEU A 1 332 ? 4.934 -1.090 -10.146 1.00 97.06 332 LEU A C 1
ATOM 2525 O O . LEU A 1 332 ? 6.140 -0.882 -10.305 1.00 97.06 332 LEU A O 1
ATOM 2529 N N . HIS A 1 333 ? 4.450 -2.324 -9.992 1.00 95.62 333 HIS A N 1
ATOM 2530 C CA . HIS A 1 333 ? 5.297 -3.513 -10.068 1.00 95.62 333 HIS A CA 1
ATOM 2531 C C . HIS A 1 333 ? 5.869 -3.730 -11.460 1.00 95.62 333 HIS A C 1
ATOM 2533 O O . HIS A 1 333 ? 7.070 -3.987 -11.559 1.00 95.62 333 HIS A O 1
ATOM 2539 N N . ALA A 1 334 ? 5.081 -3.531 -12.515 1.00 94.06 334 ALA A N 1
ATOM 2540 C CA . ALA A 1 334 ? 5.587 -3.560 -13.882 1.00 94.06 334 ALA A CA 1
ATOM 2541 C C . ALA A 1 334 ? 6.712 -2.543 -14.090 1.00 94.06 334 ALA A C 1
ATOM 2543 O O . ALA A 1 334 ? 7.795 -2.878 -14.576 1.00 94.06 334 ALA A O 1
ATOM 2544 N N . ARG A 1 335 ? 6.547 -1.324 -13.565 1.00 93.00 335 ARG A N 1
ATOM 2545 C CA . ARG A 1 335 ? 7.619 -0.318 -13.588 1.00 93.00 335 ARG A CA 1
ATOM 2546 C C . ARG A 1 335 ? 8.857 -0.768 -12.825 1.00 93.00 335 ARG A C 1
ATOM 2548 O O . ARG A 1 335 ? 9.974 -0.497 -13.269 1.00 93.00 335 ARG A O 1
ATOM 2555 N N . PHE A 1 336 ? 8.702 -1.462 -11.697 1.00 92.69 336 PHE A N 1
ATOM 2556 C CA . PHE A 1 336 ? 9.848 -1.990 -10.958 1.00 92.69 336 PHE A CA 1
ATOM 2557 C C . PHE A 1 336 ? 10.553 -3.141 -11.684 1.00 92.69 336 PHE A C 1
ATOM 2559 O O . PHE A 1 336 ? 11.764 -3.334 -11.517 1.00 92.69 336 PHE A O 1
ATOM 2566 N N . GLU A 1 337 ? 9.820 -3.906 -12.484 1.00 89.56 337 GLU A N 1
ATOM 2567 C CA . GLU A 1 337 ? 10.355 -4.945 -13.357 1.00 89.56 337 GLU A CA 1
ATOM 2568 C C . GLU A 1 337 ? 11.105 -4.341 -14.553 1.00 89.56 337 GLU A C 1
ATOM 2570 O O . GLU A 1 337 ? 12.245 -4.739 -14.803 1.00 89.56 337 GLU A O 1
ATOM 2575 N N . ASN A 1 338 ? 10.556 -3.318 -15.206 1.00 88.12 338 ASN A N 1
ATOM 2576 C CA . ASN A 1 338 ? 11.071 -2.811 -16.485 1.00 88.12 338 ASN A CA 1
ATOM 2577 C C . ASN A 1 338 ? 12.076 -1.659 -16.345 1.00 88.12 338 ASN A C 1
ATOM 2579 O O . ASN A 1 338 ? 12.989 -1.516 -17.160 1.00 88.12 338 ASN A O 1
ATOM 2583 N N . THR A 1 339 ? 12.017 -0.885 -15.259 1.00 87.75 339 THR A N 1
ATOM 2584 C CA . THR A 1 339 ? 12.946 0.235 -15.066 1.00 87.75 339 THR A CA 1
ATOM 2585 C C . THR A 1 339 ? 14.307 -0.260 -14.583 1.00 87.75 339 THR A C 1
ATOM 2587 O O . THR A 1 339 ? 14.443 -0.896 -13.527 1.00 87.75 339 THR A O 1
ATOM 2590 N N . ARG A 1 340 ? 15.364 0.077 -15.330 1.00 82.19 340 ARG A N 1
ATOM 2591 C CA . ARG A 1 340 ? 16.741 -0.171 -14.891 1.00 82.19 340 ARG A CA 1
ATOM 2592 C C . ARG A 1 340 ? 17.029 0.658 -13.631 1.00 82.19 340 ARG A C 1
ATOM 2594 O O . ARG A 1 340 ? 16.700 1.840 -13.589 1.00 82.19 340 ARG A O 1
ATOM 2601 N N . PRO A 1 341 ? 17.652 0.077 -12.590 1.00 80.62 341 PRO A N 1
ATOM 2602 C CA . PRO A 1 341 ? 18.069 0.871 -11.442 1.00 80.62 341 PRO A CA 1
ATOM 2603 C C . PRO A 1 341 ? 19.127 1.880 -11.901 1.00 80.62 341 PRO A C 1
ATOM 2605 O O . PRO A 1 341 ? 19.974 1.523 -12.723 1.00 80.62 341 PRO A O 1
ATOM 2608 N N . ALA A 1 342 ? 19.120 3.091 -11.336 1.00 72.56 342 ALA A N 1
ATOM 2609 C CA . ALA A 1 342 ? 20.127 4.108 -11.652 1.00 72.56 342 ALA A CA 1
ATOM 2610 C C . ALA A 1 342 ? 21.540 3.500 -11.548 1.00 72.56 342 ALA A C 1
ATOM 2612 O O . ALA A 1 342 ? 21.840 2.849 -10.538 1.00 72.56 342 ALA A O 1
ATOM 2613 N N . GLN A 1 343 ? 22.363 3.629 -12.594 1.00 58.53 343 GLN A N 1
ATOM 2614 C CA . GLN A 1 343 ? 23.726 3.082 -12.655 1.00 58.53 343 GLN A CA 1
ATOM 2615 C C . GLN A 1 343 ? 24.762 4.112 -12.174 1.00 58.53 343 GLN A C 1
ATOM 2617 O O . GLN A 1 343 ? 24.474 5.302 -12.137 1.00 58.53 343 GLN A O 1
ATOM 2622 N N . GLY A 1 344 ? 25.940 3.638 -11.752 1.00 48.78 344 GLY A N 1
ATOM 2623 C CA . GLY A 1 344 ? 26.990 4.446 -11.116 1.00 48.78 344 GLY A CA 1
ATOM 2624 C C . GLY A 1 344 ? 27.195 4.108 -9.632 1.00 48.78 344 GLY A C 1
ATOM 2625 O O . GLY A 1 344 ? 26.263 3.672 -8.936 1.00 48.78 344 GLY A O 1
ATOM 2626 N N . GLY A 1 345 ? 28.436 4.250 -9.151 1.00 47.62 345 GLY A N 1
ATOM 2627 C CA . GLY A 1 345 ? 28.745 4.218 -7.717 1.00 47.62 345 GLY A CA 1
ATOM 2628 C C . GLY A 1 345 ? 27.973 5.317 -6.982 1.00 47.62 345 GLY A C 1
ATOM 2629 O O . GLY A 1 345 ? 27.480 6.252 -7.612 1.00 47.62 345 GLY A O 1
ATOM 2630 N N . LEU A 1 346 ? 27.829 5.229 -5.653 1.00 54.41 346 LEU A N 1
ATOM 2631 C CA . LEU A 1 346 ? 27.516 6.455 -4.914 1.00 54.41 346 LEU A CA 1
ATOM 2632 C C . LEU A 1 346 ? 28.606 7.456 -5.308 1.00 54.41 346 LEU A C 1
ATOM 2634 O O . LEU A 1 346 ? 29.785 7.128 -5.169 1.00 54.41 346 LEU A O 1
ATOM 2638 N N . THR A 1 347 ? 28.250 8.626 -5.842 1.00 50.25 347 THR A N 1
ATOM 2639 C CA . THR A 1 347 ? 29.204 9.732 -5.909 1.00 50.25 347 THR A CA 1
ATOM 2640 C C . THR A 1 347 ? 29.504 10.066 -4.461 1.00 50.25 347 THR A C 1
ATOM 2642 O O . THR A 1 347 ? 28.718 10.683 -3.741 1.00 50.25 347 THR A O 1
ATOM 2645 N N . THR A 1 348 ? 30.574 9.460 -3.980 1.00 55.75 348 THR A N 1
ATOM 2646 C CA . THR A 1 348 ? 30.961 9.528 -2.592 1.00 55.75 348 THR A CA 1
ATOM 2647 C C . THR A 1 348 ? 31.974 10.640 -2.557 1.00 55.75 348 THR A C 1
ATOM 2649 O O . THR A 1 348 ? 33.014 10.558 -3.204 1.00 55.75 348 THR A O 1
ATOM 2652 N N . ARG A 1 349 ? 31.597 11.749 -1.933 1.00 56.47 349 ARG A N 1
ATOM 2653 C CA . ARG A 1 349 ? 32.482 12.896 -1.814 1.00 56.47 349 ARG A CA 1
ATOM 2654 C C . ARG A 1 349 ? 33.282 12.703 -0.535 1.00 56.47 349 ARG A C 1
ATOM 2656 O O . ARG A 1 349 ? 32.713 12.456 0.531 1.00 56.47 349 ARG A O 1
ATOM 2663 N N . HIS A 1 350 ? 34.596 12.751 -0.688 1.00 68.81 350 HIS A N 1
ATOM 2664 C CA . HIS A 1 350 ? 35.538 12.739 0.415 1.00 68.81 350 HIS A CA 1
ATOM 2665 C C . HIS A 1 350 ? 35.661 14.176 0.913 1.00 68.81 350 HIS A C 1
ATOM 2667 O O . HIS A 1 350 ? 35.927 15.082 0.125 1.00 68.81 350 HIS A O 1
ATOM 2673 N N . TYR A 1 351 ? 35.413 14.383 2.197 1.00 61.62 351 TYR A N 1
ATOM 2674 C CA . TYR A 1 351 ? 35.599 15.666 2.859 1.00 61.62 351 TYR A CA 1
ATOM 2675 C C . TYR A 1 351 ? 36.631 15.477 3.962 1.00 61.62 351 TYR A C 1
ATOM 2677 O O . TYR A 1 351 ? 36.634 14.437 4.614 1.00 61.62 351 TYR A O 1
ATOM 2685 N N . LEU A 1 352 ? 37.481 16.472 4.179 1.00 69.38 352 LEU A N 1
ATOM 2686 C CA . LEU A 1 352 ? 38.321 16.528 5.366 1.00 69.38 352 LEU A CA 1
ATOM 2687 C C . LEU A 1 352 ? 37.496 17.171 6.484 1.00 69.38 352 LEU A C 1
ATOM 2689 O O . LEU A 1 352 ? 36.984 18.277 6.301 1.00 69.38 352 LEU A O 1
ATOM 2693 N N . ASP A 1 353 ? 37.310 16.474 7.601 1.00 64.31 353 ASP A N 1
ATOM 2694 C CA . ASP A 1 353 ? 36.702 17.061 8.790 1.00 64.31 353 ASP A CA 1
ATOM 2695 C C . ASP A 1 353 ? 37.683 18.089 9.388 1.00 64.31 353 ASP A C 1
ATOM 2697 O O . ASP A 1 353 ? 38.785 17.707 9.787 1.00 64.31 353 ASP A O 1
ATOM 2701 N N . PRO A 1 354 ? 37.336 19.388 9.454 1.00 61.69 354 PRO A N 1
ATOM 2702 C CA . PRO A 1 354 ? 38.256 20.414 9.943 1.00 61.69 354 PRO A CA 1
ATOM 2703 C C . PRO A 1 354 ? 38.575 20.285 11.438 1.00 61.69 354 PRO A C 1
ATOM 2705 O O . PRO A 1 354 ? 39.549 20.872 11.897 1.00 61.69 354 PRO A O 1
ATOM 2708 N N . SER A 1 355 ? 37.743 19.568 12.201 1.00 67.38 355 SER A N 1
ATOM 2709 C CA . SER A 1 355 ? 37.873 19.437 13.656 1.00 67.38 355 SER A CA 1
ATOM 2710 C C . SER A 1 355 ? 38.715 18.235 14.079 1.00 67.38 355 SER A C 1
ATOM 2712 O O . SER A 1 355 ? 39.421 18.305 15.081 1.00 67.38 355 SER A O 1
ATOM 2714 N N . THR A 1 356 ? 38.669 17.148 13.309 1.00 83.06 356 THR A N 1
ATOM 2715 C CA . THR A 1 356 ? 39.392 15.901 13.608 1.00 83.06 356 THR A CA 1
ATOM 2716 C C . THR A 1 356 ? 40.532 15.620 12.631 1.00 83.06 356 THR A C 1
ATOM 2718 O O . THR A 1 356 ? 41.378 14.777 12.913 1.00 83.06 356 THR A O 1
ATOM 2721 N N . GLY A 1 357 ? 40.580 16.309 11.486 1.00 81.56 357 GLY A N 1
ATOM 2722 C CA . GLY A 1 357 ? 41.553 16.064 10.418 1.00 81.56 357 GLY A CA 1
ATOM 2723 C C . GLY A 1 357 ? 41.317 14.758 9.653 1.00 81.56 357 GLY A C 1
ATOM 2724 O O . GLY A 1 357 ? 42.140 14.376 8.822 1.00 81.56 357 GLY A O 1
ATOM 2725 N N . GLU A 1 358 ? 40.212 14.056 9.912 1.00 73.88 358 GLU A N 1
ATOM 2726 C CA . GLU A 1 358 ? 39.915 12.770 9.288 1.00 73.88 358 GLU A CA 1
ATOM 2727 C C . GLU A 1 358 ? 39.153 12.929 7.968 1.00 73.88 358 GLU A C 1
ATOM 2729 O O . GLU A 1 358 ? 38.310 13.812 7.790 1.00 73.88 358 GLU A O 1
ATOM 2734 N N . TRP A 1 359 ? 39.411 12.021 7.027 1.00 71.88 359 TRP A N 1
ATOM 2735 C CA . TRP A 1 359 ? 38.639 11.938 5.793 1.00 71.88 359 TRP A CA 1
ATOM 2736 C C . TRP A 1 359 ? 37.275 11.297 6.053 1.00 71.88 359 TRP A C 1
ATOM 2738 O O . TRP A 1 359 ? 37.159 10.079 6.198 1.00 71.88 359 TRP A O 1
ATOM 2748 N N . ILE A 1 360 ? 36.218 12.106 6.035 1.00 77.81 360 ILE A N 1
ATOM 2749 C CA . ILE A 1 360 ? 34.839 11.634 6.108 1.00 77.81 360 ILE A CA 1
ATOM 2750 C C . ILE A 1 360 ? 34.257 11.410 4.713 1.00 77.81 360 ILE A C 1
ATOM 2752 O O . ILE A 1 360 ? 34.382 12.207 3.780 1.00 77.81 360 ILE A O 1
ATOM 2756 N N . VAL A 1 361 ? 33.561 10.290 4.582 1.00 66.00 361 VAL A N 1
ATOM 2757 C CA . VAL A 1 361 ? 32.982 9.814 3.331 1.00 66.00 361 VAL A CA 1
ATOM 2758 C C . VAL A 1 361 ? 31.482 10.103 3.368 1.00 66.00 361 VAL A C 1
ATOM 2760 O O . VAL A 1 361 ? 30.739 9.454 4.105 1.00 66.00 361 VAL A O 1
ATOM 2763 N N . ARG A 1 362 ? 31.009 11.090 2.593 1.00 61.03 362 ARG A N 1
ATOM 2764 C CA . ARG A 1 362 ? 29.572 11.404 2.502 1.00 61.03 362 ARG A CA 1
ATOM 2765 C C . ARG A 1 362 ? 29.017 10.993 1.144 1.00 61.03 362 ARG A C 1
ATOM 2767 O O . ARG A 1 362 ? 29.541 11.353 0.090 1.00 61.03 362 ARG A O 1
ATOM 2774 N N . SER A 1 363 ? 27.913 10.255 1.166 1.00 58.22 363 SER A N 1
ATOM 2775 C CA . SER A 1 363 ? 27.099 10.020 -0.025 1.00 58.22 363 SER A CA 1
ATOM 2776 C C . SER A 1 363 ? 26.547 11.343 -0.554 1.00 58.22 363 SER A C 1
ATOM 2778 O O . SER A 1 363 ? 26.021 12.123 0.239 1.00 58.22 363 SER A O 1
ATOM 2780 N N . ALA A 1 364 ? 26.591 11.577 -1.866 1.00 57.81 364 ALA A N 1
ATOM 2781 C CA . ALA A 1 364 ? 25.860 12.691 -2.461 1.00 57.81 364 ALA A CA 1
ATOM 2782 C C . ALA A 1 364 ? 24.351 12.611 -2.146 1.00 57.81 364 ALA A C 1
ATOM 2784 O O . ALA A 1 364 ? 23.744 11.533 -2.146 1.00 57.81 364 ALA A O 1
ATOM 2785 N N . GLY A 1 365 ? 23.742 13.774 -1.906 1.00 56.78 365 GLY A N 1
ATOM 2786 C CA . GLY A 1 365 ? 22.345 13.913 -1.489 1.00 56.78 365 GLY A CA 1
ATOM 2787 C C . GLY A 1 365 ? 22.141 13.824 0.028 1.00 56.78 365 GLY A C 1
ATOM 2788 O O . GLY A 1 365 ? 23.041 13.478 0.789 1.00 56.78 365 GLY A O 1
ATOM 2789 N N . SER A 1 366 ? 20.936 14.160 0.483 1.00 58.41 366 SER A N 1
ATOM 2790 C CA . SER A 1 366 ? 20.557 14.109 1.901 1.00 58.41 366 SER A CA 1
ATOM 2791 C C . SER A 1 366 ? 19.671 12.896 2.197 1.00 58.41 366 SER A C 1
ATOM 2793 O O . SER A 1 366 ? 19.139 12.267 1.284 1.00 58.41 366 SER A O 1
ATOM 2795 N N . LYS A 1 367 ? 19.429 12.583 3.482 1.00 59.16 367 LYS A N 1
ATOM 2796 C CA . LYS A 1 367 ? 18.418 11.573 3.870 1.00 59.16 367 LYS A CA 1
ATOM 2797 C C . LYS A 1 367 ? 17.028 11.883 3.284 1.00 59.16 367 LYS A C 1
ATOM 2799 O O . LYS A 1 367 ? 16.258 10.954 3.060 1.00 59.16 367 LYS A O 1
ATOM 2804 N N . ARG A 1 368 ? 16.714 13.168 3.061 1.00 54.47 368 ARG A N 1
ATOM 2805 C CA . ARG A 1 368 ? 15.432 13.639 2.508 1.00 54.47 368 ARG A CA 1
ATOM 2806 C C . ARG A 1 368 ? 15.418 13.672 0.977 1.00 54.47 368 ARG A C 1
ATOM 2808 O O . ARG A 1 368 ? 14.403 13.329 0.396 1.00 54.47 368 ARG A O 1
ATOM 2815 N N . LYS A 1 369 ? 16.539 14.013 0.334 1.00 62.22 369 LYS A N 1
ATOM 2816 C CA . LYS A 1 369 ? 16.708 14.014 -1.129 1.00 62.22 369 LYS A CA 1
ATOM 2817 C C . LYS A 1 369 ? 17.942 13.180 -1.494 1.00 62.22 369 LYS A C 1
ATOM 2819 O O . LYS A 1 369 ? 19.019 13.742 -1.718 1.00 62.22 369 LYS A O 1
ATOM 2824 N N . PRO A 1 370 ? 17.847 11.838 -1.452 1.00 63.25 370 PRO A N 1
ATOM 2825 C CA . PRO A 1 370 ? 18.998 10.988 -1.720 1.00 63.25 370 PRO A CA 1
ATOM 2826 C C . PRO A 1 370 ? 19.366 11.087 -3.198 1.00 63.25 370 PRO A C 1
ATOM 2828 O O . PRO A 1 370 ? 18.495 10.911 -4.044 1.00 63.25 370 PRO A O 1
ATOM 2831 N N . ALA A 1 371 ? 20.651 11.258 -3.532 1.00 60.50 371 ALA A N 1
ATOM 2832 C CA . ALA A 1 371 ? 21.080 11.313 -4.938 1.00 60.50 371 ALA A CA 1
ATOM 2833 C C . ALA A 1 371 ? 20.724 10.030 -5.713 1.00 60.50 371 ALA A C 1
ATOM 2835 O O . ALA A 1 371 ? 20.611 10.036 -6.934 1.00 60.50 371 ALA A O 1
ATOM 2836 N N . ARG A 1 372 ? 20.506 8.917 -4.996 1.00 71.94 372 ARG A N 1
ATOM 2837 C CA . ARG A 1 372 ? 20.044 7.645 -5.553 1.00 71.94 372 ARG A CA 1
ATOM 2838 C C . ARG A 1 372 ? 18.872 7.078 -4.760 1.00 71.94 372 ARG A C 1
ATOM 2840 O O . ARG A 1 372 ? 19.059 6.292 -3.833 1.00 71.94 372 ARG A O 1
ATOM 2847 N N . ALA A 1 373 ? 17.653 7.421 -5.162 1.00 76.88 373 ALA A N 1
ATOM 2848 C CA . ALA A 1 373 ? 16.452 6.891 -4.519 1.00 76.88 373 ALA A CA 1
ATOM 2849 C C . ALA A 1 373 ? 16.059 5.487 -5.031 1.00 76.88 373 ALA A C 1
ATOM 2851 O O . ALA A 1 373 ? 15.674 4.621 -4.237 1.00 76.88 373 ALA A O 1
ATOM 2852 N N . TYR A 1 374 ? 16.245 5.215 -6.331 1.00 85.25 374 TYR A N 1
ATOM 2853 C CA . TYR A 1 374 ? 15.928 3.930 -6.971 1.00 85.25 374 TYR A CA 1
ATOM 2854 C C . TYR A 1 374 ? 17.180 3.130 -7.384 1.00 85.25 374 TYR A C 1
ATOM 2856 O O . TYR A 1 374 ? 17.566 3.034 -8.550 1.00 85.25 374 TYR A O 1
ATOM 2864 N N . GLY A 1 375 ? 17.868 2.559 -6.392 1.00 85.31 375 GLY A N 1
ATOM 2865 C CA . GLY A 1 375 ? 19.033 1.690 -6.602 1.00 85.31 375 GLY A CA 1
ATOM 2866 C C . GLY A 1 375 ? 18.690 0.205 -6.779 1.00 85.31 375 GLY A C 1
ATOM 2867 O O . GLY A 1 375 ? 17.548 -0.219 -6.608 1.00 85.31 375 GLY A O 1
ATOM 2868 N N . ARG A 1 376 ? 19.711 -0.629 -7.043 1.00 83.94 376 ARG A N 1
ATOM 2869 C CA . ARG A 1 376 ? 19.557 -2.091 -7.229 1.00 83.94 376 ARG A CA 1
ATOM 2870 C C . ARG A 1 376 ? 18.854 -2.778 -6.049 1.00 83.94 376 ARG A C 1
ATOM 2872 O O . ARG A 1 376 ? 17.968 -3.598 -6.275 1.00 83.94 376 ARG A O 1
ATOM 2879 N N . ARG A 1 377 ? 19.230 -2.429 -4.810 1.00 85.00 377 ARG A N 1
ATOM 2880 C CA . ARG A 1 377 ? 18.612 -2.965 -3.580 1.00 85.00 377 ARG A CA 1
ATOM 2881 C C . ARG A 1 377 ? 17.154 -2.518 -3.437 1.00 85.00 377 ARG A C 1
ATOM 2883 O O . ARG A 1 377 ? 16.303 -3.338 -3.118 1.00 85.00 377 ARG A O 1
ATOM 2890 N N . THR A 1 378 ? 16.856 -1.249 -3.721 1.00 88.75 378 THR A N 1
ATOM 2891 C CA . THR A 1 378 ? 15.488 -0.711 -3.671 1.00 88.75 378 THR A CA 1
ATOM 2892 C C . THR A 1 378 ? 14.576 -1.396 -4.682 1.00 88.75 378 THR A C 1
ATOM 2894 O O . THR A 1 378 ? 13.500 -1.863 -4.316 1.00 88.75 378 THR A O 1
ATOM 2897 N N . ARG A 1 379 ? 15.034 -1.514 -5.935 1.00 88.81 379 ARG A N 1
ATOM 2898 C CA . ARG A 1 379 ? 14.320 -2.224 -7.002 1.00 88.81 379 ARG A CA 1
ATOM 2899 C C . ARG A 1 379 ? 13.983 -3.651 -6.592 1.00 88.81 379 ARG A C 1
ATOM 2901 O O . ARG A 1 379 ? 12.841 -4.080 -6.688 1.00 88.81 379 ARG A O 1
ATOM 2908 N N . GLU A 1 380 ? 14.981 -4.384 -6.112 1.00 87.31 380 GLU A N 1
ATOM 2909 C CA . GLU A 1 380 ? 14.782 -5.748 -5.636 1.00 87.31 380 GLU A CA 1
ATOM 2910 C C . GLU A 1 380 ? 13.775 -5.823 -4.487 1.00 87.31 380 GLU A C 1
ATOM 2912 O O . GLU A 1 380 ? 12.876 -6.662 -4.513 1.00 87.31 380 GLU A O 1
ATOM 2917 N N . TYR A 1 381 ? 13.953 -4.978 -3.471 1.00 90.56 381 TYR A N 1
ATOM 2918 C CA . TYR A 1 381 ? 13.091 -4.968 -2.301 1.00 90.56 381 TYR A CA 1
ATOM 2919 C C . TYR A 1 381 ? 11.628 -4.785 -2.702 1.00 90.56 381 TYR A C 1
ATOM 2921 O O . TYR A 1 381 ? 10.772 -5.506 -2.189 1.00 90.56 381 TYR A O 1
ATOM 2929 N N . LEU A 1 382 ? 11.357 -3.853 -3.621 1.00 92.06 382 LEU A N 1
ATOM 2930 C CA . LEU A 1 382 ? 10.007 -3.565 -4.088 1.00 92.06 382 LEU A CA 1
ATOM 2931 C C . LEU A 1 382 ? 9.412 -4.742 -4.859 1.00 92.06 382 LEU A C 1
ATOM 2933 O O . LEU A 1 382 ? 8.343 -5.200 -4.469 1.00 92.06 382 LEU A O 1
ATOM 2937 N N . ARG A 1 383 ? 10.140 -5.330 -5.817 1.00 89.56 383 ARG A N 1
ATOM 2938 C CA . ARG A 1 383 ? 9.703 -6.550 -6.531 1.00 89.56 383 ARG A CA 1
ATOM 2939 C C . ARG A 1 383 ? 9.356 -7.689 -5.561 1.00 89.56 383 ARG A C 1
ATOM 2941 O O . ARG A 1 383 ? 8.299 -8.309 -5.644 1.00 89.56 383 ARG A O 1
ATOM 2948 N N . LEU A 1 384 ? 10.212 -7.930 -4.563 1.00 88.19 384 LEU A N 1
ATOM 2949 C CA . LEU A 1 384 ? 9.968 -8.951 -3.535 1.00 88.19 384 LEU A CA 1
ATOM 2950 C C . LEU A 1 384 ? 8.845 -8.579 -2.560 1.00 88.19 384 LEU A C 1
ATOM 2952 O O . LEU A 1 384 ? 8.290 -9.462 -1.906 1.00 88.19 384 LEU A O 1
ATOM 2956 N N . ARG A 1 385 ? 8.542 -7.292 -2.375 1.00 91.44 385 ARG A N 1
ATOM 2957 C CA . ARG A 1 385 ? 7.500 -6.842 -1.447 1.00 91.44 385 ARG A CA 1
ATOM 2958 C C . ARG A 1 385 ? 6.115 -7.242 -1.948 1.00 91.44 385 ARG A C 1
ATOM 2960 O O . ARG A 1 385 ? 5.395 -7.867 -1.172 1.00 91.44 385 ARG A O 1
ATOM 2967 N N . GLY A 1 386 ? 5.806 -6.989 -3.220 1.00 87.81 386 GLY A N 1
ATOM 2968 C CA . GLY A 1 386 ? 4.544 -7.421 -3.839 1.00 87.81 386 GLY A CA 1
ATOM 2969 C C . GLY A 1 386 ? 4.368 -8.931 -3.782 1.00 87.81 386 GLY A C 1
ATOM 2970 O O . GLY A 1 386 ? 3.375 -9.414 -3.246 1.00 87.81 386 GLY A O 1
ATOM 2971 N N . TRP A 1 387 ? 5.399 -9.683 -4.182 1.00 89.44 387 TRP A N 1
ATOM 2972 C CA . TRP A 1 387 ? 5.386 -11.145 -4.091 1.00 89.44 387 TRP A CA 1
ATOM 2973 C C . TRP A 1 387 ? 5.133 -11.660 -2.667 1.00 89.44 387 TRP A C 1
ATOM 2975 O O . TRP A 1 387 ? 4.318 -12.555 -2.453 1.00 89.44 387 TRP A O 1
ATOM 2985 N N . ARG A 1 388 ? 5.808 -11.091 -1.659 1.00 90.25 388 ARG A N 1
ATOM 2986 C CA . ARG A 1 388 ? 5.574 -11.467 -0.256 1.00 90.25 388 ARG A CA 1
ATOM 2987 C C . ARG A 1 388 ? 4.156 -11.122 0.197 1.00 90.25 388 ARG A C 1
ATOM 2989 O O . ARG A 1 388 ? 3.610 -11.878 0.992 1.00 90.25 388 ARG A O 1
ATOM 2996 N N . GLY A 1 389 ? 3.605 -9.990 -0.242 1.00 89.69 389 GLY A N 1
ATOM 2997 C CA . GLY A 1 389 ? 2.223 -9.595 0.035 1.00 89.69 389 GLY A CA 1
ATOM 2998 C C . GLY A 1 389 ? 1.233 -10.608 -0.533 1.00 89.69 389 GLY A C 1
ATOM 2999 O O . GLY A 1 389 ? 0.475 -11.202 0.229 1.00 89.69 389 GLY A O 1
ATOM 3000 N N . LEU A 1 390 ? 1.343 -10.897 -1.830 1.00 92.69 390 LEU A N 1
ATOM 3001 C CA . LEU A 1 390 ? 0.520 -11.889 -2.518 1.00 92.69 390 LEU A CA 1
ATOM 3002 C C . LEU A 1 390 ? 0.598 -13.267 -1.853 1.00 92.69 390 LEU A C 1
ATOM 3004 O O . LEU A 1 390 ? -0.430 -13.846 -1.524 1.00 92.69 390 LEU A O 1
ATOM 3008 N N . ARG A 1 391 ? 1.806 -13.765 -1.557 1.00 90.94 391 ARG A N 1
ATOM 3009 C CA . ARG A 1 391 ? 1.975 -15.046 -0.850 1.00 90.94 391 ARG A CA 1
ATOM 3010 C C . ARG A 1 391 ? 1.270 -15.085 0.499 1.00 90.94 391 ARG A C 1
ATOM 3012 O O . ARG A 1 391 ? 0.746 -16.130 0.863 1.00 90.94 391 ARG A O 1
ATOM 3019 N N . ARG A 1 392 ? 1.312 -13.992 1.270 1.00 91.00 392 ARG A N 1
ATOM 3020 C CA . ARG A 1 392 ? 0.655 -13.944 2.583 1.00 91.00 392 ARG A CA 1
ATOM 3021 C C . ARG A 1 392 ? -0.862 -13.949 2.449 1.00 91.00 392 ARG A C 1
ATOM 3023 O O . ARG A 1 392 ? -1.492 -14.648 3.230 1.00 91.00 392 ARG A O 1
ATOM 3030 N N . LEU A 1 393 ? -1.410 -13.222 1.473 1.00 92.19 393 LEU A N 1
ATOM 3031 C CA . LEU A 1 393 ? -2.844 -13.224 1.172 1.00 92.19 393 LEU A CA 1
ATOM 3032 C C . LEU A 1 393 ? -3.305 -14.603 0.678 1.00 92.19 393 LEU A C 1
ATOM 3034 O O . LEU A 1 393 ? -4.269 -15.146 1.203 1.00 92.19 393 LEU A O 1
ATOM 3038 N N . ALA A 1 394 ? -2.566 -15.210 -0.254 1.00 91.19 394 ALA A N 1
ATOM 3039 C CA . ALA A 1 394 ? -2.861 -16.546 -0.767 1.00 91.19 394 ALA A CA 1
ATOM 3040 C C . ALA A 1 394 ? -2.798 -17.617 0.336 1.00 91.19 394 ALA A C 1
ATOM 3042 O O . ALA A 1 394 ? -3.669 -18.472 0.416 1.00 91.19 394 ALA A O 1
ATOM 3043 N N . ALA A 1 395 ? -1.809 -17.541 1.235 1.00 88.69 395 ALA A N 1
ATOM 3044 C CA . ALA A 1 395 ? -1.653 -18.498 2.333 1.00 88.69 395 ALA A CA 1
ATOM 3045 C C . ALA A 1 395 ? -2.797 -18.469 3.360 1.00 88.69 395 ALA A C 1
ATOM 3047 O O . ALA A 1 395 ? -2.954 -19.432 4.103 1.00 88.69 395 ALA A O 1
ATOM 3048 N N . ILE A 1 396 ? -3.561 -17.375 3.434 1.00 88.62 396 ILE A N 1
ATOM 3049 C CA . ILE A 1 396 ? -4.753 -17.275 4.291 1.00 88.62 396 ILE A CA 1
ATOM 3050 C C . ILE A 1 396 ? -6.057 -17.392 3.487 1.00 88.62 396 ILE A C 1
ATOM 3052 O O . ILE A 1 396 ? -7.115 -17.101 4.029 1.00 88.62 396 ILE A O 1
ATOM 3056 N N . GLY A 1 397 ? -5.988 -17.764 2.202 1.00 88.75 397 GLY A N 1
ATOM 3057 C CA . GLY A 1 397 ? -7.163 -17.878 1.334 1.00 88.75 397 GLY A CA 1
ATOM 3058 C C . GLY A 1 397 ? -7.888 -16.552 1.082 1.00 88.75 397 GLY A C 1
ATOM 3059 O O . GLY A 1 397 ? -9.077 -16.555 0.791 1.00 88.75 397 GLY A O 1
ATOM 3060 N N . HIS A 1 398 ? -7.206 -15.410 1.217 1.00 91.12 398 HIS A N 1
ATOM 3061 C CA . HIS A 1 398 ? -7.849 -14.103 1.103 1.00 91.12 398 HIS A CA 1
ATOM 3062 C C . HIS A 1 398 ? -8.336 -13.849 -0.342 1.00 91.12 398 HIS A C 1
ATOM 3064 O O . HIS A 1 398 ? -7.523 -13.965 -1.264 1.00 91.12 398 HIS A O 1
ATOM 3070 N N . PRO A 1 399 ? -9.584 -13.395 -0.580 1.00 91.00 399 PRO A N 1
ATOM 3071 C CA . PRO A 1 399 ? -10.142 -13.268 -1.937 1.00 91.00 399 PRO A CA 1
ATOM 3072 C C . PRO A 1 399 ? -9.459 -12.204 -2.803 1.00 91.00 399 PRO A C 1
ATOM 3074 O O . PRO A 1 399 ? -9.432 -12.304 -4.022 1.00 91.00 399 PRO A O 1
ATOM 3077 N N . HIS A 1 400 ? -8.821 -11.208 -2.189 1.00 93.06 400 HIS A N 1
ATOM 3078 C CA . HIS A 1 400 ? -7.962 -10.263 -2.914 1.00 93.06 400 HIS A CA 1
ATOM 3079 C C . HIS A 1 400 ? -6.681 -10.892 -3.510 1.00 93.06 400 HIS A C 1
ATOM 3081 O O . HIS A 1 400 ? -6.043 -10.281 -4.361 1.00 93.06 400 HIS A O 1
ATOM 3087 N N . ALA A 1 401 ? -6.262 -12.089 -3.077 1.00 94.19 401 ALA A N 1
ATOM 3088 C CA . ALA A 1 401 ? -5.053 -12.732 -3.595 1.00 94.19 401 ALA A CA 1
ATOM 3089 C C . ALA A 1 401 ? -5.106 -12.997 -5.116 1.00 94.19 401 ALA A C 1
ATOM 3091 O O . ALA A 1 401 ? -4.183 -12.549 -5.798 1.00 94.19 401 ALA A O 1
ATOM 3092 N N . PRO A 1 402 ? -6.138 -13.665 -5.676 1.00 94.19 402 PRO A N 1
ATOM 3093 C CA . PRO A 1 402 ? -6.245 -13.850 -7.124 1.00 94.19 402 PRO A CA 1
ATOM 3094 C C . PRO A 1 402 ? -6.332 -12.522 -7.885 1.00 94.19 402 PRO A C 1
ATOM 3096 O O . PRO A 1 402 ? -5.635 -12.370 -8.882 1.00 94.19 402 PRO A O 1
ATOM 3099 N N . VAL A 1 403 ? -7.091 -11.538 -7.384 1.00 95.31 403 VAL A N 1
ATOM 3100 C CA . VAL A 1 403 ? -7.204 -10.205 -8.011 1.00 95.31 403 VAL A CA 1
ATOM 3101 C C . VAL A 1 403 ? -5.831 -9.541 -8.123 1.00 95.31 403 VAL A C 1
ATOM 3103 O O . VAL A 1 403 ? -5.419 -9.126 -9.201 1.00 95.31 403 VAL A O 1
ATOM 3106 N N . LEU A 1 404 ? -5.071 -9.515 -7.025 1.00 96.06 404 LEU A N 1
ATOM 3107 C CA . LEU A 1 404 ? -3.719 -8.968 -7.028 1.00 96.06 404 LEU A CA 1
ATOM 3108 C C . LEU A 1 404 ? -2.779 -9.753 -7.953 1.00 96.06 404 LEU A C 1
ATOM 3110 O O . LEU A 1 404 ? -1.946 -9.148 -8.617 1.00 96.06 404 LEU A O 1
ATOM 3114 N N . ALA A 1 405 ? -2.876 -11.084 -7.996 1.00 95.31 405 ALA A N 1
ATOM 3115 C CA . ALA A 1 405 ? -2.044 -11.899 -8.881 1.00 95.31 405 ALA A CA 1
ATOM 3116 C C . ALA A 1 405 ? -2.286 -11.572 -10.361 1.00 95.31 405 ALA A C 1
ATOM 3118 O O . ALA A 1 405 ? -1.319 -11.440 -11.108 1.00 95.31 405 ALA A O 1
ATOM 3119 N N . VAL A 1 406 ? -3.553 -11.418 -10.756 1.00 95.50 406 VAL A N 1
ATOM 3120 C CA . VAL A 1 406 ? -3.947 -11.062 -12.124 1.00 95.50 406 VAL A CA 1
ATOM 3121 C C . VAL A 1 406 ? -3.435 -9.673 -12.483 1.00 95.50 406 VAL A C 1
ATOM 3123 O O . VAL A 1 406 ? -2.713 -9.546 -13.464 1.00 95.50 406 VAL A O 1
ATOM 3126 N N . GLU A 1 407 ? -3.691 -8.655 -11.661 1.00 96.62 407 GLU A N 1
ATOM 3127 C CA . GLU A 1 407 ? -3.237 -7.284 -11.943 1.00 96.62 407 GLU A CA 1
ATOM 3128 C C . GLU A 1 407 ? -1.706 -7.154 -11.988 1.00 96.62 407 GLU A C 1
ATOM 3130 O O . GLU A 1 407 ? -1.147 -6.427 -12.808 1.00 96.62 407 GLU A O 1
ATOM 3135 N N . LEU A 1 408 ? -0.990 -7.909 -11.147 1.00 94.88 408 LEU A N 1
ATOM 3136 C CA . LEU A 1 408 ? 0.473 -7.985 -11.197 1.00 94.88 408 LEU A CA 1
ATOM 3137 C C . LEU A 1 408 ? 1.000 -8.571 -12.515 1.00 94.88 408 LEU A C 1
ATOM 3139 O O . LEU A 1 408 ? 2.120 -8.238 -12.904 1.00 94.88 408 LEU A O 1
ATOM 3143 N N . LEU A 1 409 ? 0.237 -9.450 -13.170 1.00 92.50 409 LEU A N 1
ATOM 3144 C CA . LEU A 1 409 ? 0.573 -10.002 -14.483 1.00 92.50 409 LEU A CA 1
ATOM 3145 C C . LEU A 1 409 ? 0.119 -9.071 -15.612 1.00 92.50 409 LEU A C 1
ATOM 3147 O O . LEU A 1 409 ? 0.921 -8.801 -16.495 1.00 92.50 409 LEU A O 1
ATOM 3151 N N . LEU A 1 410 ? -1.103 -8.530 -15.551 1.00 92.69 410 LEU A N 1
ATOM 3152 C CA . LEU A 1 410 ? -1.641 -7.593 -16.549 1.00 92.69 410 LEU A CA 1
ATOM 3153 C C . LEU A 1 410 ? -0.834 -6.294 -16.643 1.00 92.69 410 LEU A C 1
ATOM 3155 O O . LEU A 1 410 ? -0.759 -5.689 -17.708 1.00 92.69 410 LEU A O 1
ATOM 3159 N N . GLY A 1 411 ? -0.192 -5.872 -15.550 1.00 91.69 411 GLY A N 1
ATOM 3160 C CA . GLY A 1 411 ? 0.728 -4.738 -15.586 1.00 91.69 411 GLY A CA 1
ATOM 3161 C C . GLY A 1 411 ? 1.944 -4.967 -16.495 1.00 91.69 411 GLY A C 1
ATOM 3162 O O . GLY A 1 411 ? 2.514 -3.997 -16.992 1.00 91.69 411 GLY A O 1
ATOM 3163 N N . LEU A 1 412 ? 2.361 -6.220 -16.707 1.00 91.12 412 LEU A N 1
ATOM 3164 C CA . LEU A 1 412 ? 3.505 -6.574 -17.546 1.00 91.12 412 LEU A CA 1
ATOM 3165 C C . LEU A 1 412 ? 3.062 -6.663 -19.007 1.00 91.12 412 LEU A C 1
ATOM 3167 O O . LEU A 1 412 ? 2.410 -7.621 -19.407 1.00 91.12 412 LEU A O 1
ATOM 3171 N N . ARG A 1 413 ? 3.425 -5.657 -19.803 1.00 86.81 413 ARG A N 1
ATOM 3172 C CA . ARG A 1 413 ? 3.011 -5.562 -21.204 1.00 86.81 413 ARG A CA 1
ATOM 3173 C C . ARG A 1 413 ? 3.918 -6.364 -22.129 1.00 86.81 413 ARG A C 1
ATOM 3175 O O . ARG A 1 413 ? 5.1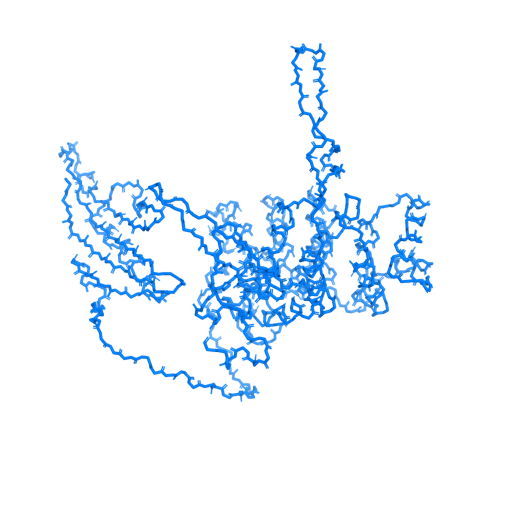40 -6.330 -21.978 1.00 86.81 413 ARG A O 1
ATOM 3182 N N . ASP A 1 414 ? 3.325 -6.996 -23.136 1.00 84.81 414 ASP A N 1
ATOM 3183 C CA . ASP A 1 414 ? 4.040 -7.838 -24.102 1.00 84.81 414 ASP A CA 1
ATOM 3184 C C . ASP A 1 414 ? 5.107 -7.077 -24.910 1.00 84.81 414 ASP A C 1
ATOM 3186 O O . ASP A 1 414 ? 6.151 -7.633 -25.248 1.00 84.81 414 ASP A O 1
ATOM 3190 N N . ASP A 1 415 ? 4.903 -5.785 -25.165 1.00 84.94 415 ASP A N 1
ATOM 3191 C CA . ASP A 1 415 ? 5.865 -4.935 -25.875 1.00 84.94 415 ASP A CA 1
ATOM 3192 C C . ASP A 1 415 ? 7.059 -4.494 -25.010 1.00 84.94 415 ASP A C 1
ATOM 3194 O O . ASP A 1 415 ? 8.079 -4.044 -25.532 1.00 84.94 415 ASP A O 1
ATOM 3198 N N . GLU A 1 416 ? 6.970 -4.664 -23.689 1.00 85.38 416 GLU A N 1
ATOM 3199 C CA . GLU A 1 416 ? 8.058 -4.408 -22.742 1.00 85.38 416 GLU A CA 1
ATOM 3200 C C . GLU A 1 416 ? 8.818 -5.689 -22.358 1.00 85.38 416 GLU A C 1
ATOM 3202 O O . GLU A 1 416 ? 9.727 -5.641 -21.519 1.00 85.38 416 GLU A O 1
ATOM 3207 N N . VAL A 1 417 ? 8.456 -6.841 -22.939 1.00 85.50 417 VAL A N 1
ATOM 3208 C CA . VAL A 1 417 ? 9.058 -8.140 -22.622 1.00 85.50 417 VAL A CA 1
ATOM 3209 C C . VAL A 1 417 ? 10.563 -8.104 -22.905 1.00 85.50 417 VAL A C 1
ATOM 3211 O O . VAL A 1 417 ? 10.989 -7.904 -24.044 1.00 85.50 417 VAL A O 1
ATOM 3214 N N . PRO A 1 418 ? 11.414 -8.361 -21.893 1.00 81.19 418 PRO A N 1
ATOM 3215 C CA . PRO A 1 418 ? 12.841 -8.509 -22.116 1.00 81.19 418 PRO A CA 1
ATOM 3216 C C . PRO A 1 418 ? 13.116 -9.674 -23.067 1.00 81.19 418 PRO A C 1
ATOM 3218 O O . PRO A 1 418 ? 12.625 -10.784 -22.836 1.00 81.19 418 PRO A O 1
ATOM 3221 N N . ALA A 1 419 ? 13.940 -9.427 -24.086 1.00 81.56 419 ALA A N 1
ATOM 3222 C CA . ALA A 1 419 ? 14.366 -10.445 -25.039 1.00 81.56 419 ALA A CA 1
ATOM 3223 C C . ALA A 1 419 ? 15.025 -11.646 -24.342 1.00 81.56 419 ALA A C 1
ATOM 3225 O O . ALA A 1 419 ? 15.618 -11.520 -23.265 1.00 81.56 419 ALA A O 1
ATOM 3226 N N . ALA A 1 420 ? 14.932 -12.812 -24.982 1.00 82.81 420 ALA A N 1
ATOM 3227 C CA . ALA A 1 420 ? 15.643 -14.002 -24.543 1.00 82.81 420 ALA A CA 1
ATOM 3228 C C . ALA A 1 420 ? 17.164 -13.782 -24.615 1.00 82.81 420 ALA A C 1
ATOM 3230 O O . ALA A 1 420 ? 17.666 -13.100 -25.509 1.00 82.81 420 ALA A O 1
ATOM 3231 N N . VAL A 1 421 ? 17.899 -14.362 -23.668 1.00 83.50 421 VAL A N 1
ATOM 3232 C CA . VAL A 1 421 ? 19.359 -14.235 -23.572 1.00 83.50 421 VAL A CA 1
ATOM 3233 C C . VAL A 1 421 ? 19.964 -15.608 -23.324 1.00 83.50 421 VAL A C 1
ATOM 3235 O O . VAL A 1 421 ? 19.459 -16.367 -22.504 1.00 83.50 421 VAL A O 1
ATOM 3238 N N . THR A 1 422 ? 21.082 -15.911 -23.974 1.00 84.12 422 THR A N 1
ATOM 3239 C CA . THR A 1 422 ? 21.902 -17.082 -23.645 1.00 84.12 422 THR A CA 1
ATOM 3240 C C . THR A 1 422 ? 23.169 -16.605 -22.946 1.00 84.12 422 THR A C 1
ATOM 3242 O O . THR A 1 422 ? 23.879 -15.745 -23.463 1.00 84.12 422 THR A O 1
ATOM 3245 N N . GLU A 1 423 ? 23.461 -17.144 -21.763 1.00 85.38 423 GLU A N 1
ATOM 3246 C CA . GLU A 1 423 ? 24.705 -16.864 -21.042 1.00 85.38 423 GLU A CA 1
ATOM 3247 C C . GLU A 1 423 ? 25.521 -18.155 -20.914 1.00 85.38 423 GLU A C 1
ATOM 3249 O O . GLU A 1 423 ? 25.018 -19.199 -20.496 1.00 85.38 423 GLU A O 1
ATOM 3254 N N . THR A 1 424 ? 26.813 -18.086 -21.232 1.00 83.19 424 THR A N 1
ATOM 3255 C CA . THR A 1 424 ? 27.750 -19.166 -20.913 1.00 83.19 424 THR A CA 1
ATOM 3256 C C . THR A 1 424 ? 28.159 -19.055 -19.444 1.00 83.19 424 THR A C 1
ATOM 3258 O O . THR A 1 424 ? 28.710 -18.038 -19.022 1.00 83.19 424 THR A O 1
ATOM 3261 N N . HIS A 1 425 ? 27.930 -20.109 -18.660 1.00 80.75 425 HIS A N 1
ATOM 3262 C CA . HIS A 1 425 ? 28.408 -20.214 -17.287 1.00 80.75 425 HIS A CA 1
ATOM 3263 C C . HIS A 1 425 ? 29.620 -21.137 -17.197 1.00 80.75 425 HIS A C 1
ATOM 3265 O O . HIS A 1 425 ? 29.598 -22.252 -17.713 1.00 80.75 425 HIS A O 1
ATOM 3271 N N . ILE A 1 426 ? 30.665 -20.669 -16.520 1.00 80.31 426 ILE A N 1
ATOM 3272 C CA . ILE A 1 426 ? 31.907 -21.412 -16.323 1.00 80.31 426 ILE A CA 1
ATOM 3273 C C . ILE A 1 426 ? 32.049 -21.704 -14.830 1.00 80.31 426 ILE A C 1
ATOM 3275 O O . ILE A 1 426 ? 32.150 -20.775 -14.025 1.00 80.31 426 ILE A O 1
ATOM 3279 N N . GLU A 1 427 ? 32.039 -22.985 -14.468 1.00 79.50 427 GLU A N 1
ATOM 3280 C CA . GLU A 1 427 ? 32.304 -23.456 -13.107 1.00 79.50 427 GLU A CA 1
ATOM 3281 C C . GLU A 1 427 ? 33.695 -24.088 -13.038 1.00 79.50 427 GLU A C 1
ATOM 3283 O O . GLU A 1 427 ? 34.090 -24.872 -13.902 1.00 79.50 427 GLU A O 1
ATOM 3288 N N . TRP A 1 428 ? 34.441 -23.719 -11.996 1.00 75.50 428 TRP A N 1
ATOM 3289 C CA . TRP A 1 428 ? 35.787 -24.216 -11.737 1.00 75.50 428 TRP A CA 1
ATOM 3290 C C . TRP A 1 428 ? 35.728 -25.234 -10.604 1.00 75.50 428 TRP A C 1
ATOM 3292 O O . TRP A 1 428 ? 35.431 -24.874 -9.463 1.00 75.50 428 TRP A O 1
ATOM 3302 N N . HIS A 1 429 ? 36.047 -26.491 -10.896 1.00 69.06 429 HIS A N 1
ATOM 3303 C CA . HIS A 1 429 ? 36.157 -27.540 -9.888 1.00 69.06 429 HIS A CA 1
ATOM 3304 C C . HIS A 1 429 ? 37.485 -28.273 -10.045 1.00 69.06 429 HIS A C 1
ATOM 3306 O O . HIS A 1 429 ? 37.717 -28.928 -11.051 1.00 69.06 429 HIS A O 1
ATOM 3312 N N . ARG A 1 430 ? 38.357 -28.164 -9.029 1.00 62.00 430 ARG A N 1
ATOM 3313 C CA . ARG A 1 430 ? 39.628 -28.911 -8.909 1.00 62.00 430 ARG A CA 1
ATOM 3314 C C . ARG A 1 430 ? 40.410 -29.007 -10.235 1.00 62.00 430 ARG A C 1
ATOM 3316 O O . ARG A 1 430 ? 40.704 -30.101 -10.697 1.00 62.00 430 ARG A O 1
ATOM 3323 N N . LEU A 1 431 ? 40.743 -27.851 -10.823 1.00 70.62 431 LEU A N 1
ATOM 3324 C CA . LEU A 1 431 ? 41.510 -27.704 -12.078 1.00 70.62 431 LEU A CA 1
ATOM 3325 C C . LEU A 1 431 ? 40.783 -28.127 -13.370 1.00 70.62 431 LEU A C 1
ATOM 3327 O O . LEU A 1 431 ? 41.366 -28.019 -14.444 1.00 70.62 431 LEU A O 1
ATOM 3331 N N . GLN A 1 432 ? 39.514 -28.538 -13.300 1.00 68.25 432 GLN A N 1
ATOM 3332 C CA . GLN A 1 432 ? 38.660 -28.751 -14.469 1.00 68.25 432 GLN A CA 1
ATOM 3333 C C . GLN A 1 432 ? 37.655 -27.607 -14.632 1.00 68.25 432 GLN A C 1
ATOM 3335 O O . GLN A 1 432 ? 37.097 -27.084 -13.658 1.00 68.25 432 GLN A O 1
ATOM 3340 N N . THR A 1 433 ? 37.437 -27.221 -15.888 1.00 80.31 433 THR A N 1
ATOM 3341 C CA . THR A 1 433 ? 36.507 -26.166 -16.282 1.00 80.31 433 THR A CA 1
ATOM 3342 C C . THR A 1 433 ? 35.274 -26.797 -16.911 1.00 80.31 433 THR A C 1
ATOM 3344 O O . THR A 1 433 ? 35.350 -27.348 -18.007 1.00 80.31 433 THR A O 1
ATOM 3347 N N . THR A 1 434 ? 34.124 -26.678 -16.250 1.00 80.88 434 THR A N 1
ATOM 3348 C CA . THR A 1 434 ? 32.846 -27.113 -16.823 1.00 80.88 434 THR A CA 1
ATOM 3349 C C . THR A 1 434 ? 32.129 -25.905 -17.406 1.00 80.88 434 THR A C 1
ATOM 3351 O O . THR A 1 434 ? 31.780 -24.962 -16.688 1.00 80.88 434 THR A O 1
ATOM 3354 N N . ARG A 1 435 ? 31.902 -25.926 -18.722 1.00 82.56 435 ARG A N 1
ATOM 3355 C CA . ARG A 1 435 ? 31.113 -24.917 -19.433 1.00 82.56 435 ARG A CA 1
ATOM 3356 C C . ARG A 1 435 ? 29.670 -25.399 -19.534 1.00 82.56 435 ARG A C 1
ATOM 3358 O O . ARG A 1 435 ? 29.416 -26.464 -20.079 1.00 82.56 435 ARG A O 1
ATOM 3365 N N . THR A 1 436 ? 28.733 -24.618 -19.011 1.00 82.81 436 THR A N 1
ATOM 3366 C CA . THR A 1 436 ? 27.294 -24.889 -19.126 1.00 82.81 436 THR A CA 1
ATOM 3367 C C . THR A 1 436 ? 26.615 -23.704 -19.790 1.00 82.81 436 THR A C 1
ATOM 3369 O O . THR A 1 436 ? 26.759 -22.571 -19.326 1.00 82.81 436 THR A O 1
ATOM 3372 N N . GLU A 1 437 ? 25.857 -23.943 -20.852 1.00 85.38 437 GLU A N 1
ATOM 3373 C CA . GLU A 1 437 ? 25.005 -22.912 -21.441 1.00 85.38 437 GLU A CA 1
ATOM 3374 C C . GLU A 1 437 ? 23.721 -22.761 -20.622 1.00 85.38 437 GLU A C 1
ATOM 3376 O O . GLU A 1 437 ? 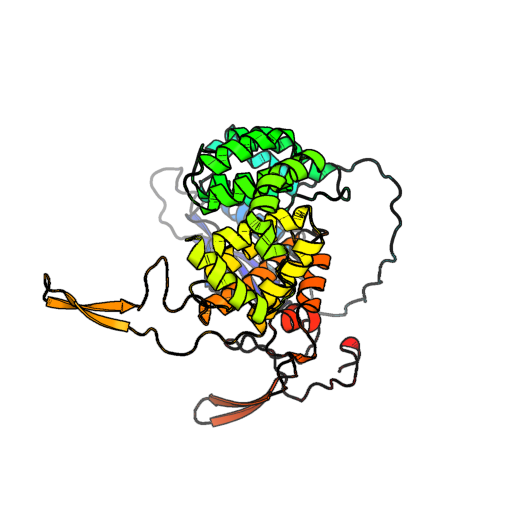23.127 -23.735 -20.155 1.00 85.38 437 GLU A O 1
ATOM 3381 N N . ARG A 1 438 ? 23.332 -21.511 -20.366 1.00 85.25 438 ARG A N 1
ATOM 3382 C CA . ARG A 1 438 ? 22.096 -21.166 -19.665 1.00 85.25 438 ARG A CA 1
ATOM 3383 C C . ARG A 1 438 ? 21.234 -20.331 -20.593 1.00 85.25 438 ARG A C 1
ATOM 3385 O O . ARG A 1 438 ? 21.616 -19.217 -20.954 1.00 85.25 438 ARG A O 1
ATOM 3392 N N . HIS A 1 439 ? 20.061 -20.850 -20.926 1.00 81.94 439 HIS A N 1
ATOM 3393 C CA . HIS A 1 439 ? 19.071 -20.149 -21.730 1.00 81.94 439 HIS A CA 1
ATOM 3394 C C . HIS A 1 439 ? 18.087 -19.432 -20.810 1.00 81.94 439 HIS A C 1
ATOM 3396 O O . HIS A 1 439 ? 17.464 -20.040 -19.941 1.00 81.94 439 HIS A O 1
ATOM 3402 N N . PHE A 1 440 ? 17.949 -18.125 -20.992 1.00 81.62 440 PHE A N 1
ATOM 3403 C CA . PHE A 1 440 ? 16.967 -17.292 -20.315 1.00 81.62 440 PHE A CA 1
ATOM 3404 C C . PHE A 1 440 ? 15.858 -16.980 -21.323 1.00 81.62 440 PHE A C 1
ATOM 3406 O O . PHE A 1 440 ? 16.114 -16.233 -22.270 1.00 81.62 440 PHE A O 1
ATOM 3413 N N . PRO A 1 441 ? 14.644 -17.539 -21.165 1.00 78.25 441 PRO A N 1
ATOM 3414 C CA . PRO A 1 441 ? 13.538 -17.244 -22.072 1.00 78.25 441 PRO A CA 1
ATOM 3415 C C . PRO A 1 441 ? 13.156 -15.759 -22.024 1.00 78.25 441 PRO A C 1
ATOM 3417 O O . PRO A 1 441 ? 13.489 -15.040 -21.075 1.00 78.25 441 PRO A O 1
ATOM 3420 N N . ALA A 1 442 ? 12.403 -15.307 -23.026 1.00 80.75 442 ALA A N 1
ATOM 3421 C CA . ALA A 1 442 ? 11.794 -13.983 -22.994 1.00 80.75 442 ALA A CA 1
ATOM 3422 C C . ALA A 1 442 ? 10.992 -13.803 -21.688 1.00 80.75 442 ALA A C 1
ATOM 3424 O O . ALA A 1 442 ? 10.330 -14.729 -21.216 1.00 80.75 442 ALA A O 1
ATOM 3425 N N . GLY A 1 443 ? 11.131 -12.648 -21.034 1.00 78.25 443 GLY A N 1
ATOM 3426 C CA . GLY A 1 443 ? 10.490 -12.406 -19.734 1.00 78.25 443 GLY A CA 1
ATOM 3427 C C . GLY A 1 443 ? 11.132 -13.117 -18.529 1.00 78.25 443 GLY A C 1
ATOM 3428 O O . GLY A 1 443 ? 10.703 -12.886 -17.400 1.00 78.25 443 GLY A O 1
ATOM 3429 N N . ALA A 1 444 ? 12.219 -13.889 -18.686 1.00 77.00 444 ALA A N 1
ATOM 3430 C CA . ALA A 1 444 ? 12.943 -14.533 -17.569 1.00 77.00 444 ALA A CA 1
ATOM 3431 C C . ALA A 1 444 ? 13.441 -13.559 -16.488 1.00 77.00 444 ALA A C 1
ATOM 3433 O O . ALA A 1 444 ? 13.788 -13.951 -15.366 1.00 77.00 444 ALA A O 1
ATOM 3434 N N . HIS A 1 445 ? 13.532 -12.281 -16.846 1.00 79.00 445 HIS A N 1
ATOM 3435 C CA . HIS A 1 445 ? 13.952 -11.201 -15.970 1.00 79.00 445 HIS A CA 1
ATOM 3436 C C . HIS A 1 445 ? 12.823 -10.662 -15.096 1.00 79.00 445 HIS A C 1
ATOM 3438 O O . HIS A 1 445 ? 13.136 -9.975 -14.117 1.00 79.00 445 HIS A O 1
ATOM 3444 N N . TRP A 1 446 ? 11.566 -10.994 -15.403 1.00 86.44 446 TRP A N 1
ATOM 3445 C CA . TRP A 1 446 ? 10.398 -10.657 -14.605 1.00 86.44 446 TRP A CA 1
ATOM 3446 C C . TRP A 1 446 ? 10.254 -11.616 -13.419 1.00 86.44 446 TRP A C 1
ATOM 3448 O O . TRP A 1 446 ? 10.109 -12.835 -13.564 1.00 86.44 446 TRP A O 1
ATOM 3458 N N . LEU A 1 447 ? 10.311 -11.072 -12.197 1.00 83.81 447 LEU A N 1
ATOM 3459 C CA . LEU A 1 447 ? 10.245 -11.894 -10.982 1.00 83.81 447 LEU A CA 1
ATOM 3460 C C . LEU A 1 447 ? 8.845 -12.477 -10.826 1.00 83.81 447 LEU A C 1
ATOM 3462 O O . LEU A 1 447 ? 8.694 -13.600 -10.368 1.00 83.81 447 LEU A O 1
ATOM 3466 N N . LEU A 1 448 ? 7.819 -11.706 -11.172 1.00 81.69 448 LEU A N 1
ATOM 3467 C CA . LEU A 1 448 ? 6.433 -12.108 -10.967 1.00 81.69 448 LEU A CA 1
ATOM 3468 C C . LEU A 1 448 ? 6.040 -13.257 -11.900 1.00 81.69 448 LEU A C 1
ATOM 3470 O O . LEU A 1 448 ? 5.547 -14.266 -11.405 1.00 81.69 448 LEU A O 1
ATOM 3474 N N . VAL A 1 449 ? 6.388 -13.187 -13.190 1.00 80.75 449 VAL A N 1
ATOM 3475 C CA . VAL A 1 449 ? 6.189 -14.301 -14.140 1.00 80.75 449 VAL A CA 1
ATOM 3476 C C . VAL A 1 449 ? 6.887 -15.569 -13.662 1.00 80.75 449 VAL A C 1
ATOM 3478 O O . VAL A 1 449 ? 6.265 -16.626 -13.574 1.00 80.75 449 VAL A O 1
ATOM 3481 N N . SER A 1 450 ? 8.152 -15.465 -13.246 1.00 76.31 450 SER A N 1
ATOM 3482 C CA . SER A 1 450 ? 8.877 -16.632 -12.730 1.00 76.31 450 SER A CA 1
ATOM 3483 C C . SER A 1 450 ? 8.279 -17.232 -11.455 1.00 76.31 450 SER A C 1
ATOM 3485 O O . SER A 1 450 ? 8.415 -18.429 -11.217 1.00 76.31 450 SER A O 1
ATOM 3487 N N . ARG A 1 451 ? 7.628 -16.422 -10.617 1.00 78.06 451 ARG A N 1
ATOM 3488 C CA . ARG A 1 451 ? 7.031 -16.867 -9.351 1.00 78.06 451 ARG A CA 1
ATOM 3489 C C . ARG A 1 451 ? 5.587 -17.338 -9.472 1.00 78.06 451 ARG A C 1
ATOM 3491 O O . ARG A 1 451 ? 5.171 -18.097 -8.603 1.00 78.06 451 ARG A O 1
ATOM 3498 N N . LEU A 1 452 ? 4.854 -16.883 -10.484 1.00 78.19 452 LEU A N 1
ATOM 3499 C CA . LEU A 1 452 ? 3.433 -17.181 -10.670 1.00 78.19 452 LEU A CA 1
ATOM 3500 C C . LEU A 1 452 ? 3.178 -18.202 -11.776 1.00 78.19 452 LEU A C 1
ATOM 3502 O O . LEU A 1 452 ? 2.356 -19.087 -11.582 1.00 78.19 452 LEU A O 1
ATOM 3506 N N . LEU A 1 453 ? 3.889 -18.105 -12.901 1.00 74.06 453 LEU A N 1
ATOM 3507 C CA . LEU A 1 453 ? 3.606 -18.899 -14.102 1.00 74.06 453 LEU A CA 1
ATOM 3508 C C . LEU A 1 453 ? 4.593 -20.053 -14.306 1.00 74.06 453 LEU A C 1
ATOM 3510 O O . LEU A 1 453 ? 4.229 -21.099 -14.829 1.00 74.06 453 LEU A O 1
ATOM 3514 N N . LEU A 1 454 ? 5.844 -19.876 -13.877 1.00 65.88 454 LEU A N 1
ATOM 3515 C CA . LEU A 1 454 ? 6.920 -20.854 -14.069 1.00 65.88 454 LEU A CA 1
ATOM 3516 C C . LEU A 1 454 ? 7.221 -21.841 -12.911 1.00 65.88 454 LEU A C 1
ATOM 3518 O O . LEU A 1 454 ? 8.043 -22.727 -13.141 1.00 65.88 454 LEU A O 1
ATOM 3522 N N . PRO A 1 455 ? 6.617 -21.793 -11.698 1.00 59.59 455 PRO A N 1
ATOM 3523 C CA . PRO A 1 455 ? 6.886 -22.798 -10.657 1.00 59.59 455 PRO A CA 1
ATOM 3524 C C . PRO A 1 455 ? 6.549 -24.247 -11.040 1.00 59.59 455 PRO A C 1
ATOM 3526 O O . PRO A 1 455 ? 6.979 -25.158 -10.340 1.00 59.59 455 PRO A O 1
ATOM 3529 N N . ALA A 1 456 ? 5.775 -24.456 -12.108 1.00 58.03 456 ALA A N 1
ATOM 3530 C CA . ALA A 1 456 ? 5.322 -25.769 -12.556 1.00 58.03 456 ALA A CA 1
ATOM 3531 C C . ALA A 1 456 ? 6.280 -26.478 -13.536 1.00 58.03 456 ALA A C 1
ATOM 3533 O O . ALA A 1 456 ? 5.984 -27.597 -13.938 1.00 58.03 456 ALA A O 1
ATOM 3534 N N . LEU A 1 457 ? 7.409 -25.868 -13.931 1.00 60.25 457 LEU A N 1
ATOM 3535 C CA . LEU A 1 457 ? 8.334 -26.471 -14.901 1.00 60.25 457 LEU A CA 1
ATOM 3536 C C . LEU A 1 457 ? 9.476 -27.248 -14.208 1.00 60.25 457 LEU A C 1
ATOM 3538 O O . LEU A 1 457 ? 10.266 -26.634 -13.482 1.00 60.25 457 LEU A O 1
ATOM 3542 N N . PRO A 1 458 ? 9.627 -28.567 -14.448 1.00 58.06 458 PRO A N 1
ATOM 3543 C CA . PRO A 1 458 ? 10.665 -29.394 -13.818 1.00 58.06 458 PRO A CA 1
ATOM 3544 C C . PRO A 1 458 ? 12.100 -29.013 -14.215 1.00 58.06 458 PRO A C 1
ATOM 3546 O O . PRO A 1 458 ? 13.029 -29.141 -13.420 1.00 58.06 458 PRO A O 1
ATOM 3549 N N . THR A 1 459 ? 12.290 -28.516 -15.439 1.00 65.31 459 THR A N 1
ATOM 3550 C CA . THR A 1 459 ? 13.597 -28.209 -16.057 1.00 65.31 459 THR A CA 1
ATOM 3551 C C . THR A 1 459 ? 14.182 -26.856 -15.634 1.00 65.31 459 THR A C 1
ATOM 3553 O O . THR A 1 459 ? 15.223 -26.416 -16.133 1.00 65.31 459 THR A O 1
ATOM 3556 N N . LEU A 1 460 ? 13.512 -26.176 -14.704 1.00 67.00 460 LEU A N 1
ATOM 3557 C CA . LEU A 1 460 ? 13.724 -24.772 -14.412 1.00 67.00 460 LEU A CA 1
ATOM 3558 C C . LEU A 1 460 ? 14.831 -24.551 -13.373 1.00 67.00 460 LEU A C 1
ATOM 3560 O O . LEU A 1 460 ? 14.663 -24.746 -12.168 1.00 67.00 460 LEU A O 1
ATOM 3564 N N . GLY A 1 461 ? 15.981 -24.075 -13.836 1.00 62.12 461 GLY A N 1
ATOM 3565 C CA . GLY A 1 461 ? 17.070 -23.622 -12.988 1.00 62.12 461 GLY A CA 1
ATOM 3566 C C . GLY A 1 461 ? 16.791 -22.238 -12.397 1.00 62.12 461 GLY A C 1
ATOM 3567 O O . GLY A 1 461 ? 16.462 -21.278 -13.095 1.00 62.12 461 GLY A O 1
ATOM 3568 N N . THR A 1 462 ? 16.996 -22.089 -11.088 1.00 63.75 462 THR A N 1
ATOM 3569 C CA . THR A 1 462 ? 17.085 -20.775 -10.430 1.00 63.75 462 THR A CA 1
ATOM 3570 C C . THR A 1 462 ? 18.506 -20.583 -9.929 1.00 63.75 462 THR A C 1
ATOM 3572 O O . THR A 1 462 ? 18.979 -21.376 -9.110 1.00 63.75 462 THR A O 1
ATOM 3575 N N . GLY A 1 463 ? 19.220 -19.554 -10.385 1.00 55.75 463 GLY A N 1
ATOM 3576 C CA . GLY A 1 463 ? 20.558 -19.306 -9.852 1.00 55.75 463 GLY A CA 1
ATOM 3577 C C . GLY A 1 463 ? 20.495 -18.780 -8.416 1.00 55.75 463 GLY A C 1
ATOM 3578 O O . GLY A 1 463 ? 19.664 -17.940 -8.080 1.00 55.75 463 GLY A O 1
ATOM 3579 N N . ALA A 1 464 ? 21.412 -19.227 -7.554 1.00 41.94 464 ALA A N 1
ATOM 3580 C CA . ALA A 1 464 ? 21.460 -18.807 -6.146 1.00 41.94 464 ALA A CA 1
ATOM 3581 C C . ALA A 1 464 ? 21.621 -17.279 -5.972 1.00 41.94 464 ALA A C 1
ATOM 3583 O O . ALA A 1 464 ? 21.207 -16.711 -4.963 1.00 41.94 464 ALA A O 1
ATOM 3584 N N . ARG A 1 465 ? 22.208 -16.610 -6.977 1.00 42.78 465 ARG A N 1
ATOM 3585 C CA . ARG A 1 465 ? 22.415 -15.151 -7.038 1.00 42.78 465 ARG A CA 1
ATOM 3586 C C . ARG A 1 465 ? 21.552 -14.462 -8.096 1.00 42.78 465 ARG A C 1
ATOM 3588 O O . ARG A 1 465 ? 21.284 -13.263 -7.984 1.00 42.78 465 ARG A O 1
ATOM 3595 N N . THR A 1 466 ? 21.132 -15.191 -9.130 1.00 49.66 466 THR A N 1
ATOM 3596 C CA . THR A 1 466 ? 20.322 -14.663 -10.225 1.00 49.66 466 THR A CA 1
ATOM 3597 C C . THR A 1 466 ? 18.860 -14.948 -9.931 1.00 49.66 466 THR A C 1
ATOM 3599 O O . THR A 1 466 ? 18.364 -16.061 -10.019 1.00 49.66 466 THR A O 1
ATOM 3602 N N . ARG A 1 467 ? 18.141 -13.879 -9.594 1.00 62.19 467 ARG A N 1
ATOM 3603 C CA . ARG A 1 467 ? 16.675 -13.828 -9.443 1.00 62.19 467 ARG A CA 1
ATOM 3604 C C . ARG A 1 467 ? 15.976 -13.893 -10.805 1.00 62.19 467 ARG A C 1
ATOM 3606 O O . ARG A 1 467 ? 15.017 -13.168 -11.042 1.00 62.19 467 ARG A O 1
ATOM 3613 N N . ARG A 1 468 ? 16.571 -14.670 -11.703 1.00 69.38 468 ARG A N 1
ATOM 3614 C CA . ARG A 1 468 ? 16.189 -14.938 -13.076 1.00 69.38 468 ARG A CA 1
ATOM 3615 C C . ARG A 1 468 ? 16.043 -16.442 -13.190 1.00 69.38 468 ARG A C 1
ATOM 3617 O O . ARG A 1 468 ? 16.737 -17.198 -12.504 1.00 69.38 468 ARG A O 1
ATOM 3624 N N . VAL A 1 469 ? 15.155 -16.832 -14.070 1.00 72.50 469 VAL A N 1
ATOM 3625 C CA . VAL A 1 469 ? 14.893 -18.222 -14.386 1.00 72.50 469 VAL A CA 1
ATOM 3626 C C . VAL A 1 469 ? 15.660 -18.608 -15.642 1.00 72.50 469 VAL A C 1
ATOM 3628 O O . VAL A 1 469 ? 15.721 -17.810 -16.571 1.00 72.50 469 VAL A O 1
ATOM 3631 N N . TRP A 1 470 ? 16.253 -19.797 -15.658 1.00 74.69 470 TRP A N 1
ATOM 3632 C CA . TRP A 1 470 ? 16.976 -20.316 -16.815 1.00 74.69 470 TRP A CA 1
ATOM 3633 C C . TRP A 1 470 ? 16.720 -21.806 -17.009 1.00 74.69 470 TRP A C 1
ATOM 3635 O O . TRP A 1 470 ? 16.340 -22.506 -16.074 1.00 74.69 470 TRP A O 1
ATOM 3645 N N . THR A 1 471 ? 16.967 -22.291 -18.215 1.00 76.25 471 THR A N 1
ATOM 3646 C CA . THR A 1 471 ? 16.907 -23.706 -18.586 1.00 76.25 471 THR A CA 1
ATOM 3647 C C . THR A 1 471 ? 18.217 -24.122 -19.252 1.00 76.25 471 THR A C 1
ATOM 3649 O O . THR A 1 471 ? 18.984 -23.279 -19.730 1.00 76.25 471 THR A O 1
ATOM 3652 N N . ARG A 1 472 ? 18.527 -25.424 -19.213 1.00 76.50 472 ARG A N 1
ATOM 3653 C CA . ARG A 1 472 ? 19.711 -25.991 -19.890 1.00 76.50 472 ARG A CA 1
ATOM 3654 C C . ARG A 1 472 ? 19.515 -26.129 -21.396 1.00 76.50 472 ARG A C 1
ATOM 3656 O O . ARG A 1 472 ? 20.492 -26.132 -22.125 1.00 76.50 472 ARG A O 1
ATOM 3663 N N . GLU A 1 473 ? 18.264 -26.189 -21.827 1.00 77.00 473 GLU A N 1
ATOM 3664 C CA . GLU A 1 473 ? 17.847 -26.220 -23.225 1.00 77.00 473 GLU A CA 1
ATOM 3665 C C . GLU A 1 473 ? 16.869 -25.063 -23.480 1.00 77.00 473 GLU A C 1
ATOM 3667 O O . GLU A 1 473 ? 16.201 -24.619 -22.537 1.00 77.00 473 GLU A O 1
ATOM 3672 N N . PRO A 1 474 ? 16.770 -24.533 -24.710 1.00 72.62 474 PRO A N 1
ATOM 3673 C CA . PRO A 1 474 ? 15.790 -23.509 -25.057 1.00 72.62 474 PRO A CA 1
ATOM 3674 C C . PRO A 1 474 ? 14.360 -23.950 -24.722 1.00 72.62 474 PRO A C 1
ATOM 3676 O O . PRO A 1 474 ? 13.942 -25.056 -25.052 1.00 72.62 474 PRO A O 1
ATOM 3679 N N . LEU A 1 475 ? 13.590 -23.070 -24.080 1.00 71.31 475 LEU A N 1
ATOM 3680 C CA . LEU A 1 475 ? 12.168 -23.312 -23.837 1.00 71.31 475 LEU A CA 1
ATOM 3681 C C . LEU A 1 475 ? 11.390 -23.196 -25.148 1.00 71.31 475 LEU A C 1
ATOM 3683 O O . LEU A 1 475 ? 11.422 -22.142 -25.784 1.00 71.31 475 LEU A O 1
ATOM 3687 N N . ASP A 1 476 ? 10.640 -24.239 -25.501 1.00 70.69 476 ASP A N 1
ATOM 3688 C CA . ASP A 1 476 ? 9.675 -24.165 -26.596 1.00 70.69 476 ASP A CA 1
ATOM 3689 C C . ASP A 1 476 ? 8.520 -23.238 -26.197 1.00 70.69 476 ASP A C 1
ATOM 3691 O O . ASP A 1 476 ? 7.627 -23.600 -25.428 1.00 70.69 476 ASP A O 1
ATOM 3695 N N . VAL A 1 477 ? 8.559 -22.006 -26.700 1.00 67.69 477 VAL A N 1
ATOM 3696 C CA . VAL A 1 477 ? 7.524 -21.000 -26.448 1.00 67.69 477 VAL A CA 1
ATOM 3697 C C . VAL A 1 477 ? 6.312 -21.130 -27.373 1.00 67.69 477 VAL A C 1
ATOM 3699 O O . VAL A 1 477 ? 5.319 -20.450 -27.132 1.00 67.69 477 VAL A O 1
ATOM 3702 N N . THR A 1 478 ? 6.356 -22.013 -28.378 1.00 66.38 478 THR A N 1
ATOM 3703 C CA . THR A 1 478 ? 5.262 -22.207 -29.350 1.00 66.38 478 THR A CA 1
ATOM 3704 C C . THR A 1 478 ? 4.103 -23.033 -28.790 1.00 66.38 478 THR A C 1
ATOM 3706 O O . THR A 1 478 ? 2.988 -22.966 -29.302 1.00 66.38 478 THR A O 1
ATOM 3709 N N . ARG A 1 479 ? 4.339 -23.776 -27.702 1.00 64.31 479 ARG A N 1
ATOM 3710 C CA . ARG A 1 479 ? 3.331 -24.584 -27.001 1.00 64.31 479 ARG A CA 1
ATOM 3711 C C . ARG A 1 479 ? 2.909 -23.933 -25.689 1.00 64.31 479 ARG A C 1
ATOM 3713 O O . ARG A 1 479 ? 3.699 -23.232 -25.048 1.00 64.31 479 ARG A O 1
ATOM 3720 N N . ALA A 1 480 ? 1.677 -24.185 -25.249 1.00 60.66 480 ALA A N 1
ATOM 3721 C CA . ALA A 1 480 ? 1.203 -23.725 -23.945 1.00 60.66 480 ALA A CA 1
ATOM 3722 C C . ALA A 1 480 ? 2.026 -24.364 -22.810 1.00 60.66 480 ALA A C 1
ATOM 3724 O O . ALA A 1 480 ? 2.437 -25.514 -22.924 1.00 60.66 480 ALA A O 1
ATOM 3725 N N . LEU A 1 481 ? 2.246 -23.642 -21.702 1.00 59.31 481 LEU A N 1
ATOM 3726 C CA . LEU A 1 481 ? 3.045 -24.107 -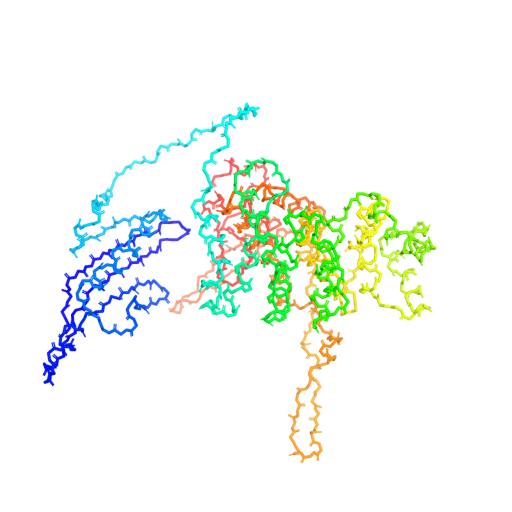20.550 1.00 59.31 481 LEU A CA 1
ATOM 3727 C C . LEU A 1 481 ? 2.737 -25.548 -20.078 1.00 59.31 481 LEU A C 1
ATOM 3729 O O . LEU A 1 481 ? 3.696 -26.277 -19.847 1.00 59.31 481 LEU A O 1
ATOM 3733 N N . PRO A 1 482 ? 1.467 -25.999 -19.981 1.00 59.31 482 PRO A N 1
ATOM 3734 C CA . PRO A 1 482 ? 1.137 -27.370 -19.567 1.00 59.31 482 PRO A CA 1
ATOM 3735 C C . PRO A 1 482 ? 1.523 -28.458 -20.582 1.00 59.31 482 PRO A C 1
ATOM 3737 O O . PRO A 1 482 ? 1.504 -29.636 -20.250 1.00 59.31 482 PRO A O 1
ATOM 3740 N N . GLN A 1 483 ? 1.812 -28.074 -21.827 1.00 57.19 483 GLN A N 1
ATOM 3741 C CA . GLN A 1 483 ? 2.134 -28.963 -22.950 1.00 57.19 483 GLN A CA 1
ATOM 3742 C C . GLN A 1 483 ? 3.639 -28.978 -23.265 1.00 57.19 483 GLN A C 1
ATOM 3744 O O . GLN A 1 483 ? 4.059 -29.568 -24.264 1.00 57.19 483 GLN A O 1
ATOM 3749 N N . ARG A 1 484 ? 4.447 -28.280 -22.456 1.00 62.31 484 ARG A N 1
ATOM 3750 C CA . ARG A 1 484 ? 5.907 -28.267 -22.573 1.00 62.31 484 ARG A CA 1
ATOM 3751 C C . ARG A 1 484 ? 6.471 -29.452 -21.771 1.00 62.31 484 ARG A C 1
ATOM 3753 O O . ARG A 1 484 ? 6.003 -29.654 -20.651 1.00 62.31 484 ARG A O 1
ATOM 3760 N N . PRO A 1 485 ? 7.398 -30.236 -22.349 1.00 50.81 485 PRO A N 1
ATOM 3761 C CA . PRO A 1 485 ? 7.941 -31.445 -21.727 1.00 50.81 485 PRO A CA 1
ATOM 3762 C C . PRO A 1 485 ? 8.743 -31.180 -20.446 1.00 50.81 485 PRO A C 1
ATOM 3764 O O . PRO A 1 485 ? 9.306 -30.067 -20.293 1.00 50.81 485 PRO A O 1
#

Sequence (485 aa):
MRKIASATLIRVHPRERRCTVELVELDRPAGRTGSDDAARYVVNVRQDSGESSLTATPCTLAEAQRRALDFLRRRLAAGETLLRRDGFEALGVEPESAAAPLSSPSVPTASTPSGAPAGPVPPAIAALVARFAPARWTLEPDDRRARAAWRVAECSDRSEADPAAQRALRSLVPRLVELLESGSDLLDLCLAAAIGRLGDPGAAEAMAVLSERGRSPATKRYAHQARLMLLAPEALQSQLEVAASQWSAELALPVEGPALVLALLDALEARRLDWPDLLQDWYDLALVRPDVRAKLLSLLRALPLQAEAFQALRYVYKTAELRRDAEVLGLLHARFENTRPAQGGLTTRHYLDPSTGEWIVRSAGSKRKPARAYGRRTREYLRLRGWRGLRRLAAIGHPHAPVLAVELLLGLRDDEVPAAVTETHIEWHRLQTTRTERHFPAGAHWLLVSRLLLPALPTLGTGARTRRVWTREPLDVTRALPQRP

Nearest PDB structures (foldseek):
  5n3u-assembly1_B-2  TM=4.369E-01  e=1.062E-01  Nostoc sp. PCC 7120 = FACHB-418
  4naq-assembly1_A  TM=3.707E-01  e=1.808E+00  Sus scrofa
  7u0l-assembly1_A  TM=3.929E-01  e=7.290E+00  Canis lupus familiaris

Solvent-accessible surface area (backbone atoms only — not comparable to full-atom values): 27610 Å² total; per-residue (Å²): 106,48,81,72,30,34,39,32,33,39,31,72,76,98,53,78,44,54,38,38,38,37,35,33,38,54,83,67,82,84,58,99,52,98,75,63,68,58,38,38,22,35,29,39,37,40,38,93,91,47,77,49,61,85,39,97,55,58,29,36,62,71,58,36,52,50,56,51,51,56,49,51,52,53,41,44,76,69,70,32,46,49,63,44,73,46,60,70,74,92,66,83,70,79,56,66,75,94,75,87,84,88,79,81,85,79,85,84,77,88,78,80,90,71,95,67,80,80,62,80,58,48,68,71,52,50,55,57,51,58,46,69,38,68,82,48,39,76,72,48,55,68,76,54,48,22,50,47,30,40,46,49,33,67,71,40,56,85,64,76,89,47,64,36,48,42,48,57,57,45,70,40,45,68,60,49,59,73,50,50,83,72,69,53,63,65,32,40,30,19,35,27,44,19,49,25,41,54,47,54,49,88,49,26,63,62,19,49,54,36,29,73,67,38,90,40,77,66,27,14,50,36,10,44,52,18,21,60,58,22,45,55,72,68,59,42,47,63,70,40,47,62,60,51,62,76,40,41,69,73,69,65,50,96,57,56,31,62,62,33,54,56,59,46,51,58,53,27,58,78,67,75,51,56,53,49,60,55,52,50,52,47,58,56,45,31,75,78,31,68,68,46,34,55,53,47,54,37,38,66,73,44,56,60,73,37,42,72,45,36,57,24,53,51,48,52,51,54,48,27,62,68,73,64,38,32,61,63,48,6,44,53,47,27,47,46,61,69,53,76,49,66,81,77,74,77,62,60,46,76,40,71,39,91,89,77,70,43,81,44,79,42,61,52,55,43,99,87,49,32,70,69,58,36,29,67,68,50,39,50,51,51,56,51,45,56,53,51,51,42,52,55,29,49,75,69,69,38,78,63,23,63,55,37,54,51,26,47,48,68,35,53,50,80,91,70,51,48,75,58,46,77,46,82,42,81,46,82,53,96,95,42,78,49,80,44,60,35,28,24,50,62,39,26,72,32,56,62,53,51,67,72,72,46,74,81,51,91,71,60,43,67,50,97,85,43,79,34,45,30,22,77,56,79,77,71,76,90,48,58,78,94,73,51,134